Protein AF-0000000065928284 (afdb_homodimer)

Radius of gyration: 20.4 Å; Cα contacts (8 Å, |Δi|>4): 615; chains: 2; bounding box: 50×49×51 Å

pLDDT: mean 97.66, std 1.81, range [85.56, 98.94]

Sequence (408 aa):
MKLYTKPGACSLADHIVLRWSCLPFELTVVDAATMKSPDYLRLNPAGAVPLLVVDQWALTQNAAILNYIADTAPLTGLGGDGTARSRAEINRWIAFVNADLHPTFKPLFGSTAYLQEDALIQRSHEDARTKLRTLYTRVDAHLQGRNWLAGDTHTGADAYLFVTLRWAHKAGVDLSGLSALDAFFQRMLADADVQAALQAEGLNMKLYTKPGACSLADHIVLRWSCLPFELTVVDAATMKSPDYLRLNPAGAVPLLVVDQWALTQNAAILNYIADTAPLTGLGGDGTARSRAEINRWIAFVNADLHPTFKPLFGSTAYLQEDALIQRSHEDARTKLRTLYTRVDAHLQGRNWLAGDTHTGADAYLFVTLRWAHKAGVDLSGLSALDAFFQRMLADADVQAALQAEGLN

Structure (mmCIF, N/CA/C/O backbone):
data_AF-0000000065928284-model_v1
#
loop_
_entity.id
_entity.type
_entity.pdbx_description
1 polymer 'Glutathione S-transferase GST-4.5'
#
loop_
_atom_site.group_PDB
_atom_site.id
_atom_site.type_symbol
_atom_site.label_atom_id
_atom_site.label_alt_id
_atom_site.label_comp_id
_atom_site.label_asym_id
_atom_site.label_entity_id
_atom_site.label_seq_id
_atom_site.pdbx_PDB_ins_code
_atom_site.Cartn_x
_atom_site.Cartn_y
_atom_site.Cartn_z
_atom_site.occupancy
_atom_site.B_iso_or_equiv
_atom_site.auth_seq_id
_atom_site.auth_comp_id
_atom_site.auth_asym_id
_atom_site.auth_atom_id
_atom_site.pdbx_PDB_model_num
ATOM 1 N N . MET A 1 1 ? -2.533 -8.586 -22.906 1 96.69 1 MET A N 1
ATOM 2 C CA . MET A 1 1 ? -2.131 -7.637 -21.875 1 96.69 1 MET A CA 1
ATOM 3 C C . MET A 1 1 ? -0.856 -6.902 -22.266 1 96.69 1 MET A C 1
ATOM 5 O O . MET A 1 1 ? 0.011 -7.469 -22.938 1 96.69 1 MET A O 1
ATOM 9 N N . LYS A 1 2 ? -0.812 -5.621 -22.078 1 98.62 2 LYS A N 1
ATOM 10 C CA . LYS A 1 2 ? 0.38 -4.809 -22.312 1 98.62 2 LYS A CA 1
ATOM 11 C C . LYS A 1 2 ? 0.854 -4.148 -21.016 1 98.62 2 LYS A C 1
ATOM 13 O O . LYS A 1 2 ? 0.084 -3.453 -20.359 1 98.62 2 LYS A O 1
ATOM 18 N N . LEU A 1 3 ? 2.129 -4.398 -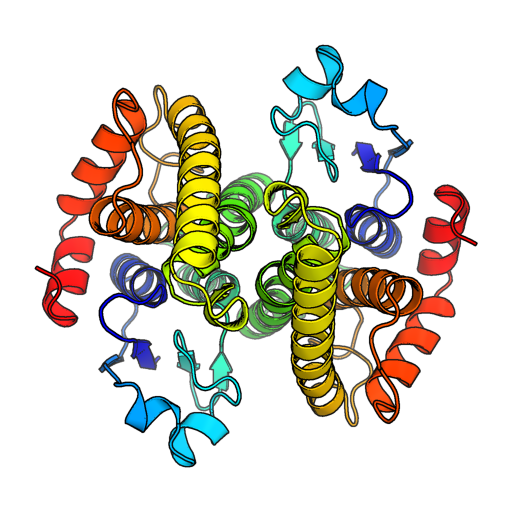20.656 1 98.88 3 LEU A N 1
ATOM 19 C CA . LEU A 1 3 ? 2.715 -3.781 -19.469 1 98.88 3 LEU A CA 1
ATOM 20 C C . LEU A 1 3 ? 3.641 -2.633 -19.859 1 98.88 3 LEU A C 1
ATOM 22 O O . LEU A 1 3 ? 4.582 -2.824 -20.641 1 98.88 3 LEU A O 1
ATOM 26 N N . TYR A 1 4 ? 3.348 -1.44 -19.406 1 98.88 4 TYR A N 1
ATOM 27 C CA . TYR A 1 4 ? 4.277 -0.32 -19.469 1 98.88 4 TYR A CA 1
ATOM 28 C C . TYR A 1 4 ? 5.203 -0.308 -18.266 1 98.88 4 TYR A C 1
ATOM 30 O O . TYR A 1 4 ? 4.738 -0.331 -17.109 1 98.88 4 TYR A O 1
ATOM 38 N N . THR A 1 5 ? 6.508 -0.324 -18.516 1 98.56 5 THR A N 1
ATOM 39 C CA . THR A 1 5 ? 7.52 -0.351 -17.469 1 98.56 5 THR A CA 1
ATOM 40 C C . THR A 1 5 ? 8.625 0.663 -17.75 1 98.56 5 THR A C 1
ATOM 42 O O . THR A 1 5 ? 8.617 1.315 -18.797 1 98.56 5 THR A O 1
ATOM 45 N N . LYS A 1 6 ? 9.461 0.918 -16.828 1 98.38 6 LYS A N 1
ATOM 46 C CA . LYS A 1 6 ? 10.656 1.747 -16.922 1 98.38 6 LYS A CA 1
ATOM 47 C C . LYS A 1 6 ? 11.812 1.128 -16.125 1 98.38 6 LYS A C 1
ATOM 49 O O . LYS A 1 6 ? 11.633 0.714 -14.984 1 98.38 6 LYS A O 1
ATOM 54 N N . PRO A 1 7 ? 13.016 1.087 -16.75 1 97.69 7 PRO A N 1
ATOM 55 C CA . PRO A 1 7 ? 14.141 0.49 -16.031 1 97.69 7 PRO A CA 1
ATOM 56 C C . PRO A 1 7 ? 14.391 1.139 -14.664 1 97.69 7 PRO A C 1
ATOM 58 O O . PRO A 1 7 ? 14.469 2.365 -14.57 1 97.69 7 PRO A O 1
ATOM 61 N N . GLY A 1 8 ? 14.461 0.278 -13.727 1 96.5 8 GLY A N 1
ATOM 62 C CA . GLY A 1 8 ? 14.742 0.765 -12.383 1 96.5 8 GLY A CA 1
ATOM 63 C C . GLY A 1 8 ? 13.492 1.062 -11.578 1 96.5 8 GLY A C 1
ATOM 64 O O . GLY A 1 8 ? 13.578 1.354 -10.383 1 96.5 8 GLY A O 1
ATOM 65 N N . ALA A 1 9 ? 12.359 1.001 -12.172 1 98 9 ALA A N 1
ATOM 66 C CA . ALA A 1 9 ? 11.109 1.305 -11.477 1 98 9 ALA A CA 1
ATOM 67 C C . ALA A 1 9 ? 10.523 0.055 -10.828 1 98 9 ALA A C 1
ATOM 69 O O . ALA A 1 9 ? 10.969 -1.062 -11.102 1 98 9 ALA A O 1
ATOM 70 N N . CYS A 1 10 ? 9.578 0.276 -9.984 1 98.5 10 CYS A N 1
ATOM 71 C CA . CYS A 1 10 ? 8.953 -0.821 -9.258 1 98.5 10 CYS A CA 1
ATOM 72 C C . CYS A 1 10 ? 8.156 -1.719 -10.195 1 98.5 10 CYS A C 1
ATOM 74 O O . CYS A 1 10 ? 7.797 -2.84 -9.836 1 98.5 10 CYS A O 1
ATOM 76 N N . SER A 1 11 ? 7.863 -1.281 -11.43 1 98.75 11 SER A N 1
ATOM 77 C CA . SER A 1 11 ? 7.102 -2.041 -12.422 1 98.75 11 SER A CA 1
ATOM 78 C C . SER A 1 11 ? 7.816 -3.336 -12.789 1 98.75 11 SER A C 1
ATOM 80 O O . SER A 1 11 ? 7.219 -4.234 -13.383 1 98.75 11 SER A O 1
ATOM 82 N N . LEU A 1 12 ? 9.117 -3.422 -12.461 1 98.88 12 LEU A N 1
ATOM 83 C CA . LEU A 1 12 ? 9.859 -4.66 -12.664 1 98.88 12 LEU A CA 1
ATOM 84 C C . LEU A 1 12 ? 9.203 -5.816 -11.922 1 98.88 12 LEU A C 1
ATOM 86 O O . LEU A 1 12 ? 9.211 -6.953 -12.406 1 98.88 12 LEU A O 1
ATOM 90 N N . ALA A 1 13 ? 8.617 -5.566 -10.781 1 98.94 13 ALA A N 1
ATOM 91 C CA . ALA A 1 13 ? 7.926 -6.605 -10.023 1 98.94 13 ALA A CA 1
ATOM 92 C C . ALA A 1 13 ? 6.785 -7.203 -10.844 1 98.94 13 ALA A C 1
ATOM 94 O O . ALA A 1 13 ? 6.633 -8.43 -10.906 1 98.94 13 ALA A O 1
ATOM 95 N N . ASP A 1 14 ? 5.973 -6.348 -11.477 1 98.88 14 ASP A N 1
ATOM 96 C CA . ASP A 1 14 ? 4.863 -6.801 -12.305 1 98.88 14 ASP A CA 1
ATOM 97 C C . ASP A 1 14 ? 5.363 -7.602 -13.508 1 98.88 14 ASP A C 1
ATOM 99 O O . ASP A 1 14 ? 4.75 -8.602 -13.891 1 98.88 14 ASP A O 1
ATOM 103 N N . HIS A 1 15 ? 6.461 -7.137 -14.062 1 98.94 15 HIS A N 1
ATOM 104 C CA . HIS A 1 15 ? 7.074 -7.828 -15.188 1 98.94 15 HIS A CA 1
ATOM 105 C C . HIS A 1 15 ? 7.492 -9.242 -14.805 1 98.94 15 HIS A C 1
ATOM 107 O O . HIS A 1 15 ? 7.168 -10.203 -15.508 1 98.94 15 HIS A O 1
ATOM 113 N N . ILE A 1 16 ? 8.141 -9.383 -13.711 1 98.88 16 ILE A N 1
ATOM 114 C CA . ILE A 1 16 ? 8.578 -10.688 -13.211 1 98.88 16 ILE A CA 1
ATOM 115 C C . ILE A 1 16 ? 7.367 -11.594 -13 1 98.88 16 ILE A C 1
ATOM 117 O O . ILE A 1 16 ? 7.359 -12.742 -13.445 1 98.88 16 ILE A O 1
ATOM 121 N N . VAL A 1 17 ? 6.312 -11.102 -12.383 1 98.88 17 VAL A N 1
ATOM 122 C CA . VAL A 1 17 ? 5.145 -11.906 -12.047 1 98.88 17 VAL A CA 1
ATOM 123 C C . VAL A 1 17 ? 4.398 -12.297 -13.32 1 98.88 17 VAL A C 1
ATOM 125 O O . VAL A 1 17 ? 3.857 -13.398 -13.414 1 98.88 17 VAL A O 1
ATOM 128 N N . LEU A 1 18 ? 4.391 -11.398 -14.297 1 98.88 18 LEU A N 1
ATOM 129 C CA . LEU A 1 18 ? 3.807 -11.766 -15.578 1 98.88 18 LEU A CA 1
ATOM 130 C C . LEU A 1 18 ? 4.547 -12.945 -16.203 1 98.88 18 LEU A C 1
ATOM 132 O O . LEU A 1 18 ? 3.924 -13.867 -16.734 1 98.88 18 LEU A O 1
ATOM 136 N N . ARG A 1 19 ? 5.844 -12.938 -16.141 1 98.75 19 ARG A N 1
ATOM 137 C CA . ARG A 1 19 ? 6.629 -14.055 -16.656 1 98.75 19 ARG A CA 1
ATOM 138 C C . ARG A 1 19 ? 6.363 -15.328 -15.875 1 98.75 19 ARG A C 1
ATOM 140 O O . ARG A 1 19 ? 6.16 -16.391 -16.469 1 98.75 19 ARG A O 1
ATOM 147 N N . TRP A 1 20 ? 6.328 -15.234 -14.539 1 98.62 20 TRP A N 1
ATOM 148 C CA . TRP A 1 20 ? 6.039 -16.391 -13.695 1 98.62 20 TRP A CA 1
ATOM 149 C C . TRP A 1 20 ? 4.66 -16.969 -14.008 1 98.62 20 TRP A C 1
ATOM 151 O O . TRP A 1 20 ? 4.43 -18.156 -13.844 1 98.62 20 TRP A O 1
ATOM 161 N N . SER A 1 21 ? 3.672 -16.125 -14.469 1 98.31 21 SER A N 1
ATOM 162 C CA . SER A 1 21 ? 2.293 -16.531 -14.727 1 98.31 21 SER A CA 1
ATOM 163 C C . SER A 1 21 ? 2.178 -17.312 -16.031 1 98.31 21 SER A C 1
ATOM 165 O O . SER A 1 21 ? 1.169 -17.969 -16.281 1 98.31 21 SER A O 1
ATOM 167 N N . CYS A 1 22 ? 3.098 -17.125 -16.938 1 97.44 22 CYS A N 1
ATOM 168 C CA . CYS A 1 22 ? 3.135 -17.75 -18.266 1 97.44 22 CYS A CA 1
ATOM 169 C C . CYS A 1 22 ? 2.018 -17.203 -19.141 1 97.44 22 CYS A C 1
ATOM 171 O O . CYS A 1 22 ? 1.676 -17.812 -20.156 1 97.44 22 CYS A O 1
ATOM 173 N N . LEU A 1 23 ? 1.401 -16.172 -18.734 1 97.19 23 LEU A N 1
ATOM 174 C CA . LEU A 1 23 ? 0.427 -15.484 -19.578 1 97.19 23 LEU A CA 1
ATOM 175 C C . LEU A 1 23 ? 1.12 -14.719 -20.703 1 97.19 23 LEU A C 1
ATOM 177 O O . LEU A 1 23 ? 2.197 -14.148 -20.5 1 97.19 23 LEU A O 1
ATOM 181 N N . PRO A 1 24 ? 0.471 -14.75 -21.859 1 97.62 24 PRO A N 1
ATOM 182 C CA . PRO A 1 24 ? 1.031 -13.891 -22.906 1 97.62 24 PRO A CA 1
ATOM 183 C C . PRO A 1 24 ? 0.885 -12.406 -22.578 1 97.62 24 PRO A C 1
ATOM 185 O O . PRO A 1 24 ? -0.134 -11.984 -22.031 1 97.62 24 PRO A O 1
ATOM 188 N N . PHE A 1 25 ? 1.92 -11.633 -22.906 1 98.62 25 PHE A N 1
ATOM 189 C CA . PHE A 1 25 ? 1.865 -10.195 -22.703 1 98.62 25 PHE A CA 1
ATOM 190 C C . PHE A 1 25 ? 2.857 -9.484 -23.625 1 98.62 25 PHE A C 1
ATOM 192 O O . PHE A 1 25 ? 3.797 -10.102 -24.125 1 98.62 25 PHE A O 1
ATOM 199 N N . GLU A 1 26 ? 2.59 -8.227 -23.797 1 98.56 26 GLU A N 1
ATOM 200 C CA . GLU A 1 26 ? 3.518 -7.312 -24.453 1 98.56 26 GLU A CA 1
ATOM 201 C C . GLU A 1 26 ? 4.176 -6.379 -23.438 1 98.56 26 GLU A C 1
ATOM 203 O O . GLU A 1 26 ? 3.527 -5.918 -22.5 1 98.56 26 GLU A O 1
ATOM 208 N N . LEU A 1 27 ? 5.461 -6.137 -23.688 1 98.62 27 LEU A N 1
ATOM 209 C CA . LEU A 1 27 ? 6.215 -5.23 -22.828 1 98.62 27 LEU A CA 1
ATOM 210 C C . LEU A 1 27 ? 6.531 -3.928 -23.547 1 98.62 27 LEU A C 1
ATOM 212 O O . LEU A 1 27 ? 6.98 -3.943 -24.688 1 98.62 27 LEU A O 1
ATOM 216 N N . THR A 1 28 ? 6.25 -2.83 -22.953 1 98.44 28 THR A N 1
ATOM 217 C CA . THR A 1 28 ? 6.641 -1.519 -23.453 1 98.44 28 THR A CA 1
ATOM 218 C C . THR A 1 28 ? 7.492 -0.776 -22.422 1 98.44 28 THR A C 1
ATOM 220 O O . THR A 1 28 ? 7 -0.415 -21.359 1 98.44 28 THR A O 1
ATOM 223 N N . VAL A 1 29 ? 8.711 -0.585 -22.719 1 98.12 29 VAL A N 1
ATOM 224 C CA . VAL A 1 29 ? 9.602 0.183 -21.859 1 98.12 29 VAL A CA 1
ATOM 225 C C . VAL A 1 29 ? 9.516 1.665 -22.219 1 98.12 29 VAL A C 1
ATOM 227 O O . VAL A 1 29 ? 9.75 2.049 -23.359 1 98.12 29 VAL A O 1
ATOM 230 N N . VAL A 1 30 ? 9.141 2.488 -21.25 1 98.31 30 VAL A N 1
ATOM 231 C CA . VAL A 1 30 ? 8.906 3.898 -21.547 1 98.31 30 VAL A CA 1
ATOM 232 C C . VAL A 1 30 ? 9.898 4.762 -20.766 1 98.31 30 VAL A C 1
ATOM 234 O O . VAL A 1 30 ? 10.477 4.309 -19.781 1 98.31 30 VAL A O 1
ATOM 237 N N . ASP A 1 31 ? 10.109 5.984 -21.266 1 97.31 31 ASP A N 1
ATOM 238 C CA . ASP A 1 31 ? 10.945 6.953 -20.562 1 97.31 31 ASP A CA 1
ATOM 239 C C . ASP A 1 31 ? 10.102 8.07 -19.953 1 97.31 31 ASP A C 1
ATOM 241 O O . ASP A 1 31 ? 8.875 8.07 -20.078 1 97.31 31 ASP A O 1
ATOM 245 N N . ALA A 1 32 ? 10.766 8.945 -19.297 1 95.62 32 ALA A N 1
ATOM 246 C CA . ALA A 1 32 ? 10.094 10.016 -18.562 1 95.62 32 ALA A CA 1
ATOM 247 C C . ALA A 1 32 ? 9.258 10.875 -19.5 1 95.62 32 ALA A C 1
ATOM 249 O O . ALA A 1 32 ? 8.133 11.266 -19.172 1 95.62 32 ALA A O 1
ATOM 250 N N . ALA A 1 33 ? 9.781 11.188 -20.656 1 97 33 ALA A N 1
ATOM 251 C CA . ALA A 1 33 ? 9.078 12.039 -21.625 1 97 33 ALA A CA 1
ATOM 252 C C . ALA A 1 33 ? 7.789 11.375 -22.094 1 97 33 ALA A C 1
ATOM 254 O O . ALA A 1 33 ? 6.75 12.031 -22.219 1 97 33 ALA A O 1
ATOM 255 N N . THR A 1 34 ? 7.859 10.102 -22.375 1 97.81 34 THR A N 1
ATOM 256 C CA . THR A 1 34 ? 6.688 9.359 -22.812 1 97.81 34 THR A CA 1
ATOM 257 C C . THR A 1 34 ? 5.602 9.375 -21.75 1 97.81 34 THR A C 1
ATOM 259 O O . THR A 1 34 ? 4.422 9.57 -22.047 1 97.81 34 THR A O 1
ATOM 262 N N . MET A 1 35 ? 5.988 9.273 -20.516 1 97.62 35 MET A N 1
ATOM 263 C CA . MET A 1 35 ? 5.035 9.18 -19.406 1 97.62 35 MET A CA 1
ATOM 264 C C . MET A 1 35 ? 4.363 10.523 -19.172 1 97.62 35 MET A C 1
ATOM 266 O O . MET A 1 35 ? 3.324 10.594 -18.5 1 97.62 35 MET A O 1
ATOM 270 N N . LYS A 1 36 ? 4.906 11.57 -19.703 1 97.12 36 LYS A N 1
ATOM 271 C CA . LYS A 1 36 ? 4.316 12.898 -19.562 1 97.12 36 LYS A CA 1
ATOM 272 C C . LYS A 1 36 ? 3.543 13.289 -20.812 1 97.12 36 LYS A C 1
ATOM 274 O O . LYS A 1 36 ? 2.906 14.344 -20.844 1 97.12 36 LYS A O 1
ATOM 279 N N . SER A 1 37 ? 3.57 12.469 -21.844 1 97.94 37 SER A N 1
ATOM 280 C CA . SER A 1 37 ? 2.861 12.758 -23.094 1 97.94 37 SER A CA 1
ATOM 281 C C . SER A 1 37 ? 1.351 12.695 -22.891 1 97.94 37 SER A C 1
ATOM 283 O O . SER A 1 37 ? 0.862 11.953 -22.031 1 97.94 37 SER A O 1
ATOM 285 N N . PRO A 1 38 ? 0.612 13.406 -23.703 1 97.38 38 PRO A N 1
ATOM 286 C CA . PRO A 1 38 ? -0.85 13.391 -23.594 1 97.38 38 PRO A CA 1
ATOM 287 C C . PRO A 1 38 ? -1.445 12 -23.781 1 97.38 38 PRO A C 1
ATOM 289 O O . PRO A 1 38 ? -2.387 11.633 -23.062 1 97.38 38 PRO A O 1
ATOM 292 N N . ASP A 1 39 ? -0.862 11.25 -24.688 1 96.75 39 ASP A N 1
ATOM 293 C CA . ASP A 1 39 ? -1.382 9.914 -24.938 1 96.75 39 ASP A CA 1
ATOM 294 C C . ASP A 1 39 ? -1.225 9.016 -23.719 1 96.75 39 ASP A C 1
ATOM 296 O O . ASP A 1 39 ? -2.143 8.273 -23.359 1 96.75 39 ASP A O 1
ATOM 300 N N . TYR A 1 40 ? -0.068 9.047 -23.078 1 97.88 40 TYR A N 1
ATOM 301 C CA . TYR A 1 40 ? 0.162 8.234 -21.891 1 97.88 40 TYR A CA 1
ATOM 302 C C . TYR A 1 40 ? -0.695 8.719 -20.734 1 97.88 40 TYR A C 1
ATOM 304 O O . TYR A 1 40 ? -1.277 7.914 -20 1 97.88 40 TYR A O 1
ATOM 312 N N . LEU A 1 41 ? -0.807 10.031 -20.594 1 97.06 41 LEU A N 1
ATOM 313 C CA . LEU A 1 41 ? -1.533 10.633 -19.484 1 97.06 41 LEU A CA 1
ATOM 314 C C . LEU A 1 41 ? -3.029 10.359 -19.594 1 97.06 41 LEU A C 1
ATOM 316 O O . LEU A 1 41 ? -3.742 10.336 -18.594 1 97.06 41 LEU A O 1
ATOM 320 N N . ARG A 1 42 ? -3.537 10.141 -20.781 1 95.5 42 ARG A N 1
ATOM 321 C CA . ARG A 1 42 ? -4.926 9.734 -20.969 1 95.5 42 ARG A CA 1
ATOM 322 C C . ARG A 1 42 ? -5.18 8.359 -20.344 1 95.5 42 ARG A C 1
ATOM 324 O O . ARG A 1 42 ? -6.258 8.109 -19.812 1 95.5 42 ARG A O 1
ATOM 331 N N . LEU A 1 43 ? -4.117 7.496 -20.422 1 95.94 43 LEU A N 1
ATOM 332 C CA . LEU A 1 43 ? -4.234 6.156 -19.875 1 95.94 43 LEU A CA 1
ATOM 333 C C . LEU A 1 43 ? -3.998 6.172 -18.359 1 95.94 43 LEU A C 1
ATOM 335 O O . LEU A 1 43 ? -4.691 5.477 -17.609 1 95.94 43 LEU A O 1
ATOM 339 N N . ASN A 1 44 ? -3.053 6.984 -17.969 1 96.81 44 ASN A N 1
ATOM 340 C CA . ASN A 1 44 ? -2.652 7.082 -16.562 1 96.81 44 ASN A CA 1
ATOM 341 C C . ASN A 1 44 ? -2.332 8.523 -16.172 1 96.81 44 ASN A C 1
ATOM 343 O O . ASN A 1 44 ? -1.181 8.953 -16.266 1 96.81 44 ASN A O 1
ATOM 347 N N . PRO A 1 45 ? -3.248 9.219 -15.578 1 95 45 PRO A N 1
ATOM 348 C CA . PRO A 1 45 ? -3.074 10.633 -15.227 1 95 45 PRO A CA 1
ATOM 349 C C . PRO A 1 45 ? -1.913 10.859 -14.266 1 95 45 PRO A C 1
ATOM 351 O O . PRO A 1 45 ? -1.4 11.984 -14.172 1 95 45 PRO A O 1
ATOM 354 N N . ALA A 1 46 ? -1.451 9.812 -13.594 1 94.5 46 ALA A N 1
ATOM 355 C CA . ALA A 1 46 ? -0.334 9.961 -12.664 1 94.5 46 ALA A CA 1
ATOM 356 C C . ALA A 1 46 ? 0.991 10.07 -13.406 1 94.5 46 ALA A C 1
ATOM 358 O O . ALA A 1 46 ? 2.006 10.469 -12.836 1 94.5 46 ALA A O 1
ATOM 359 N N . GLY A 1 47 ? 0.985 9.695 -14.688 1 97.12 47 GLY A N 1
ATOM 360 C CA . GLY A 1 47 ? 2.209 9.758 -15.469 1 97.12 47 GLY A CA 1
ATOM 361 C C . GLY A 1 47 ? 3.332 8.922 -14.891 1 97.12 47 GLY A C 1
ATOM 362 O O . GLY A 1 47 ? 4.48 9.367 -14.836 1 97.12 47 GLY A O 1
ATOM 363 N N . ALA A 1 48 ? 2.967 7.719 -14.438 1 97.25 48 ALA A N 1
ATOM 364 C CA . ALA A 1 48 ? 3.945 6.855 -13.789 1 97.25 48 ALA A CA 1
ATOM 365 C C . ALA A 1 48 ? 3.797 5.41 -14.258 1 97.25 48 ALA A C 1
ATOM 367 O O . ALA A 1 48 ? 2.887 5.09 -15.023 1 97.25 48 ALA A O 1
ATOM 368 N N . VAL A 1 49 ? 4.719 4.574 -13.961 1 98.19 49 VAL A N 1
ATOM 369 C CA . VAL A 1 49 ? 4.617 3.125 -14.086 1 98.19 49 VAL A CA 1
ATOM 370 C C . VAL A 1 49 ? 4.516 2.49 -12.703 1 98.19 49 VAL A C 1
ATOM 372 O O . VAL A 1 49 ? 4.926 3.092 -11.711 1 98.19 49 VAL A O 1
ATOM 375 N N . PRO A 1 50 ? 3.887 1.346 -12.578 1 98.5 50 PRO A N 1
ATOM 376 C CA . PRO A 1 50 ? 3.426 0.454 -13.648 1 98.5 50 PRO A CA 1
ATOM 377 C C . PRO A 1 50 ? 2.068 0.861 -14.211 1 98.5 50 PRO A C 1
ATOM 379 O O . PRO A 1 50 ? 1.289 1.535 -13.531 1 98.5 50 PRO A O 1
ATOM 382 N N . LEU A 1 51 ? 1.846 0.487 -15.43 1 98.81 51 LEU A N 1
ATOM 383 C CA . LEU A 1 51 ? 0.546 0.532 -16.094 1 98.81 51 LEU A CA 1
ATOM 384 C C . LEU A 1 51 ? 0.295 -0.746 -16.891 1 98.81 51 LEU A C 1
ATOM 386 O O . LEU A 1 51 ? 1.095 -1.112 -17.75 1 98.81 51 LEU A O 1
ATOM 390 N N . LEU A 1 52 ? -0.708 -1.499 -16.531 1 98.88 52 LEU A N 1
ATOM 391 C CA . LEU A 1 52 ? -1.136 -2.678 -17.266 1 98.88 52 LEU A CA 1
ATOM 392 C C . LEU A 1 52 ? -2.404 -2.391 -18.062 1 98.88 52 LEU A C 1
ATOM 394 O O . LEU A 1 52 ? -3.408 -1.951 -17.5 1 98.88 52 LEU A O 1
ATOM 398 N N . VAL A 1 53 ? -2.387 -2.596 -19.344 1 98.69 53 VAL A N 1
ATOM 399 C CA . VAL A 1 53 ? -3.557 -2.389 -20.188 1 98.69 53 VAL A CA 1
ATOM 400 C C . VAL A 1 53 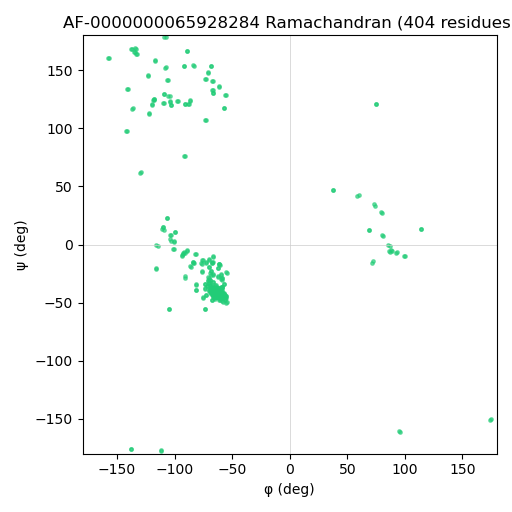? -4.082 -3.734 -20.688 1 98.69 53 VAL A C 1
ATOM 402 O O . VAL A 1 53 ? -3.328 -4.527 -21.266 1 98.69 53 VAL A O 1
ATOM 405 N N . VAL A 1 54 ? -5.379 -4.027 -20.375 1 98 54 VAL A N 1
ATOM 406 C CA . VAL A 1 54 ? -6.078 -5.223 -20.828 1 98 54 VAL A CA 1
ATOM 407 C C . VAL A 1 54 ? -7.301 -4.82 -21.656 1 98 54 VAL A C 1
ATOM 409 O O . VAL A 1 54 ? -8.266 -4.266 -21.109 1 98 54 VAL A O 1
ATOM 412 N N . ASP A 1 55 ? -7.555 -5.137 -22.922 1 93 55 ASP A N 1
ATOM 413 C CA . ASP A 1 55 ? -8.672 -4.777 -23.781 1 93 55 ASP A CA 1
ATOM 414 C C . ASP A 1 55 ? -9.125 -3.34 -23.531 1 93 55 ASP A C 1
ATOM 416 O O . ASP A 1 55 ? -10.305 -3.09 -23.281 1 93 55 ASP A O 1
ATOM 420 N N . GLN A 1 56 ? -8.32 -2.32 -23.453 1 93.31 56 GLN A N 1
ATOM 421 C CA . GLN A 1 56 ? -8.578 -0.89 -23.328 1 93.31 56 GLN A CA 1
ATOM 422 C C . GLN A 1 56 ? -8.766 -0.49 -21.875 1 93.31 56 GLN A C 1
ATOM 424 O O . GLN A 1 56 ? -9.125 0.653 -21.578 1 93.31 56 GLN A O 1
ATOM 429 N N . TRP A 1 57 ? -8.672 -1.475 -21.047 1 97.38 57 TRP A N 1
ATOM 430 C CA . TRP A 1 57 ? -8.75 -1.225 -19.609 1 97.38 57 TRP A CA 1
ATOM 431 C C . TRP A 1 57 ? -7.359 -0.985 -19.031 1 97.38 57 TRP A C 1
ATOM 433 O O . TRP A 1 57 ? -6.469 -1.831 -19.156 1 97.38 57 TRP A O 1
ATOM 443 N N . ALA A 1 58 ? -7.207 0.216 -18.438 1 98.38 58 ALA A N 1
ATOM 444 C CA . ALA A 1 58 ? -5.934 0.576 -17.812 1 98.38 58 ALA A CA 1
ATOM 445 C C . ALA A 1 58 ? -5.961 0.316 -16.312 1 98.38 58 ALA A C 1
ATOM 447 O O . ALA A 1 58 ? -6.848 0.805 -15.602 1 98.38 58 ALA A O 1
ATOM 448 N N . LEU A 1 59 ? -5.035 -0.472 -15.844 1 98.69 59 LEU A N 1
ATOM 449 C CA . LEU A 1 59 ? -4.902 -0.787 -14.422 1 98.69 59 LEU A CA 1
ATOM 450 C C . LEU A 1 59 ? -3.564 -0.295 -13.883 1 98.69 59 LEU A C 1
ATOM 452 O O . LEU A 1 59 ? -2.508 -0.64 -14.414 1 98.69 59 LEU A O 1
ATOM 456 N N . THR A 1 60 ? -3.688 0.509 -12.805 1 98.44 60 THR A N 1
ATOM 457 C CA . THR A 1 60 ? -2.488 1.007 -12.141 1 98.44 60 THR A CA 1
ATOM 458 C C . THR A 1 60 ? -2.346 0.396 -10.75 1 98.44 60 THR A C 1
ATOM 460 O O . THR A 1 60 ? -3.139 -0.463 -10.359 1 98.44 60 THR A O 1
ATOM 463 N N . GLN A 1 61 ? -1.311 0.839 -10.062 1 98.5 61 GLN A N 1
ATOM 464 C CA . GLN A 1 61 ? -0.966 0.403 -8.711 1 98.5 61 GLN A CA 1
ATOM 465 C C . GLN A 1 61 ? -0.352 -0.994 -8.727 1 98.5 61 GLN A C 1
ATOM 467 O O . GLN A 1 61 ? -1.01 -1.964 -9.109 1 98.5 61 GLN A O 1
ATOM 472 N N . ASN A 1 62 ? 0.838 -1.075 -8.242 1 98.44 62 ASN A N 1
ATOM 473 C CA . ASN A 1 62 ? 1.608 -2.314 -8.227 1 98.44 62 ASN A CA 1
ATOM 474 C C . ASN A 1 62 ? 0.844 -3.443 -7.543 1 98.44 62 ASN A C 1
ATOM 476 O O . ASN A 1 62 ? 0.652 -4.512 -8.125 1 98.44 62 ASN A O 1
ATOM 480 N N . ALA A 1 63 ? 0.311 -3.191 -6.34 1 98.69 63 ALA A N 1
ATOM 481 C CA . ALA A 1 63 ? -0.376 -4.215 -5.559 1 98.69 63 ALA A CA 1
ATOM 482 C C . ALA A 1 63 ? -1.608 -4.734 -6.293 1 98.69 63 ALA A C 1
ATOM 484 O O . ALA A 1 63 ? -1.9 -5.93 -6.262 1 98.69 63 ALA A O 1
ATOM 485 N N . ALA A 1 64 ? -2.332 -3.861 -6.992 1 98.81 64 ALA A N 1
ATOM 486 C CA . ALA A 1 64 ? -3.512 -4.266 -7.754 1 98.81 64 ALA A CA 1
ATOM 487 C C . ALA A 1 64 ? -3.125 -5.125 -8.953 1 98.81 64 ALA A C 1
ATOM 489 O O . ALA A 1 64 ? -3.77 -6.137 -9.234 1 98.81 64 ALA A O 1
ATOM 490 N N . ILE A 1 65 ? -2.07 -4.73 -9.641 1 98.88 65 ILE A N 1
ATOM 491 C CA . ILE A 1 65 ? -1.629 -5.445 -10.828 1 98.88 65 ILE A CA 1
ATOM 492 C C . ILE A 1 65 ? -1.127 -6.832 -10.445 1 98.88 65 ILE A C 1
ATOM 494 O O . ILE A 1 65 ? -1.474 -7.828 -11.086 1 98.88 65 ILE A O 1
ATOM 498 N N . LEU A 1 66 ? -0.354 -6.93 -9.359 1 98.88 66 LEU A N 1
ATOM 499 C CA . LEU A 1 66 ? 0.156 -8.211 -8.898 1 98.88 66 LEU A CA 1
ATOM 500 C C . LEU A 1 66 ? -0.989 -9.164 -8.57 1 98.88 66 LEU A C 1
ATOM 502 O O . LEU A 1 66 ? -0.96 -10.336 -8.953 1 98.88 66 LEU A O 1
ATOM 506 N N . ASN A 1 67 ? -1.979 -8.664 -7.906 1 98.56 67 ASN A N 1
ATOM 507 C CA . ASN A 1 67 ? -3.131 -9.492 -7.562 1 98.56 67 ASN A CA 1
ATOM 508 C C . ASN A 1 67 ? -3.943 -9.859 -8.805 1 98.56 67 ASN A C 1
ATOM 510 O O . ASN A 1 67 ? -4.445 -10.977 -8.906 1 98.56 67 ASN A O 1
ATOM 514 N N . TYR A 1 68 ? -4.078 -8.953 -9.734 1 98.75 68 TYR A N 1
ATOM 515 C CA . TYR A 1 68 ? -4.824 -9.234 -10.953 1 98.75 68 TYR A CA 1
ATOM 516 C C . TYR A 1 68 ? -4.172 -10.367 -11.742 1 98.75 68 TYR A C 1
ATOM 518 O O . TYR A 1 68 ? -4.855 -11.289 -12.203 1 98.75 68 TYR A O 1
ATOM 526 N N . ILE A 1 69 ? -2.859 -10.32 -11.891 1 98.81 69 ILE A N 1
ATOM 527 C CA . ILE A 1 69 ? -2.127 -11.359 -12.602 1 98.81 69 ILE A CA 1
ATOM 528 C C . ILE A 1 69 ? -2.352 -12.703 -11.922 1 98.81 69 ILE A C 1
ATOM 530 O O . ILE A 1 69 ? -2.635 -13.703 -12.586 1 98.81 69 ILE A O 1
ATOM 534 N N . ALA A 1 70 ? -2.279 -12.719 -10.617 1 97.94 70 ALA A N 1
ATOM 535 C CA . ALA A 1 70 ? -2.502 -13.953 -9.867 1 97.94 70 ALA A CA 1
ATOM 536 C C . ALA A 1 70 ? -3.908 -14.492 -10.109 1 97.94 70 ALA A C 1
ATOM 538 O O . ALA A 1 70 ? -4.09 -15.695 -10.312 1 97.94 70 ALA A O 1
ATOM 539 N N . ASP A 1 71 ? -4.883 -13.57 -10.102 1 97.25 71 ASP A N 1
ATOM 540 C CA . ASP A 1 71 ? -6.277 -13.969 -10.289 1 97.25 71 ASP A CA 1
ATOM 541 C C . ASP A 1 71 ? -6.516 -14.508 -11.695 1 97.25 71 ASP A C 1
ATOM 543 O O . ASP A 1 71 ? -7.395 -15.352 -11.898 1 97.25 71 ASP A O 1
ATOM 547 N N . THR A 1 72 ? -5.727 -14.102 -12.641 1 97.25 72 THR A N 1
ATOM 548 C CA . THR A 1 72 ? -5.91 -14.484 -14.031 1 97.25 72 THR A CA 1
ATOM 549 C C . THR A 1 72 ? -5.09 -15.734 -14.359 1 97.25 72 THR A C 1
ATOM 551 O O . THR A 1 72 ? -5.23 -16.312 -15.445 1 97.25 72 THR A O 1
ATOM 554 N N . ALA A 1 73 ? -4.25 -16.172 -13.453 1 96.44 73 ALA A N 1
ATOM 555 C CA . ALA A 1 73 ? -3.451 -17.391 -13.602 1 96.44 73 ALA A CA 1
ATOM 556 C C . ALA A 1 73 ? -3.592 -18.281 -12.383 1 96.44 73 ALA A C 1
ATOM 558 O O . ALA A 1 73 ? -2.6 -18.609 -11.727 1 96.44 73 ALA A O 1
ATOM 559 N N . PRO A 1 74 ? -4.766 -18.75 -12.109 1 91.31 74 PRO A N 1
ATOM 560 C CA . PRO A 1 74 ? -5.059 -19.422 -10.836 1 91.31 74 PRO A CA 1
ATOM 561 C C . PRO A 1 74 ? -4.324 -20.75 -10.688 1 91.31 74 PRO A C 1
ATOM 563 O O . PRO A 1 74 ? -4.215 -21.281 -9.578 1 91.31 74 PRO A O 1
ATOM 566 N N . LEU A 1 75 ? -3.707 -21.25 -11.727 1 91.81 75 LEU A N 1
ATOM 567 C CA . LEU A 1 75 ? -3.068 -22.562 -11.656 1 91.81 75 LEU A CA 1
ATOM 568 C C . LEU A 1 75 ? -1.596 -22.422 -11.281 1 91.81 75 LEU A C 1
ATOM 570 O O . LEU A 1 75 ? -0.926 -23.422 -11.016 1 91.81 75 LEU A O 1
ATOM 574 N N . THR A 1 76 ? -0.879 -21.297 -11.203 1 90.25 76 THR A N 1
ATOM 575 C CA . THR A 1 76 ? 0.542 -21.062 -10.977 1 90.25 76 THR A CA 1
ATOM 576 C C . THR A 1 76 ? 0.847 -21 -9.484 1 90.25 76 THR A C 1
ATOM 578 O O . THR A 1 76 ? 2.01 -21.047 -9.078 1 90.25 76 THR A O 1
ATOM 581 N N . GLY A 1 77 ? -0.027 -20.797 -8.531 1 92.75 77 GLY A N 1
ATOM 582 C CA . GLY A 1 77 ? 0.156 -20.609 -7.102 1 92.75 77 GLY A CA 1
ATOM 583 C C . GLY A 1 77 ? 0.383 -19.156 -6.719 1 92.75 77 GLY A C 1
ATOM 584 O O . GLY A 1 77 ? 0.508 -18.828 -5.535 1 92.75 77 GLY A O 1
ATOM 585 N N . LEU A 1 78 ? 0.492 -18.281 -7.637 1 97.44 78 LEU A N 1
ATOM 586 C CA . LEU A 1 78 ? 0.749 -16.875 -7.398 1 97.44 78 LEU A CA 1
ATOM 587 C C . LEU A 1 78 ? -0.298 -16.281 -6.461 1 97.44 78 LEU A C 1
ATOM 589 O O . LEU A 1 78 ? -0.032 -15.289 -5.77 1 97.44 78 LEU A O 1
ATOM 593 N N . GLY A 1 79 ? -1.453 -16.922 -6.434 1 95.88 79 GLY A N 1
ATOM 594 C CA . GLY A 1 79 ? -2.535 -16.422 -5.602 1 95.88 79 GLY A CA 1
ATOM 595 C C . GLY A 1 79 ? -2.725 -17.234 -4.328 1 95.88 79 GLY A C 1
ATOM 596 O O . GLY A 1 79 ? -3.707 -17.047 -3.607 1 95.88 79 GLY A O 1
ATOM 597 N N . GLY A 1 80 ? -1.804 -18.141 -4.066 1 95.81 80 GLY A N 1
ATOM 598 C CA . GLY A 1 80 ? -1.922 -18.969 -2.883 1 95.81 80 GLY A CA 1
ATOM 599 C C . GLY A 1 80 ? -2.578 -20.312 -3.16 1 95.81 80 GLY A C 1
ATOM 600 O O . GLY A 1 80 ? -2.574 -20.781 -4.297 1 95.81 80 GLY A O 1
ATOM 601 N N . ASP A 1 81 ? -3.086 -20.969 -2.088 1 95.06 81 ASP A N 1
ATOM 602 C CA . ASP A 1 81 ? -3.568 -22.344 -2.203 1 95.06 81 ASP A CA 1
ATOM 603 C C . ASP A 1 81 ? -5.09 -22.375 -2.328 1 95.06 81 ASP A C 1
ATOM 605 O O . ASP A 1 81 ? -5.707 -23.438 -2.152 1 95.06 81 ASP A O 1
ATOM 609 N N . GLY A 1 82 ? -5.66 -21.266 -2.521 1 93.06 82 GLY A N 1
ATOM 610 C CA . GLY A 1 82 ? -7.098 -21.203 -2.721 1 93.06 82 GLY A CA 1
ATOM 611 C C . GLY A 1 82 ? -7.859 -20.797 -1.472 1 93.06 82 GLY A C 1
ATOM 612 O O . GLY A 1 82 ? -9.047 -20.469 -1.538 1 93.06 82 GLY A O 1
ATOM 613 N N . THR A 1 83 ? -7.176 -20.75 -0.341 1 95.69 83 THR A N 1
ATOM 614 C CA . THR A 1 83 ? -7.84 -20.359 0.896 1 95.69 83 THR A CA 1
ATOM 615 C C . THR A 1 83 ? -7.711 -18.844 1.125 1 95.69 83 THR A C 1
ATOM 617 O O . THR A 1 83 ? -6.758 -18.234 0.653 1 95.69 83 THR A O 1
ATOM 620 N N . ALA A 1 84 ? -8.664 -18.297 1.849 1 96.69 84 ALA A N 1
ATOM 621 C CA . ALA A 1 84 ? -8.617 -16.891 2.225 1 96.69 84 ALA A CA 1
ATOM 622 C C . ALA A 1 84 ? -7.355 -16.578 3.031 1 96.69 84 ALA A C 1
ATOM 624 O O . ALA A 1 84 ? -6.75 -15.523 2.867 1 96.69 84 ALA A O 1
ATOM 625 N N . ARG A 1 85 ? -6.98 -17.531 3.85 1 97.44 85 ARG A N 1
ATOM 626 C CA . ARG A 1 85 ? -5.82 -17.312 4.707 1 97.44 85 ARG A CA 1
ATOM 627 C C . ARG A 1 85 ? -4.539 -17.219 3.885 1 97.44 85 ARG A C 1
ATOM 629 O O . ARG A 1 85 ? -3.721 -16.328 4.102 1 97.44 85 ARG A O 1
ATOM 636 N N . SER A 1 86 ? -4.371 -18.156 2.992 1 97.44 86 SER A N 1
ATOM 637 C CA . SER A 1 86 ? -3.182 -18.141 2.148 1 97.44 86 SER A CA 1
ATOM 638 C C . SER A 1 86 ? -3.094 -16.875 1.322 1 97.44 86 SER A C 1
ATOM 640 O O . SER A 1 86 ? -2.023 -16.266 1.208 1 97.44 86 SER A O 1
ATOM 642 N N . ARG A 1 87 ? -4.168 -16.422 0.798 1 97.38 87 ARG A N 1
ATOM 643 C CA . ARG A 1 87 ? -4.207 -15.18 0.032 1 97.38 87 ARG A CA 1
ATOM 644 C C . ARG A 1 87 ? -3.896 -13.977 0.918 1 97.38 87 ARG A C 1
ATOM 646 O O . ARG A 1 87 ? -3.191 -13.055 0.5 1 97.38 87 ARG A O 1
ATOM 653 N N . ALA A 1 88 ? -4.391 -14.023 2.105 1 98.56 88 ALA A N 1
ATOM 654 C CA . ALA A 1 88 ? -4.164 -12.93 3.047 1 98.56 88 ALA A CA 1
ATOM 655 C C . ALA A 1 88 ? -2.686 -12.812 3.402 1 98.56 88 ALA A C 1
ATOM 657 O O . ALA A 1 88 ? -2.166 -11.703 3.557 1 98.56 88 ALA A O 1
ATOM 658 N N . GLU A 1 89 ? -2.045 -13.906 3.521 1 98.38 89 GLU A N 1
ATOM 659 C CA . GLU A 1 89 ? -0.618 -13.875 3.828 1 98.38 89 GLU A CA 1
ATOM 660 C C . GLU A 1 89 ? 0.179 -13.242 2.691 1 98.38 89 GLU A C 1
ATOM 662 O O . GLU A 1 89 ? 1.102 -12.461 2.934 1 98.38 89 GLU A O 1
ATOM 667 N N . ILE A 1 90 ? -0.161 -13.555 1.484 1 98.62 90 ILE A N 1
ATOM 668 C CA . ILE A 1 90 ? 0.485 -12.953 0.323 1 98.62 90 ILE A CA 1
ATOM 669 C C . ILE A 1 90 ? 0.246 -11.445 0.325 1 98.62 90 ILE A C 1
ATOM 671 O O . ILE A 1 90 ? 1.187 -10.664 0.173 1 98.62 90 ILE A O 1
ATOM 675 N N . ASN A 1 91 ? -0.95 -11.047 0.591 1 98.69 91 ASN A N 1
ATOM 676 C CA . ASN A 1 91 ? -1.307 -9.633 0.562 1 98.69 91 ASN A CA 1
ATOM 677 C C . ASN A 1 91 ? -0.694 -8.875 1.736 1 98.69 91 ASN A C 1
ATOM 679 O O . ASN A 1 91 ? -0.373 -7.691 1.618 1 98.69 91 ASN A O 1
ATOM 683 N N . ARG A 1 92 ? -0.523 -9.578 2.863 1 98.69 92 ARG A N 1
ATOM 684 C CA . ARG A 1 92 ? 0.189 -8.969 3.979 1 98.69 92 ARG A CA 1
ATOM 685 C C . ARG A 1 92 ? 1.575 -8.492 3.549 1 98.69 92 ARG A C 1
ATOM 687 O O . ARG A 1 92 ? 1.951 -7.348 3.799 1 98.69 92 ARG A O 1
ATOM 694 N N . TRP A 1 93 ? 2.254 -9.305 2.861 1 98.81 93 TRP A N 1
ATOM 695 C CA . TRP A 1 93 ? 3.633 -8.984 2.502 1 98.81 93 TRP A CA 1
ATOM 696 C C . TRP A 1 93 ? 3.682 -8.055 1.295 1 98.81 93 TRP A C 1
ATOM 698 O O . TRP A 1 93 ? 4.559 -7.195 1.201 1 98.81 93 TRP A O 1
ATOM 708 N N . ILE A 1 94 ? 2.703 -8.219 0.329 1 98.88 94 ILE A N 1
ATOM 709 C CA . ILE A 1 94 ? 2.604 -7.219 -0.731 1 98.88 94 ILE A CA 1
ATOM 710 C C . ILE A 1 94 ? 2.363 -5.84 -0.121 1 98.88 94 ILE A C 1
ATOM 712 O O . ILE A 1 94 ? 3.037 -4.871 -0.48 1 98.88 94 ILE A O 1
ATOM 716 N N . ALA A 1 95 ? 1.457 -5.773 0.819 1 98.81 95 ALA A N 1
ATOM 717 C CA . ALA A 1 95 ? 1.118 -4.5 1.452 1 98.81 95 ALA A CA 1
ATOM 718 C C . ALA A 1 95 ? 2.303 -3.947 2.24 1 98.81 95 ALA A C 1
ATOM 720 O O . ALA A 1 95 ? 2.566 -2.742 2.211 1 98.81 95 ALA A O 1
ATOM 721 N N . PHE A 1 96 ? 3.004 -4.801 2.98 1 98.69 96 PHE A N 1
ATOM 722 C CA . PHE A 1 96 ? 4.184 -4.379 3.725 1 98.69 96 PHE A CA 1
ATOM 723 C C . PHE A 1 96 ? 5.211 -3.736 2.797 1 98.69 96 PHE A C 1
ATOM 725 O O . PHE A 1 96 ? 5.715 -2.648 3.08 1 98.69 96 PHE A O 1
ATOM 732 N N . VAL A 1 97 ? 5.48 -4.363 1.687 1 98.81 97 VAL A N 1
ATOM 733 C CA . VAL A 1 97 ? 6.453 -3.828 0.741 1 98.81 97 VAL A CA 1
ATOM 734 C C . VAL A 1 97 ? 5.906 -2.559 0.098 1 98.81 97 VAL A C 1
ATOM 736 O O . VAL A 1 97 ? 6.621 -1.562 -0.033 1 98.81 97 VAL A O 1
ATOM 739 N N . ASN A 1 98 ? 4.641 -2.57 -0.229 1 98.69 98 ASN A N 1
ATOM 740 C CA . ASN A 1 98 ? 4.004 -1.509 -1.001 1 98.69 98 ASN A CA 1
ATOM 741 C C . ASN A 1 98 ? 3.803 -0.249 -0.164 1 98.69 98 ASN A C 1
ATOM 743 O O . ASN A 1 98 ? 3.934 0.866 -0.672 1 98.69 98 ASN A O 1
ATOM 747 N N . ALA A 1 99 ? 3.541 -0.453 1.138 1 98 99 ALA A N 1
ATOM 748 C CA . ALA A 1 99 ? 3.082 0.701 1.908 1 98 99 ALA A CA 1
ATOM 749 C C . ALA A 1 99 ? 4.082 1.063 3.002 1 98 99 ALA A C 1
ATOM 751 O O . ALA A 1 99 ? 4.07 2.186 3.516 1 98 99 ALA A O 1
ATOM 752 N N . ASP A 1 100 ? 4.965 0.165 3.428 1 97.88 100 ASP A N 1
ATOM 753 C CA . ASP A 1 100 ? 5.961 0.444 4.461 1 97.88 100 ASP A CA 1
ATOM 754 C C . ASP A 1 100 ? 7.348 0.621 3.848 1 97.88 100 ASP A C 1
ATOM 756 O O . ASP A 1 100 ? 7.961 1.684 3.979 1 97.88 100 ASP A O 1
ATOM 760 N N . LEU A 1 101 ? 7.785 -0.352 3.111 1 98.56 101 LEU A N 1
ATOM 761 C CA . LEU A 1 101 ? 9.148 -0.371 2.594 1 98.56 101 LEU A CA 1
ATOM 762 C C . LEU A 1 101 ? 9.312 0.637 1.461 1 98.56 101 LEU A C 1
ATOM 764 O O . LEU A 1 101 ? 10.133 1.555 1.556 1 98.56 101 LEU A O 1
ATOM 768 N N . HIS A 1 102 ? 8.5 0.558 0.426 1 98.75 102 HIS A N 1
ATOM 769 C CA . HIS A 1 102 ? 8.617 1.338 -0.8 1 98.75 102 HIS A CA 1
ATOM 770 C C . HIS A 1 102 ? 8.539 2.834 -0.512 1 98.75 102 HIS A C 1
ATOM 772 O O . HIS A 1 102 ? 9.406 3.6 -0.93 1 98.75 102 HIS A O 1
ATOM 778 N N . PRO A 1 103 ? 7.617 3.324 0.312 1 98.25 103 PRO A N 1
ATOM 779 C CA . PRO A 1 1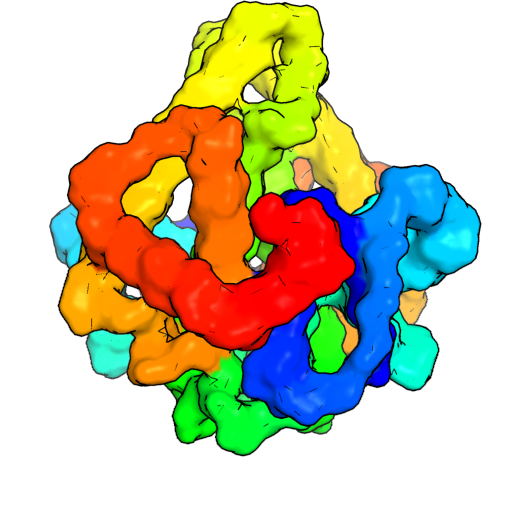03 ? 7.562 4.77 0.547 1 98.25 103 PRO A CA 1
ATOM 780 C C . PRO A 1 103 ? 8.773 5.285 1.321 1 98.25 103 PRO A C 1
ATOM 782 O O . PRO A 1 103 ? 9.117 6.465 1.216 1 98.25 103 PRO A O 1
ATOM 785 N N . THR A 1 104 ? 9.422 4.418 2.049 1 98.5 104 THR A N 1
ATOM 786 C CA . THR A 1 104 ? 10.562 4.82 2.855 1 98.5 104 THR A CA 1
ATOM 787 C C . THR A 1 104 ? 11.758 5.164 1.965 1 98.5 104 THR A C 1
ATOM 789 O O . THR A 1 104 ? 12.703 5.82 2.41 1 98.5 104 THR A O 1
ATOM 792 N N . PHE A 1 105 ? 11.719 4.824 0.682 1 98.69 105 PHE A N 1
ATOM 793 C CA . PHE A 1 105 ? 12.773 5.145 -0.276 1 98.69 105 PHE A CA 1
ATOM 794 C C . PHE A 1 105 ? 12.586 6.551 -0.833 1 98.69 105 PHE A C 1
ATOM 796 O O . PHE A 1 105 ? 13.492 7.102 -1.46 1 98.69 105 PHE A O 1
ATOM 803 N N . LYS A 1 106 ? 11.422 7.172 -0.659 1 98 106 LYS A N 1
ATOM 804 C CA . LYS A 1 106 ? 11.047 8.383 -1.379 1 98 106 LYS A CA 1
ATOM 805 C C . LYS A 1 106 ? 12.062 9.5 -1.158 1 98 106 LYS A C 1
ATOM 807 O O . LYS A 1 106 ? 12.453 10.188 -2.104 1 98 106 LYS A O 1
ATOM 812 N N . PRO A 1 107 ? 12.586 9.727 0.098 1 98.06 107 PRO A N 1
ATOM 813 C CA . PRO A 1 107 ? 13.633 10.742 0.256 1 98.06 107 PRO A CA 1
ATOM 814 C C . PRO A 1 107 ? 14.867 10.453 -0.589 1 98.06 107 PRO A C 1
ATOM 816 O O . PRO A 1 107 ? 15.461 11.375 -1.152 1 98.06 107 PRO A O 1
ATOM 819 N N . LEU A 1 108 ? 15.219 9.211 -0.716 1 98.5 108 LEU A N 1
ATOM 820 C CA . LEU A 1 108 ? 16.391 8.812 -1.482 1 98.5 108 LEU A CA 1
ATOM 821 C C . LEU A 1 108 ? 16.172 9.023 -2.977 1 98.5 108 LEU A C 1
ATOM 823 O O . LEU A 1 108 ? 17.125 9.078 -3.754 1 98.5 108 LEU A O 1
ATOM 827 N N . PHE A 1 109 ? 14.906 9.125 -3.346 1 97.75 109 PHE A N 1
ATOM 828 C CA . PHE A 1 109 ? 14.555 9.336 -4.746 1 97.75 109 PHE A CA 1
ATOM 829 C C . PHE A 1 109 ? 14.227 10.797 -5.012 1 97.75 109 PHE A C 1
ATOM 831 O O . PHE A 1 109 ? 13.758 11.148 -6.094 1 97.75 109 PHE A O 1
ATOM 838 N N . GLY A 1 110 ? 14.344 11.688 -4.035 1 96.81 110 GLY A N 1
ATOM 839 C CA . GLY A 1 110 ? 14.312 13.109 -4.316 1 96.81 110 GLY A CA 1
ATOM 840 C C . GLY A 1 110 ? 13.094 13.812 -3.732 1 96.81 110 GLY A C 1
ATOM 841 O O . GLY A 1 110 ? 12.852 14.984 -4.02 1 96.81 110 GLY A O 1
ATOM 842 N N . SER A 1 111 ? 12.359 13.133 -2.818 1 96.19 111 SER A N 1
ATOM 843 C CA . SER A 1 111 ? 11.102 13.711 -2.342 1 96.19 111 SER A CA 1
ATOM 844 C C . SER A 1 111 ? 11.359 14.836 -1.345 1 96.19 111 SER A C 1
ATOM 846 O O . SER A 1 111 ? 10.445 15.602 -1.016 1 96.19 111 SER A O 1
ATOM 848 N N . THR A 1 112 ? 12.594 14.992 -0.819 1 97.19 112 THR A N 1
ATOM 849 C CA . THR A 1 112 ? 12.875 16.016 0.177 1 97.19 112 THR A CA 1
ATOM 850 C C . THR A 1 112 ? 13.68 17.156 -0.437 1 97.19 112 THR A C 1
ATOM 852 O O . THR A 1 112 ? 14.359 17.906 0.277 1 97.19 112 THR A O 1
ATOM 855 N N . ALA A 1 113 ? 13.586 17.297 -1.734 1 95.5 113 ALA A N 1
ATOM 856 C CA . ALA A 1 113 ? 14.266 18.375 -2.439 1 95.5 113 ALA A CA 1
ATOM 857 C C . ALA A 1 113 ? 13.758 19.734 -1.978 1 95.5 113 ALA A C 1
ATOM 859 O O . ALA A 1 113 ? 14.461 20.75 -2.102 1 95.5 113 ALA A O 1
ATOM 860 N N . TYR A 1 114 ? 12.609 19.75 -1.408 1 93.75 114 TYR A N 1
ATOM 861 C CA . TYR A 1 114 ? 12.016 21 -0.95 1 93.75 114 TYR A CA 1
ATOM 862 C C . TYR A 1 114 ? 12.812 21.594 0.209 1 93.75 114 TYR A C 1
ATOM 864 O O . TYR A 1 114 ? 12.664 22.781 0.534 1 93.75 114 TYR A O 1
ATOM 872 N N . LEU A 1 115 ? 13.641 20.891 0.843 1 95.25 115 LEU A N 1
ATOM 873 C CA . LEU A 1 115 ? 14.477 21.375 1.934 1 95.25 115 LEU A CA 1
ATOM 874 C C . LEU A 1 115 ? 15.555 22.312 1.412 1 95.25 115 LEU A C 1
ATOM 876 O O . LEU A 1 115 ? 16.062 23.156 2.158 1 95.25 115 LEU A O 1
ATOM 880 N N . GLN A 1 116 ? 16.016 22.188 0.182 1 93.44 116 GLN A N 1
ATOM 881 C CA . GLN A 1 116 ? 16.844 23.094 -0.601 1 93.44 116 GLN A CA 1
ATOM 882 C C . GLN A 1 116 ? 18.281 23.125 -0.079 1 93.44 116 GLN A C 1
ATOM 884 O O . GLN A 1 116 ? 19.172 23.672 -0.73 1 93.44 116 GLN A O 1
ATOM 889 N N . GLU A 1 117 ? 18.562 22.656 1.104 1 95.12 117 GLU A N 1
ATOM 890 C CA . GLU A 1 117 ? 19.906 22.609 1.673 1 95.12 117 GLU A CA 1
ATOM 891 C C . GLU A 1 117 ? 20.484 21.188 1.63 1 95.12 117 GLU A C 1
ATOM 893 O O . GLU A 1 117 ? 19.891 20.266 2.201 1 95.12 117 GLU A O 1
ATOM 898 N N . ASP A 1 118 ? 21.656 21.188 1.074 1 96.5 118 ASP A N 1
ATOM 899 C CA . ASP A 1 118 ? 22.266 19.875 0.86 1 96.5 118 ASP A CA 1
ATOM 900 C C . ASP A 1 118 ? 22.422 19.125 2.176 1 96.5 118 ASP A C 1
ATOM 902 O O . ASP A 1 118 ? 22.156 17.922 2.238 1 96.5 118 ASP A O 1
ATOM 906 N N . ALA A 1 119 ? 22.781 19.812 3.131 1 96.12 119 ALA A N 1
ATOM 907 C CA . ALA A 1 119 ? 22.984 19.172 4.422 1 96.12 119 ALA A CA 1
ATOM 908 C C . ALA A 1 119 ? 21.688 18.594 4.973 1 96.12 119 ALA A C 1
ATOM 910 O O . ALA A 1 119 ? 21.672 17.531 5.582 1 96.12 119 ALA A O 1
ATOM 911 N N . LEU A 1 120 ? 20.625 19.312 4.816 1 96.25 120 LEU A N 1
ATOM 912 C CA . LEU A 1 120 ? 19.328 18.859 5.297 1 96.25 120 LEU A CA 1
ATOM 913 C C . LEU A 1 120 ? 18.812 17.688 4.469 1 96.25 120 LEU A C 1
ATOM 915 O O . LEU A 1 120 ? 18.25 16.734 5.016 1 96.25 120 LEU A O 1
ATOM 919 N N . ILE A 1 121 ? 19.016 17.719 3.229 1 97.69 121 ILE A N 1
ATOM 920 C CA . ILE A 1 121 ? 18.625 16.641 2.332 1 97.69 121 ILE A CA 1
ATOM 921 C C . ILE A 1 121 ? 19.406 15.375 2.691 1 97.69 121 ILE A C 1
ATOM 923 O O . ILE A 1 121 ? 18.828 14.281 2.779 1 97.69 121 ILE A O 1
ATOM 927 N N . GLN A 1 122 ? 20.672 15.539 2.939 1 97.5 122 GLN A N 1
ATOM 928 C CA . GLN A 1 122 ? 21.484 14.391 3.332 1 97.5 122 GLN A CA 1
ATOM 929 C C . GLN A 1 122 ? 21 13.797 4.648 1 97.5 122 GLN A C 1
ATOM 931 O O . GLN A 1 122 ? 21 12.578 4.824 1 97.5 122 GLN A O 1
ATOM 936 N N . ARG A 1 123 ? 20.625 14.656 5.512 1 97.06 123 ARG A N 1
ATOM 937 C CA . ARG A 1 123 ? 20.062 14.18 6.773 1 97.06 123 ARG A CA 1
ATOM 938 C C . ARG A 1 123 ? 18.797 13.352 6.531 1 97.06 123 ARG A C 1
ATOM 940 O O . ARG A 1 123 ? 18.609 12.32 7.176 1 97.06 123 ARG A O 1
ATOM 947 N N . SER A 1 124 ? 17.969 13.812 5.676 1 97.94 124 SER A N 1
ATOM 948 C CA . SER A 1 124 ? 16.75 13.062 5.344 1 97.94 124 SER A CA 1
ATOM 949 C C . SER A 1 124 ? 17.094 11.727 4.703 1 97.94 124 SER A C 1
ATOM 951 O O . SER A 1 124 ? 16.391 10.727 4.93 1 97.94 124 SER A O 1
ATOM 953 N N . HIS A 1 125 ? 18.125 11.664 3.889 1 98.5 125 HIS A N 1
ATOM 954 C CA . HIS A 1 125 ? 18.562 10.414 3.285 1 98.5 125 HIS A CA 1
ATOM 955 C C . HIS A 1 125 ? 19.031 9.422 4.348 1 98.5 125 HIS A C 1
ATOM 957 O O . HIS A 1 125 ? 18.688 8.234 4.293 1 98.5 125 HIS A O 1
ATOM 963 N N . GLU A 1 126 ? 19.734 9.914 5.289 1 98.19 126 GLU A N 1
ATOM 964 C CA . GLU A 1 126 ? 20.25 9.047 6.352 1 98.19 126 GLU A CA 1
ATOM 965 C C . GLU A 1 126 ? 19.109 8.516 7.219 1 98.19 126 GLU A C 1
ATOM 967 O O . GLU A 1 126 ? 19.141 7.352 7.625 1 98.19 126 GLU A O 1
ATOM 972 N N . ASP A 1 127 ? 18.203 9.391 7.504 1 98 127 ASP A N 1
ATOM 973 C CA . ASP A 1 127 ? 17.031 8.945 8.234 1 98 127 ASP A CA 1
ATOM 974 C C . ASP A 1 127 ? 16.312 7.824 7.484 1 98 127 ASP A C 1
ATOM 976 O O . ASP A 1 127 ? 15.914 6.82 8.086 1 98 127 ASP A O 1
ATOM 980 N N . ALA A 1 128 ? 16.156 7.984 6.199 1 98.5 128 ALA A N 1
ATOM 981 C CA . ALA A 1 128 ? 15.5 6.977 5.367 1 98.5 128 ALA A CA 1
ATOM 982 C C . ALA A 1 128 ? 16.266 5.656 5.402 1 98.5 128 ALA A C 1
ATOM 984 O O . ALA A 1 128 ? 15.68 4.59 5.562 1 98.5 128 ALA A O 1
ATOM 985 N N . ARG A 1 129 ? 17.578 5.723 5.262 1 98.75 129 ARG A N 1
ATOM 986 C CA . ARG A 1 129 ? 18.391 4.512 5.27 1 98.75 129 ARG A CA 1
ATOM 987 C C . ARG A 1 129 ? 18.266 3.773 6.598 1 98.75 129 ARG A C 1
ATOM 989 O O . ARG A 1 129 ? 18.188 2.543 6.629 1 98.75 129 ARG A O 1
ATOM 996 N N . THR A 1 130 ? 18.234 4.531 7.637 1 98.5 130 THR A N 1
ATOM 997 C CA . THR A 1 130 ? 18.094 3.938 8.961 1 98.5 130 THR A CA 1
ATOM 998 C C . THR A 1 130 ? 16.75 3.229 9.094 1 98.5 130 THR A C 1
ATOM 1000 O O . THR A 1 130 ? 16.688 2.096 9.586 1 98.5 130 THR A O 1
ATOM 1003 N N . LYS A 1 131 ? 15.758 3.842 8.664 1 98.19 131 LYS A N 1
ATOM 1004 C CA . LYS A 1 131 ? 14.43 3.25 8.719 1 98.19 131 LYS A CA 1
ATOM 1005 C C . LYS A 1 131 ? 14.328 2.025 7.816 1 98.19 131 LYS A C 1
ATOM 1007 O O . LYS A 1 131 ? 13.695 1.029 8.18 1 98.19 131 LYS A O 1
ATOM 1012 N N . LEU A 1 132 ? 14.898 2.102 6.672 1 98.81 132 LEU A N 1
ATOM 1013 C CA . LEU A 1 132 ? 14.914 0.965 5.758 1 98.81 132 LEU A CA 1
ATOM 1014 C C . LEU A 1 132 ? 15.617 -0.231 6.391 1 98.81 132 LEU A C 1
ATOM 1016 O O . LEU A 1 132 ? 15.141 -1.363 6.289 1 98.81 132 LEU A O 1
ATOM 1020 N N . ARG A 1 133 ? 16.75 0.01 7.012 1 98.81 133 ARG A N 1
ATOM 1021 C CA . ARG A 1 133 ? 17.453 -1.083 7.684 1 98.81 133 ARG A CA 1
ATOM 1022 C C . ARG A 1 133 ? 16.547 -1.759 8.711 1 98.81 133 ARG A C 1
ATOM 1024 O O . ARG A 1 133 ? 16.531 -2.988 8.812 1 98.81 133 ARG A O 1
ATOM 1031 N N . THR A 1 134 ? 15.836 -0.951 9.461 1 98.25 134 THR A N 1
ATOM 1032 C CA . THR A 1 134 ? 14.922 -1.483 10.461 1 98.25 134 THR A CA 1
ATOM 1033 C C . THR A 1 134 ? 13.867 -2.375 9.805 1 98.25 134 THR A C 1
ATOM 1035 O O . THR A 1 134 ? 13.602 -3.482 10.281 1 98.25 134 THR A O 1
ATOM 1038 N N . LEU A 1 135 ? 13.297 -1.955 8.75 1 98.5 135 LEU A N 1
ATOM 1039 C CA . LEU A 1 135 ? 12.266 -2.717 8.047 1 98.5 135 LEU A CA 1
ATOM 1040 C C . LEU A 1 135 ? 12.852 -3.998 7.457 1 98.5 135 LEU A C 1
ATOM 1042 O O . LEU A 1 135 ? 12.242 -5.062 7.559 1 98.5 135 LEU A O 1
ATOM 1046 N N . TYR A 1 136 ? 14.008 -3.912 6.863 1 98.88 136 TYR A N 1
ATOM 1047 C CA . TYR A 1 136 ? 14.633 -5.094 6.277 1 98.88 136 TYR A CA 1
ATOM 1048 C C . TYR A 1 136 ? 15.039 -6.09 7.355 1 98.88 136 TYR A C 1
ATOM 1050 O O . TYR A 1 136 ? 15.039 -7.301 7.125 1 98.88 136 TYR A O 1
ATOM 1058 N N . THR A 1 137 ? 15.398 -5.594 8.523 1 98.69 137 THR A N 1
ATOM 1059 C CA . THR A 1 137 ? 15.703 -6.484 9.641 1 98.69 137 THR A CA 1
ATOM 1060 C C . THR A 1 137 ? 14.484 -7.324 10.008 1 98.69 137 THR A C 1
ATOM 1062 O O . THR A 1 137 ? 14.609 -8.516 10.305 1 98.69 137 THR A O 1
ATOM 1065 N N . ARG A 1 138 ? 13.352 -6.719 9.977 1 97.5 138 ARG A N 1
ATOM 1066 C CA . ARG A 1 138 ? 12.117 -7.449 10.227 1 97.5 138 ARG A CA 1
ATOM 1067 C C . ARG A 1 138 ? 11.898 -8.523 9.172 1 97.5 138 ARG A C 1
ATOM 1069 O O . ARG A 1 138 ? 11.477 -9.641 9.492 1 97.5 138 ARG A O 1
ATOM 1076 N N . VAL A 1 139 ? 12.148 -8.227 7.934 1 98.69 139 VAL A N 1
ATOM 1077 C CA . VAL A 1 139 ? 11.984 -9.18 6.844 1 98.69 139 VAL A CA 1
ATOM 1078 C C . VAL A 1 139 ? 12.969 -10.336 7.016 1 98.69 139 VAL A C 1
ATOM 1080 O O . VAL A 1 139 ? 12.609 -11.5 6.832 1 98.69 139 VAL A O 1
ATOM 1083 N N . ASP A 1 140 ? 14.195 -9.984 7.324 1 98.81 140 ASP A N 1
ATOM 1084 C CA . ASP A 1 140 ? 15.219 -11 7.543 1 98.81 140 ASP A CA 1
ATOM 1085 C C . ASP A 1 140 ? 14.797 -11.984 8.633 1 98.81 140 ASP A C 1
ATOM 1087 O O . ASP A 1 140 ? 14.945 -13.195 8.469 1 98.81 140 ASP A O 1
ATOM 1091 N N . ALA A 1 141 ? 14.289 -11.438 9.719 1 98 141 ALA A N 1
ATOM 1092 C CA . ALA A 1 141 ? 13.812 -12.281 10.812 1 98 141 ALA A CA 1
ATOM 1093 C C . ALA A 1 141 ? 12.719 -13.227 10.336 1 98 141 ALA A C 1
ATOM 1095 O O . ALA A 1 141 ? 12.719 -14.414 10.664 1 98 141 ALA A O 1
ATOM 1096 N N . HIS A 1 142 ? 11.82 -12.742 9.531 1 97.81 142 HIS A N 1
ATOM 1097 C CA . HIS A 1 142 ? 10.711 -13.539 9.016 1 97.81 142 HIS A CA 1
ATOM 1098 C C . HIS A 1 142 ? 11.211 -14.625 8.062 1 97.81 142 HIS A C 1
ATOM 1100 O O . HIS A 1 142 ? 10.672 -15.734 8.047 1 97.81 142 HIS A O 1
ATOM 1106 N N . LEU A 1 143 ? 12.211 -14.352 7.312 1 98.62 143 LEU A N 1
ATOM 1107 C CA . LEU A 1 143 ? 12.703 -15.234 6.262 1 98.62 143 LEU A CA 1
ATOM 1108 C C . LEU A 1 143 ? 13.609 -16.312 6.844 1 98.62 143 LEU A C 1
ATOM 1110 O O . LEU A 1 143 ? 14.039 -17.219 6.125 1 98.62 143 LEU A O 1
ATOM 1114 N N . GLN A 1 144 ? 13.938 -16.156 8.172 1 98.19 144 GLN A N 1
ATOM 1115 C CA . GLN A 1 144 ? 14.734 -17.234 8.766 1 98.19 144 GLN A CA 1
ATOM 1116 C C . GLN A 1 144 ? 14.039 -18.578 8.625 1 98.19 144 GLN A C 1
ATOM 1118 O O . GLN A 1 144 ? 12.922 -18.766 9.117 1 98.19 144 GLN A O 1
ATOM 1123 N N . GLY A 1 145 ? 14.68 -19.5 7.898 1 97.25 145 GLY A N 1
ATOM 1124 C CA . GLY A 1 145 ? 14.125 -20.828 7.695 1 97.25 145 GLY A CA 1
ATOM 1125 C C . GLY A 1 145 ? 13.07 -20.875 6.605 1 97.25 145 GLY A C 1
ATOM 1126 O O . GLY A 1 145 ? 12.367 -21.875 6.461 1 97.25 145 GLY A O 1
ATOM 1127 N N . ARG A 1 146 ? 12.898 -19.781 5.895 1 97.75 146 ARG A N 1
ATOM 1128 C CA . ARG A 1 146 ? 11.93 -19.688 4.816 1 97.75 146 ARG A CA 1
ATOM 1129 C C . ARG A 1 146 ? 12.594 -19.297 3.504 1 97.75 146 ARG A C 1
ATOM 1131 O O . ARG A 1 146 ? 13.531 -18.5 3.496 1 97.75 146 ARG A O 1
ATOM 1138 N N . ASN A 1 147 ? 12.078 -19.828 2.455 1 98.06 147 ASN A N 1
ATOM 1139 C CA . ASN A 1 147 ? 12.602 -19.453 1.146 1 98.06 147 ASN A CA 1
ATOM 1140 C C . ASN A 1 147 ? 11.844 -18.266 0.561 1 98.06 147 ASN A C 1
ATOM 1142 O O . ASN A 1 147 ? 12.391 -17.5 -0.231 1 98.06 147 ASN A O 1
ATOM 1146 N N . TRP A 1 148 ? 10.586 -18.172 0.992 1 98.5 148 TRP A N 1
ATOM 1147 C CA . TRP A 1 148 ? 9.711 -17.156 0.412 1 98.5 148 TRP A CA 1
ATOM 1148 C C . TRP A 1 148 ? 8.914 -16.438 1.496 1 98.5 148 TRP A C 1
ATOM 1150 O O . TRP A 1 148 ? 8.828 -16.922 2.633 1 98.5 148 TRP A O 1
ATOM 1160 N N . LEU A 1 149 ? 8.312 -15.359 1.206 1 98.44 149 LEU A N 1
ATOM 1161 C CA . LEU A 1 149 ? 7.672 -14.492 2.186 1 98.44 149 LEU A CA 1
ATOM 1162 C C . LEU A 1 149 ? 6.352 -15.094 2.656 1 98.44 149 LEU A C 1
ATOM 1164 O O . LEU A 1 149 ? 6.023 -15.023 3.844 1 98.44 149 LEU A O 1
ATOM 1168 N N . ALA A 1 150 ? 5.488 -15.602 1.737 1 96.81 150 ALA A N 1
ATOM 116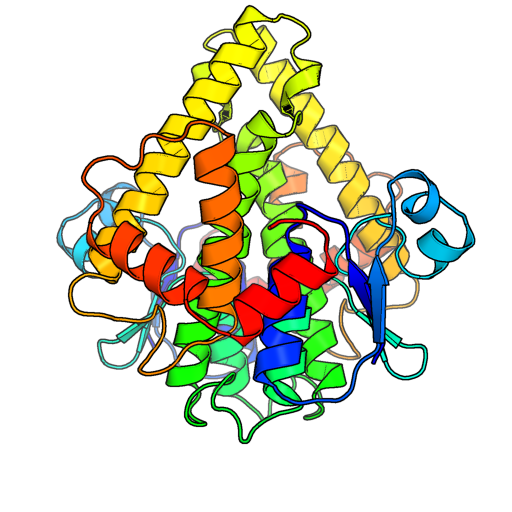9 C CA . ALA A 1 150 ? 4.105 -15.898 2.105 1 96.81 150 ALA A CA 1
ATOM 1170 C C . ALA A 1 150 ? 3.82 -17.391 2.027 1 96.81 150 ALA A C 1
ATOM 1172 O O . ALA A 1 150 ? 2.693 -17.828 2.27 1 96.81 150 ALA A O 1
ATOM 1173 N N . GLY A 1 151 ? 4.652 -18.281 1.668 1 91.25 151 GLY A N 1
ATOM 1174 C CA . GLY A 1 151 ? 4.398 -19.719 1.554 1 91.25 151 GLY A CA 1
ATOM 1175 C C . GLY A 1 151 ? 5.57 -20.484 0.974 1 91.25 151 GLY A C 1
ATOM 1176 O O . GLY A 1 151 ? 6.727 -20.094 1.151 1 91.25 151 GLY A O 1
ATOM 1177 N N . ASP A 1 152 ? 5.141 -21.531 0.328 1 92.88 152 ASP A N 1
ATOM 1178 C CA . ASP A 1 152 ? 6.152 -22.484 -0.119 1 92.88 152 ASP A CA 1
ATOM 1179 C C . ASP A 1 152 ? 6.629 -22.156 -1.532 1 92.88 152 ASP A C 1
ATOM 1181 O O . ASP A 1 152 ? 7.594 -22.75 -2.021 1 92.88 152 ASP A O 1
ATOM 1185 N N . THR A 1 153 ? 5.98 -21.234 -2.084 1 95.19 153 THR A N 1
ATOM 1186 C CA . THR A 1 153 ? 6.359 -20.828 -3.434 1 95.19 153 THR A CA 1
ATOM 1187 C C . THR A 1 153 ? 6.441 -19.312 -3.541 1 95.19 153 THR A C 1
ATOM 1189 O O . THR A 1 153 ? 5.949 -18.594 -2.666 1 95.19 153 THR A O 1
ATOM 1192 N N . HIS A 1 154 ? 7.094 -18.875 -4.617 1 97.38 154 HIS A N 1
ATOM 1193 C CA . HIS A 1 154 ? 7.207 -17.438 -4.848 1 97.38 154 HIS A CA 1
ATOM 1194 C C . HIS A 1 154 ? 5.871 -16.828 -5.262 1 97.38 154 HIS A C 1
ATOM 1196 O O . HIS A 1 154 ? 5.039 -17.516 -5.867 1 97.38 154 HIS A O 1
ATOM 1202 N N . THR A 1 155 ? 5.641 -15.648 -4.91 1 98.44 155 THR A N 1
ATOM 1203 C CA . THR A 1 155 ? 4.461 -14.867 -5.25 1 98.44 155 THR A CA 1
ATOM 1204 C C . THR A 1 155 ? 4.848 -13.438 -5.621 1 98.44 155 THR A C 1
ATOM 1206 O O . THR A 1 155 ? 6.035 -13.109 -5.715 1 98.44 155 THR A O 1
ATOM 1209 N N . GLY A 1 156 ? 3.855 -12.594 -5.871 1 98.69 156 GLY A N 1
ATOM 1210 C CA . GLY A 1 156 ? 4.102 -11.195 -6.172 1 98.69 156 GLY A CA 1
ATOM 1211 C C . GLY A 1 156 ? 4.84 -10.469 -5.062 1 98.69 156 GLY A C 1
ATOM 1212 O O . GLY A 1 156 ? 5.578 -9.516 -5.32 1 98.69 156 GLY A O 1
ATOM 1213 N N . ALA A 1 157 ? 4.652 -10.93 -3.801 1 98.81 157 ALA A N 1
ATOM 1214 C CA . ALA A 1 157 ? 5.344 -10.328 -2.662 1 98.81 157 ALA A CA 1
ATOM 1215 C C . ALA A 1 157 ? 6.855 -10.469 -2.805 1 98.81 157 ALA A C 1
ATOM 1217 O O . ALA A 1 157 ? 7.602 -9.531 -2.504 1 98.81 157 ALA A O 1
ATOM 1218 N N . ASP A 1 158 ? 7.297 -11.57 -3.307 1 98.94 158 ASP A N 1
ATOM 1219 C CA . ASP A 1 158 ? 8.727 -11.844 -3.445 1 98.94 158 ASP A CA 1
ATOM 1220 C C . ASP A 1 158 ? 9.336 -11 -4.562 1 98.94 158 ASP A C 1
ATOM 1222 O O . ASP A 1 158 ? 10.43 -10.453 -4.41 1 98.94 158 ASP A O 1
ATOM 1226 N N . ALA A 1 159 ? 8.609 -10.938 -5.672 1 98.94 159 ALA A N 1
ATOM 1227 C CA . ALA A 1 159 ? 9.086 -10.102 -6.773 1 98.94 159 ALA A CA 1
ATOM 1228 C C . ALA A 1 159 ? 9.242 -8.648 -6.332 1 98.94 159 ALA A C 1
ATOM 1230 O O . ALA A 1 159 ? 10.242 -8 -6.648 1 98.94 159 ALA A O 1
ATOM 1231 N N . TYR A 1 160 ? 8.289 -8.18 -5.617 1 98.94 160 TYR A N 1
ATOM 1232 C CA . TYR A 1 160 ? 8.289 -6.797 -5.164 1 98.94 160 TYR A CA 1
ATOM 1233 C C . TYR A 1 160 ? 9.414 -6.543 -4.172 1 98.94 160 TYR A C 1
ATOM 1235 O O . TYR A 1 160 ? 10.125 -5.539 -4.27 1 98.94 160 TYR A O 1
ATOM 1243 N N . LEU A 1 161 ? 9.594 -7.457 -3.219 1 98.94 161 LEU A N 1
ATOM 1244 C CA . LEU A 1 161 ? 10.703 -7.34 -2.279 1 98.94 161 LEU A CA 1
ATOM 1245 C C . LEU A 1 161 ? 12.039 -7.309 -3.018 1 98.94 161 LEU A C 1
ATOM 1247 O O . LEU A 1 161 ? 12.914 -6.504 -2.693 1 98.94 161 LEU A O 1
ATOM 1251 N N . PHE A 1 162 ? 12.203 -8.164 -4.004 1 98.94 162 PHE A N 1
ATOM 1252 C CA . PHE A 1 162 ? 13.422 -8.227 -4.797 1 98.94 162 PHE A CA 1
ATOM 1253 C C . PHE A 1 162 ? 13.742 -6.867 -5.406 1 98.94 162 PHE A C 1
ATOM 1255 O O . PHE A 1 162 ? 14.883 -6.398 -5.332 1 98.94 162 PHE A O 1
ATOM 1262 N N . VAL A 1 163 ? 12.766 -6.199 -5.949 1 98.88 163 VAL A N 1
ATOM 1263 C CA . VAL A 1 163 ? 12.938 -4.898 -6.59 1 98.88 163 VAL A CA 1
ATOM 1264 C C . VAL A 1 163 ? 13.422 -3.877 -5.562 1 98.88 163 VAL A C 1
ATOM 1266 O O . VAL A 1 163 ? 14.359 -3.119 -5.82 1 98.88 163 VAL A O 1
ATOM 1269 N N . THR A 1 164 ? 12.82 -3.895 -4.379 1 98.88 164 THR A N 1
ATOM 1270 C CA . THR A 1 164 ? 13.227 -2.924 -3.369 1 98.88 164 THR A CA 1
ATOM 1271 C C . THR A 1 164 ? 14.633 -3.223 -2.867 1 98.88 164 THR A C 1
ATOM 1273 O O . THR A 1 164 ? 15.375 -2.311 -2.494 1 98.88 164 THR A O 1
ATOM 1276 N N . LEU A 1 165 ? 15.023 -4.492 -2.863 1 98.88 165 LEU A N 1
ATOM 1277 C CA . LEU A 1 165 ? 16.391 -4.844 -2.463 1 98.88 165 LEU A CA 1
ATOM 1278 C C . LEU A 1 165 ? 17.391 -4.344 -3.488 1 98.88 165 LEU A C 1
ATOM 1280 O O . LEU A 1 165 ? 18.5 -3.928 -3.125 1 98.88 165 LEU A O 1
ATOM 1284 N N . ARG A 1 166 ? 17.047 -4.406 -4.738 1 98.75 166 ARG A N 1
ATOM 1285 C CA . ARG A 1 166 ? 17.922 -3.805 -5.746 1 98.75 166 ARG A CA 1
ATOM 1286 C C . ARG A 1 166 ? 18.109 -2.318 -5.477 1 98.75 166 ARG A C 1
ATOM 1288 O O . ARG A 1 166 ? 19.234 -1.808 -5.582 1 98.75 166 ARG A O 1
ATOM 1295 N N . TRP A 1 167 ? 17.047 -1.611 -5.121 1 98.81 167 TRP A N 1
ATOM 1296 C CA . TRP A 1 167 ? 17.141 -0.2 -4.766 1 98.81 167 TRP A CA 1
ATOM 1297 C C . TRP A 1 167 ? 18.047 -0.006 -3.551 1 98.81 167 TRP A C 1
ATOM 1299 O O . TRP A 1 167 ? 18.828 0.935 -3.502 1 98.81 167 TRP A O 1
ATOM 1309 N N . ALA A 1 168 ? 17.859 -0.863 -2.572 1 98.81 168 ALA A N 1
ATOM 1310 C CA . ALA A 1 168 ? 18.609 -0.748 -1.327 1 98.81 168 ALA A CA 1
ATOM 1311 C C . ALA A 1 168 ? 20.109 -0.842 -1.587 1 98.81 168 ALA A C 1
ATOM 1313 O O . ALA A 1 168 ? 20.891 -0.067 -1.033 1 98.81 168 ALA A O 1
ATOM 1314 N N . HIS A 1 169 ? 20.516 -1.755 -2.414 1 98.31 169 HIS A N 1
ATOM 1315 C CA . HIS A 1 169 ? 21.906 -1.908 -2.777 1 98.31 169 HIS A CA 1
ATOM 1316 C C . HIS A 1 169 ? 22.438 -0.656 -3.469 1 98.31 169 HIS A C 1
ATOM 1318 O O . HIS A 1 169 ? 23.531 -0.171 -3.135 1 98.31 169 HIS A O 1
ATOM 1324 N N . LYS A 1 170 ? 21.688 -0.12 -4.34 1 97.81 170 LYS A N 1
ATOM 1325 C CA . LYS A 1 170 ? 22.109 1.064 -5.086 1 97.81 170 LYS A CA 1
ATOM 1326 C C . LYS A 1 170 ? 22.156 2.295 -4.184 1 97.81 170 LYS A C 1
ATOM 1328 O O . LYS A 1 170 ? 23.016 3.156 -4.348 1 97.81 170 LYS A O 1
ATOM 1333 N N . ALA A 1 171 ? 21.25 2.34 -3.201 1 98.06 171 ALA A N 1
ATOM 1334 C CA . ALA A 1 171 ? 21.078 3.529 -2.367 1 98.06 171 ALA A CA 1
ATOM 1335 C C . ALA A 1 171 ? 22 3.482 -1.153 1 98.06 171 ALA A C 1
ATOM 1337 O O . ALA A 1 171 ? 22 4.398 -0.327 1 98.06 171 ALA A O 1
ATOM 1338 N N . GLY A 1 172 ? 22.703 2.4 -0.971 1 97.88 172 GLY A N 1
ATOM 1339 C CA . GLY A 1 172 ? 23.656 2.303 0.121 1 97.88 172 GLY A CA 1
ATOM 1340 C C . GLY A 1 172 ? 23.016 1.994 1.457 1 97.88 172 GLY A C 1
ATOM 1341 O O . GLY A 1 172 ? 23.469 2.473 2.498 1 97.88 172 GLY A O 1
ATOM 1342 N N . VAL A 1 173 ? 21.906 1.339 1.466 1 98.69 173 VAL A N 1
ATOM 1343 C CA . VAL A 1 173 ? 21.312 0.867 2.711 1 98.69 173 VAL A CA 1
ATOM 1344 C C . VAL A 1 173 ? 22.188 -0.218 3.328 1 98.69 173 VAL A C 1
ATOM 1346 O O . VAL A 1 173 ? 22.656 -1.116 2.627 1 98.69 173 VAL A O 1
ATOM 1349 N N . ASP A 1 174 ? 22.469 -0.146 4.617 1 98.56 174 ASP A N 1
ATOM 1350 C CA . ASP A 1 174 ? 23.266 -1.158 5.301 1 98.56 174 ASP A CA 1
ATOM 1351 C C . ASP A 1 174 ? 22.484 -2.451 5.484 1 98.56 174 ASP A C 1
ATOM 1353 O O . ASP A 1 174 ? 21.594 -2.523 6.336 1 98.56 174 ASP A O 1
ATOM 1357 N N . LEU A 1 175 ? 22.812 -3.428 4.758 1 98.69 175 LEU A N 1
ATOM 1358 C CA . LEU A 1 175 ? 22.125 -4.715 4.844 1 98.69 175 LEU A CA 1
ATOM 1359 C C . LEU A 1 175 ? 23.047 -5.773 5.457 1 98.69 175 LEU A C 1
ATOM 1361 O O . LEU A 1 175 ? 22.766 -6.973 5.355 1 98.69 175 LEU A O 1
ATOM 1365 N N . SER A 1 176 ? 24.125 -5.316 6.07 1 98.5 176 SER A N 1
ATOM 1366 C CA . SER A 1 176 ? 25.094 -6.242 6.66 1 98.5 176 SER A CA 1
ATOM 1367 C C . SER A 1 176 ? 24.453 -7.086 7.754 1 98.5 176 SER A C 1
ATOM 1369 O O . SER A 1 176 ? 23.641 -6.586 8.539 1 98.5 176 SER A O 1
ATOM 1371 N N . GLY A 1 177 ? 24.734 -8.367 7.758 1 98.44 177 GLY A N 1
ATOM 1372 C CA . GLY A 1 177 ? 24.281 -9.258 8.812 1 98.44 177 GLY A CA 1
ATOM 1373 C C . GLY A 1 177 ? 22.891 -9.828 8.562 1 98.44 177 GLY A C 1
ATOM 1374 O O . GLY A 1 177 ? 22.422 -10.68 9.312 1 98.44 177 GLY A O 1
ATOM 1375 N N . LEU A 1 178 ? 22.234 -9.391 7.559 1 98.75 178 LEU A N 1
ATOM 1376 C CA . LEU A 1 178 ? 20.906 -9.898 7.23 1 98.75 178 LEU A CA 1
ATOM 1377 C C . LEU A 1 178 ? 21 -11.078 6.266 1 98.75 178 LEU A C 1
ATOM 1379 O O . LEU A 1 178 ? 20.641 -10.953 5.094 1 98.75 178 LEU A O 1
ATOM 1383 N N . SER A 1 179 ? 21.359 -12.219 6.77 1 98.69 179 SER A N 1
ATOM 1384 C CA . SER A 1 179 ? 21.797 -13.352 5.957 1 98.69 179 SER A CA 1
ATOM 1385 C C . SER A 1 179 ? 20.625 -14.008 5.242 1 98.69 179 SER A C 1
ATOM 1387 O O . SER A 1 179 ? 20.766 -14.477 4.109 1 98.69 179 SER A O 1
ATOM 1389 N N . ALA A 1 180 ? 19.469 -14.102 5.926 1 98.81 180 ALA A N 1
ATOM 1390 C CA . ALA A 1 180 ? 18.312 -14.695 5.266 1 98.81 180 ALA A CA 1
ATOM 1391 C C . ALA A 1 180 ? 17.844 -13.844 4.09 1 98.81 180 ALA A C 1
ATOM 1393 O O . ALA A 1 180 ? 17.438 -14.367 3.051 1 98.81 180 ALA A O 1
ATOM 1394 N N . LEU A 1 181 ? 17.922 -12.57 4.297 1 98.81 181 LEU A N 1
ATOM 1395 C CA . LEU A 1 181 ? 17.578 -11.641 3.23 1 98.81 181 LEU A CA 1
ATOM 1396 C C . LEU A 1 181 ? 18.531 -11.781 2.047 1 98.81 181 LEU A C 1
ATOM 1398 O O . LEU A 1 181 ? 18.094 -11.758 0.893 1 98.81 181 LEU A O 1
ATOM 1402 N N . ASP A 1 182 ? 19.797 -11.891 2.354 1 98.75 182 ASP A N 1
ATOM 1403 C CA . ASP A 1 182 ? 20.781 -12.07 1.297 1 98.75 182 ASP A CA 1
ATOM 1404 C C . ASP A 1 182 ? 20.547 -13.375 0.538 1 98.75 182 ASP A C 1
ATOM 1406 O O . ASP A 1 182 ? 20.625 -13.406 -0.692 1 98.75 182 ASP A O 1
ATOM 1410 N N . ALA A 1 183 ? 20.25 -14.438 1.221 1 98.81 183 ALA A N 1
ATOM 1411 C CA . ALA A 1 183 ? 19.953 -15.719 0.583 1 98.81 183 ALA A CA 1
ATOM 1412 C C . ALA A 1 183 ? 18.734 -15.602 -0.332 1 98.81 183 ALA A C 1
ATOM 1414 O O . ALA A 1 183 ? 18.734 -16.141 -1.442 1 98.81 183 ALA A O 1
ATOM 1415 N N . PHE A 1 184 ? 17.75 -14.922 0.119 1 98.88 184 PHE A N 1
ATOM 1416 C CA . PHE A 1 184 ? 16.562 -14.648 -0.685 1 98.88 184 PHE A CA 1
ATOM 1417 C C . PHE A 1 184 ? 16.922 -13.906 -1.964 1 98.88 184 PHE A C 1
ATOM 1419 O O . PHE A 1 184 ? 16.484 -14.281 -3.053 1 98.88 184 PHE A O 1
ATOM 1426 N N . PHE A 1 185 ? 17.719 -12.852 -1.808 1 98.88 185 PHE A N 1
ATOM 1427 C CA . PHE A 1 185 ? 18.109 -12.031 -2.943 1 98.88 185 PHE A CA 1
ATOM 1428 C C . PHE A 1 185 ? 18.844 -12.859 -3.986 1 98.88 185 PHE A C 1
ATOM 1430 O O . PHE A 1 185 ? 18.578 -12.758 -5.184 1 98.88 185 PHE A O 1
ATOM 1437 N N . GLN A 1 186 ? 19.734 -13.688 -3.533 1 98.75 186 GLN A N 1
ATOM 1438 C CA . GLN A 1 186 ? 20.5 -14.539 -4.438 1 98.75 186 GLN A CA 1
ATOM 1439 C C . GLN A 1 186 ? 19.578 -15.547 -5.133 1 98.75 186 GLN A C 1
ATOM 1441 O O . GLN A 1 186 ? 19.766 -15.859 -6.309 1 98.75 186 GLN A O 1
ATOM 1446 N N . ARG A 1 187 ? 18.625 -16.078 -4.434 1 98.62 187 ARG A N 1
ATOM 1447 C CA . ARG A 1 187 ? 17.656 -17 -5.016 1 98.62 187 ARG A CA 1
ATOM 1448 C C . ARG A 1 187 ? 16.875 -16.328 -6.133 1 98.62 187 ARG A C 1
ATOM 1450 O O . ARG A 1 187 ? 16.641 -16.938 -7.184 1 98.62 187 ARG A O 1
ATOM 1457 N N . MET A 1 188 ? 16.469 -15.133 -5.914 1 98.75 188 MET A N 1
ATOM 1458 C CA . MET A 1 188 ? 15.75 -14.375 -6.93 1 98.75 188 MET A CA 1
ATOM 1459 C C . MET A 1 188 ? 16.625 -14.109 -8.148 1 98.75 188 MET A C 1
ATOM 1461 O O . MET A 1 188 ? 16.203 -14.281 -9.281 1 98.75 188 MET A O 1
ATOM 1465 N N . LEU A 1 189 ? 17.875 -13.734 -7.922 1 98.5 189 LEU A N 1
ATOM 1466 C CA . LEU A 1 189 ? 18.797 -13.438 -9.016 1 98.5 189 LEU A CA 1
ATOM 1467 C C . LEU A 1 189 ? 19.031 -14.672 -9.875 1 98.5 189 LEU A C 1
ATOM 1469 O O . LEU A 1 189 ? 19.297 -14.562 -11.07 1 98.5 189 LEU A O 1
ATOM 1473 N N . ALA A 1 190 ? 18.906 -15.812 -9.266 1 98.31 190 ALA A N 1
ATOM 1474 C CA . ALA A 1 190 ? 19.188 -17.062 -9.969 1 98.31 190 ALA A CA 1
ATOM 1475 C C . ALA A 1 190 ? 17.984 -17.531 -10.781 1 98.31 190 ALA A C 1
ATOM 1477 O O . ALA A 1 190 ? 18.094 -18.422 -11.625 1 98.31 190 ALA A O 1
ATOM 1478 N N . ASP A 1 191 ? 16.828 -17 -10.523 1 98.31 191 ASP A N 1
ATOM 1479 C CA . ASP A 1 191 ? 15.602 -17.375 -11.211 1 98.31 191 ASP A CA 1
ATOM 1480 C C . ASP A 1 191 ? 15.648 -16.969 -12.68 1 98.31 191 ASP A C 1
ATOM 1482 O O . ASP A 1 191 ? 15.922 -15.812 -13 1 98.31 191 ASP A O 1
ATOM 1486 N N . ALA A 1 192 ? 15.328 -17.875 -13.594 1 98.5 192 ALA A N 1
ATOM 1487 C CA . ALA A 1 192 ? 15.469 -17.656 -15.023 1 98.5 192 ALA A CA 1
ATOM 1488 C C . ALA A 1 192 ? 14.516 -16.562 -15.5 1 98.5 192 ALA A C 1
ATOM 1490 O O . ALA A 1 192 ? 14.867 -15.766 -16.375 1 98.5 192 ALA A O 1
ATOM 1491 N N . ASP A 1 193 ? 13.344 -16.516 -14.977 1 98.62 193 ASP A N 1
ATOM 1492 C CA . ASP A 1 193 ? 12.375 -15.5 -15.375 1 98.62 193 ASP A CA 1
ATOM 1493 C C . ASP A 1 193 ? 12.766 -14.117 -14.867 1 98.62 193 ASP A C 1
ATOM 1495 O O . ASP A 1 193 ? 12.539 -13.109 -15.539 1 98.62 193 ASP A O 1
ATOM 1499 N N . VAL A 1 194 ? 13.352 -14.055 -13.664 1 98.81 194 VAL A N 1
ATOM 1500 C CA . VAL A 1 194 ? 13.867 -12.797 -13.125 1 98.81 194 VAL A CA 1
ATOM 1501 C C . VAL A 1 194 ? 15.008 -12.289 -14.016 1 98.81 194 VAL A C 1
ATOM 1503 O O . VAL A 1 194 ? 15.023 -11.117 -14.398 1 98.81 194 VAL A O 1
ATOM 1506 N N . GLN A 1 195 ? 15.859 -13.141 -14.406 1 98.81 195 GLN A N 1
ATOM 1507 C CA . GLN A 1 195 ? 16.953 -12.773 -15.289 1 98.81 195 GLN A CA 1
ATOM 1508 C C . GLN A 1 195 ? 16.438 -12.266 -16.625 1 98.81 195 GLN A C 1
ATOM 1510 O O . GLN A 1 195 ? 16.953 -11.273 -17.172 1 98.81 195 GLN A O 1
ATOM 1515 N N . ALA A 1 196 ? 15.461 -12.961 -17.141 1 98.69 196 ALA A N 1
ATOM 1516 C CA . ALA A 1 196 ? 14.883 -12.555 -18.422 1 98.69 196 ALA A CA 1
ATOM 1517 C C . ALA A 1 196 ? 14.258 -11.164 -18.312 1 98.69 196 ALA A C 1
ATOM 1519 O O . ALA A 1 196 ? 14.391 -10.352 -19.234 1 98.69 196 ALA A O 1
ATOM 1520 N N . ALA A 1 197 ? 13.562 -10.867 -17.203 1 98.81 197 ALA A N 1
ATOM 1521 C CA . ALA A 1 197 ? 12.961 -9.547 -17 1 98.81 197 ALA A CA 1
ATOM 1522 C C . ALA A 1 197 ? 14.031 -8.469 -16.906 1 98.81 197 ALA A C 1
ATOM 1524 O O . ALA A 1 197 ? 13.898 -7.402 -17.516 1 98.81 197 ALA A O 1
ATOM 1525 N N . LEU A 1 198 ? 15.102 -8.75 -16.125 1 98.69 198 LEU A N 1
ATOM 1526 C CA . LEU A 1 198 ? 16.203 -7.812 -15.977 1 98.69 198 LEU A CA 1
ATOM 1527 C C . LEU A 1 198 ? 16.844 -7.512 -17.328 1 98.69 198 LEU A C 1
ATOM 1529 O O . LEU A 1 198 ? 17.094 -6.352 -17.656 1 98.69 198 LEU A O 1
ATOM 1533 N N . GLN A 1 199 ? 17.016 -8.531 -18.094 1 98.31 199 GLN A N 1
ATOM 1534 C CA . GLN A 1 199 ? 17.625 -8.367 -19.406 1 98.31 199 GLN A CA 1
ATOM 1535 C C . GLN A 1 199 ? 16.734 -7.531 -20.328 1 98.31 199 GLN A C 1
ATOM 1537 O O . GLN A 1 199 ? 17.219 -6.625 -21 1 98.31 199 GLN A O 1
ATOM 1542 N N . ALA A 1 200 ? 15.484 -7.848 -20.328 1 98.25 200 ALA A N 1
ATOM 1543 C CA . ALA A 1 200 ? 14.539 -7.148 -21.188 1 98.25 200 ALA A CA 1
ATOM 1544 C C . ALA A 1 200 ? 14.5 -5.656 -20.875 1 98.25 200 ALA A C 1
ATOM 1546 O O . ALA A 1 200 ? 14.219 -4.836 -21.75 1 98.25 200 ALA A O 1
ATOM 1547 N N . GLU A 1 201 ? 14.852 -5.273 -19.609 1 97.81 201 GLU A N 1
ATOM 1548 C CA . GLU A 1 201 ? 14.789 -3.873 -19.203 1 97.81 201 GLU A CA 1
ATOM 1549 C C . GLU A 1 201 ? 16.172 -3.242 -19.172 1 97.81 201 GLU A C 1
ATOM 1551 O O . GLU A 1 201 ? 16.328 -2.105 -18.719 1 97.81 201 GLU A O 1
ATOM 1556 N N . GLY A 1 202 ? 17.156 -3.955 -19.547 1 97.12 202 GLY A N 1
ATOM 1557 C CA . GLY A 1 202 ? 18.516 -3.445 -19.609 1 97.12 202 GLY A CA 1
ATOM 1558 C C . GLY A 1 202 ? 19.156 -3.279 -18.234 1 97.12 202 GLY A C 1
ATOM 1559 O O . GLY A 1 202 ? 19.906 -2.332 -18 1 97.12 202 GLY A O 1
ATOM 1560 N N . LEU A 1 203 ? 18.828 -4.141 -17.281 1 95.38 203 LEU A N 1
ATOM 1561 C CA . LEU A 1 203 ? 19.281 -3.994 -15.906 1 95.38 203 LEU A CA 1
ATOM 1562 C C . LEU A 1 203 ? 20.312 -5.062 -15.547 1 95.38 203 LEU A C 1
ATOM 1564 O O . LEU A 1 203 ? 20.719 -5.168 -14.391 1 95.38 203 LEU A O 1
ATOM 1568 N N . ASN A 1 204 ? 20.859 -5.785 -16.438 1 85.69 204 ASN A N 1
ATOM 1569 C CA . ASN A 1 204 ? 21.844 -6.832 -16.156 1 85.69 204 ASN A CA 1
ATOM 1570 C C . ASN A 1 204 ? 23.172 -6.246 -15.68 1 85.69 204 ASN A C 1
ATOM 1572 O O . ASN A 1 204 ? 23.516 -5.117 -16.031 1 85.69 204 ASN A O 1
ATOM 1576 N N . MET B 1 1 ? -13.227 -13.742 15.18 1 96.69 1 MET B N 1
ATOM 1577 C CA . MET B 1 1 ? -12.219 -12.758 14.797 1 96.69 1 MET B CA 1
ATOM 1578 C C . MET B 1 1 ? -12.133 -11.633 15.828 1 96.69 1 MET B C 1
ATOM 1580 O O . MET B 1 1 ? -13.141 -11.266 16.438 1 96.69 1 MET B O 1
ATOM 1584 N N . LYS B 1 2 ? -10.953 -11.242 16.203 1 98.62 2 LYS B N 1
ATOM 1585 C CA . LYS B 1 2 ? -10.727 -10.109 17.094 1 98.62 2 LYS B CA 1
ATOM 1586 C C . LYS B 1 2 ? -9.914 -9.016 16.406 1 98.62 2 LYS B C 1
ATOM 1588 O O . LYS B 1 2 ? -8.82 -9.281 15.898 1 98.62 2 LYS B O 1
ATOM 1593 N N . LEU B 1 3 ? -10.469 -7.785 16.375 1 98.88 3 LEU B N 1
ATOM 1594 C CA . LEU B 1 3 ? -9.773 -6.648 15.789 1 98.88 3 LEU B CA 1
ATOM 1595 C C . LEU B 1 3 ? -9.203 -5.742 16.875 1 98.88 3 LEU B C 1
ATOM 1597 O O . LEU B 1 3 ? -9.938 -5.266 17.75 1 98.88 3 LEU B O 1
ATOM 1601 N N . TYR B 1 4 ? -7.91 -5.555 16.891 1 98.88 4 TYR B N 1
ATOM 1602 C CA . TYR B 1 4 ? -7.266 -4.52 17.688 1 98.88 4 TYR B CA 1
ATOM 1603 C C . TYR B 1 4 ? -7.215 -3.197 16.922 1 98.88 4 TYR B C 1
ATOM 1605 O O . TYR B 1 4 ? -6.734 -3.143 15.789 1 98.88 4 TYR B O 1
ATOM 1613 N N . THR B 1 5 ? -7.762 -2.16 17.547 1 98.62 5 THR B N 1
ATOM 1614 C CA . THR B 1 5 ? -7.828 -0.835 16.938 1 98.62 5 THR B CA 1
ATOM 1615 C C . THR B 1 5 ? -7.406 0.239 17.922 1 98.62 5 THR B C 1
ATOM 1617 O O . THR B 1 5 ? -7.137 -0.06 19.094 1 98.62 5 THR B O 1
ATOM 1620 N N . LYS B 1 6 ? -7.211 1.419 17.5 1 98.38 6 LYS B N 1
ATOM 1621 C CA . LYS B 1 6 ? -6.922 2.623 18.266 1 98.38 6 LYS B CA 1
ATOM 1622 C C . LYS B 1 6 ? -7.641 3.836 17.688 1 98.38 6 LYS B C 1
ATOM 1624 O O . LYS B 1 6 ? -7.598 4.066 16.469 1 98.38 6 LYS B O 1
ATOM 1629 N N . PRO B 1 7 ? -8.281 4.641 18.562 1 97.75 7 PRO B N 1
ATOM 1630 C CA . PRO B 1 7 ? -8.992 5.809 18.031 1 97.75 7 PRO B CA 1
ATOM 1631 C C . PRO B 1 7 ? -8.094 6.723 17.203 1 97.75 7 PRO B C 1
ATOM 1633 O O . PRO B 1 7 ? -7.008 7.098 17.641 1 97.75 7 PRO B O 1
ATOM 1636 N N . GLY B 1 8 ? -8.594 6.984 16.047 1 96.44 8 GLY B N 1
ATOM 1637 C CA . GLY B 1 8 ? -7.863 7.895 15.188 1 96.44 8 GLY B CA 1
ATOM 1638 C C . GLY B 1 8 ? -6.914 7.18 14.242 1 96.44 8 GLY B C 1
ATOM 1639 O O . GLY B 1 8 ? -6.312 7.809 13.367 1 96.44 8 GLY B O 1
ATOM 1640 N N . ALA B 1 9 ? -6.758 5.918 14.383 1 98 9 ALA B N 1
ATOM 1641 C CA . ALA B 1 9 ? -5.84 5.156 13.539 1 98 9 ALA B CA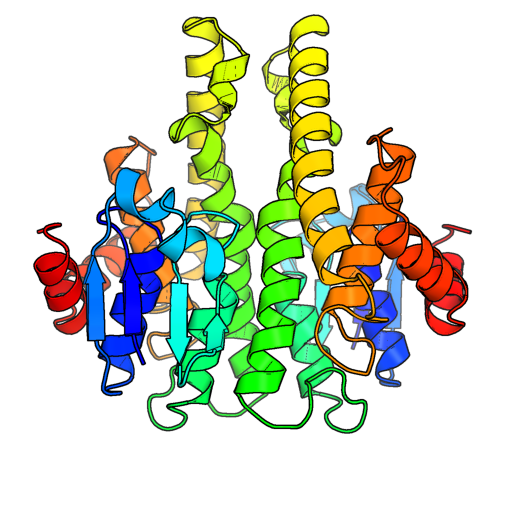 1
ATOM 1642 C C . ALA B 1 9 ? -6.543 4.641 12.281 1 98 9 ALA B C 1
ATOM 1644 O O . ALA B 1 9 ? -7.773 4.68 12.195 1 98 9 ALA B O 1
ATOM 1645 N N . CYS B 1 10 ? -5.754 4.203 11.359 1 98.5 10 CYS B N 1
ATOM 1646 C CA . CYS B 1 10 ? -6.285 3.715 10.086 1 98.5 10 CYS B CA 1
ATOM 1647 C C . CYS B 1 10 ? -7.086 2.434 10.289 1 98.5 10 CYS B C 1
ATOM 1649 O O . CYS B 1 10 ? -7.844 2.027 9.406 1 98.5 10 CYS B O 1
ATOM 1651 N N . SER B 1 11 ? -6.965 1.748 11.445 1 98.75 11 SER B N 1
ATOM 1652 C CA . SER B 1 11 ? -7.672 0.508 11.75 1 98.75 11 SER B CA 1
ATOM 1653 C C . SER B 1 11 ? -9.18 0.716 11.75 1 98.75 11 SER B C 1
ATOM 1655 O O . SER B 1 11 ? -9.945 -0.25 11.711 1 98.75 11 SER B O 1
ATOM 1657 N N . LEU B 1 12 ? -9.609 1.981 11.828 1 98.88 12 LEU B N 1
ATOM 1658 C CA . LEU B 1 12 ? -11.031 2.297 11.719 1 98.88 12 LEU B CA 1
ATOM 1659 C C . LEU B 1 12 ? -11.609 1.776 10.398 1 98.88 12 LEU B C 1
ATOM 1661 O O . LEU B 1 12 ? -12.758 1.344 10.352 1 98.88 12 LEU B O 1
ATOM 1665 N N . ALA B 1 13 ? -10.828 1.785 9.352 1 98.94 13 ALA B N 1
ATOM 1666 C CA . ALA B 1 13 ? -11.281 1.26 8.062 1 98.94 13 ALA B CA 1
ATOM 1667 C C . ALA B 1 13 ? -11.656 -0.214 8.18 1 98.94 13 ALA B C 1
ATOM 1669 O O . ALA B 1 13 ? -12.711 -0.631 7.684 1 98.94 13 ALA B O 1
ATOM 1670 N N . ASP B 1 14 ? -10.797 -1.012 8.836 1 98.88 14 ASP B N 1
ATOM 1671 C CA . ASP B 1 14 ? -11.055 -2.436 9.023 1 98.88 14 ASP B CA 1
ATOM 1672 C C . ASP B 1 14 ? -12.305 -2.658 9.883 1 98.88 14 ASP B C 1
ATOM 1674 O O . ASP B 1 14 ? -13.094 -3.568 9.617 1 98.88 14 ASP B O 1
ATOM 1678 N N . HIS B 1 15 ? -12.445 -1.812 10.867 1 98.94 15 HIS B N 1
ATOM 1679 C CA . HIS B 1 15 ? -13.609 -1.881 11.742 1 98.94 15 HIS B CA 1
ATOM 1680 C C . HIS B 1 15 ? -14.898 -1.654 10.953 1 98.94 15 HIS B C 1
ATOM 1682 O O . HIS B 1 15 ? -15.844 -2.436 11.07 1 98.94 15 HIS B O 1
ATOM 1688 N N . ILE B 1 16 ? -14.93 -0.657 10.148 1 98.88 16 ILE B N 1
ATOM 1689 C CA . ILE B 1 16 ? -16.094 -0.341 9.32 1 98.88 16 ILE B CA 1
ATOM 1690 C C . ILE B 1 16 ? -16.406 -1.52 8.398 1 98.88 16 ILE B C 1
ATOM 1692 O O . ILE B 1 16 ? -17.547 -1.955 8.305 1 98.88 16 ILE B O 1
ATOM 1696 N N . VAL B 1 17 ? -15.398 -2.096 7.75 1 98.88 17 VAL B N 1
ATOM 1697 C CA . VAL B 1 17 ? -15.609 -3.16 6.773 1 98.88 17 VAL B CA 1
ATOM 1698 C C . VAL B 1 17 ? -16.078 -4.43 7.484 1 98.88 17 VAL B C 1
ATOM 1700 O O . VAL B 1 17 ? -16.891 -5.184 6.949 1 98.88 17 VAL B O 1
ATOM 1703 N N . LEU B 1 18 ? -15.562 -4.652 8.688 1 98.88 18 LEU B N 1
ATOM 1704 C CA . LEU B 1 18 ? -16.062 -5.777 9.469 1 98.88 18 LEU B CA 1
ATOM 1705 C C . LEU B 1 18 ? -17.562 -5.629 9.742 1 98.88 18 LEU B C 1
ATOM 1707 O O . LEU B 1 18 ? -18.312 -6.594 9.625 1 98.88 18 LEU B O 1
ATOM 1711 N N . ARG B 1 19 ? -18 -4.461 10.078 1 98.75 19 ARG B N 1
ATOM 1712 C CA . ARG B 1 19 ? -19.422 -4.219 10.305 1 98.75 19 ARG B CA 1
ATOM 1713 C C . ARG B 1 19 ? -20.234 -4.402 9.023 1 98.75 19 ARG B C 1
ATOM 1715 O O . ARG B 1 19 ? -21.281 -5.055 9.031 1 98.75 19 ARG B O 1
ATOM 1722 N N . TRP B 1 20 ? -19.734 -3.854 7.906 1 98.69 20 TRP B N 1
ATOM 1723 C CA . TRP B 1 20 ? -20.391 -4.004 6.617 1 98.69 20 TRP B CA 1
ATOM 1724 C C . TRP B 1 20 ? -20.516 -5.477 6.234 1 98.69 20 TRP B C 1
ATOM 1726 O O . TRP B 1 20 ? -21.438 -5.867 5.52 1 98.69 20 TRP B O 1
ATOM 1736 N N . SER B 1 21 ? -19.547 -6.367 6.68 1 98.31 21 SER B N 1
ATOM 1737 C CA . SER B 1 21 ? -19.5 -7.777 6.312 1 98.31 21 SER B CA 1
ATOM 1738 C C . SER B 1 21 ? -20.547 -8.586 7.086 1 98.31 21 SER B C 1
ATOM 1740 O O . SER B 1 21 ? -20.844 -9.719 6.719 1 98.31 21 SER B O 1
ATOM 1742 N N . CYS B 1 22 ? -20.984 -8.102 8.219 1 97.44 22 CYS B N 1
ATOM 1743 C CA . CYS B 1 22 ? -21.938 -8.742 9.109 1 97.44 22 CYS B CA 1
ATOM 1744 C C . CYS B 1 22 ? -21.344 -9.984 9.758 1 97.44 22 CYS B C 1
ATOM 1746 O O . CYS B 1 22 ? -22.062 -10.828 10.281 1 97.44 22 CYS B O 1
ATOM 1748 N N . LEU B 1 23 ? -20.078 -10.148 9.648 1 97.19 23 LEU B N 1
ATOM 1749 C CA . LEU B 1 23 ? -19.391 -11.219 10.367 1 97.19 23 LEU B CA 1
ATOM 1750 C C . LEU B 1 23 ? -19.281 -10.898 11.852 1 97.19 23 LEU B C 1
ATOM 1752 O O . LEU B 1 23 ? -19.094 -9.742 12.234 1 97.19 23 LEU B O 1
ATOM 1756 N N . PRO B 1 24 ? -19.438 -11.953 12.641 1 97.62 24 PRO B N 1
ATOM 1757 C CA . PRO B 1 24 ? -19.188 -11.703 14.062 1 97.62 24 PRO B CA 1
ATOM 1758 C C . PRO B 1 24 ? -17.719 -11.383 14.352 1 97.62 24 PRO B C 1
ATOM 1760 O O . PRO B 1 24 ? -16.828 -11.969 13.734 1 97.62 24 PRO B O 1
ATOM 1763 N N . PHE B 1 25 ? -17.5 -10.438 15.258 1 98.62 25 PHE B N 1
ATOM 1764 C CA . PHE B 1 25 ? -16.141 -10.102 15.664 1 98.62 25 PHE B CA 1
ATOM 1765 C C . PHE B 1 25 ? -16.141 -9.445 17.031 1 98.62 25 PHE B C 1
ATOM 1767 O O . PHE B 1 25 ? -17.172 -8.961 17.5 1 98.62 25 PHE B O 1
ATOM 1774 N N . GLU B 1 26 ? -15 -9.484 17.625 1 98.56 26 GLU B N 1
ATOM 1775 C CA . GLU B 1 26 ? -14.711 -8.734 18.844 1 98.56 26 GLU B CA 1
ATOM 1776 C C . GLU B 1 26 ? -13.812 -7.539 18.562 1 98.56 26 GLU B C 1
ATOM 1778 O O . GLU B 1 26 ? -12.891 -7.629 17.75 1 98.56 26 GLU B O 1
ATOM 1783 N N . LEU B 1 27 ? -14.117 -6.453 19.25 1 98.62 27 LEU B N 1
ATOM 1784 C CA . LEU B 1 27 ? -13.32 -5.238 19.109 1 98.62 27 LEU B CA 1
ATOM 1785 C C . LEU B 1 27 ? -12.492 -4.98 20.375 1 98.62 27 LEU B C 1
ATOM 1787 O O . LEU B 1 27 ? -13.008 -5.059 21.484 1 98.62 27 LEU B O 1
ATOM 1791 N N . THR B 1 28 ? -11.242 -4.746 20.234 1 98.5 28 THR B N 1
ATOM 1792 C CA . THR B 1 28 ? -10.367 -4.332 21.328 1 98.5 28 THR B CA 1
ATOM 1793 C C . THR B 1 28 ? -9.695 -3 21 1 98.5 28 THR B C 1
ATOM 1795 O O . THR B 1 28 ? -8.875 -2.914 20.094 1 98.5 28 THR B O 1
ATOM 1798 N N . VAL B 1 29 ? -10.039 -2.004 21.719 1 98.19 29 VAL B N 1
ATOM 1799 C CA . VAL B 1 29 ? -9.414 -0.694 21.562 1 98.19 29 VAL B CA 1
ATOM 1800 C C . VAL B 1 29 ? -8.18 -0.601 22.453 1 98.19 29 VAL B C 1
ATOM 1802 O O . VAL B 1 29 ? -8.273 -0.782 23.672 1 98.19 29 VAL B O 1
ATOM 1805 N N . VAL B 1 30 ? -7.027 -0.361 21.844 1 98.31 30 VAL B N 1
ATOM 1806 C CA . VAL B 1 30 ? -5.789 -0.386 22.609 1 98.31 30 VAL B CA 1
ATOM 1807 C C . VAL B 1 30 ? -5.141 0.997 22.594 1 98.31 30 VAL B C 1
ATOM 1809 O O . VAL B 1 30 ? -5.449 1.822 21.734 1 98.31 30 VAL B O 1
ATOM 1812 N N . ASP B 1 31 ? -4.277 1.238 23.578 1 97.31 31 ASP B N 1
ATOM 1813 C CA . ASP B 1 31 ? -3.508 2.479 23.625 1 97.31 31 ASP B CA 1
ATOM 1814 C C . ASP B 1 31 ? -2.035 2.223 23.312 1 97.31 31 ASP B C 1
ATOM 1816 O O . ASP B 1 31 ? -1.64 1.087 23.047 1 97.31 31 ASP B O 1
ATOM 1820 N N . ALA B 1 32 ? -1.294 3.264 23.312 1 95.69 32 ALA B N 1
ATOM 1821 C CA . ALA B 1 32 ? 0.112 3.199 22.922 1 95.69 32 ALA B CA 1
ATOM 1822 C C . ALA B 1 32 ? 0.892 2.254 23.828 1 95.69 32 ALA B C 1
ATOM 1824 O O . ALA B 1 32 ? 1.734 1.485 23.359 1 95.69 32 ALA B O 1
ATOM 1825 N N . ALA B 1 33 ? 0.647 2.311 25.109 1 97.06 33 ALA B N 1
ATOM 1826 C CA . ALA B 1 33 ? 1.355 1.475 26.078 1 97.06 33 ALA B CA 1
ATOM 1827 C C . ALA B 1 33 ? 1.082 -0.006 25.828 1 97.06 33 ALA B C 1
ATOM 1829 O O . ALA B 1 33 ? 1.997 -0.831 25.891 1 97.06 33 ALA B O 1
ATOM 1830 N N . THR B 1 34 ? -0.157 -0.323 25.562 1 97.81 34 THR B N 1
ATOM 1831 C CA . THR B 1 34 ? -0.535 -1.704 25.281 1 97.81 34 THR B CA 1
ATOM 1832 C C . THR B 1 34 ? 0.189 -2.219 24.047 1 97.81 34 THR B C 1
ATOM 1834 O O . THR B 1 34 ? 0.687 -3.346 24.031 1 97.81 34 THR B O 1
ATOM 1837 N N . MET B 1 35 ? 0.327 -1.39 23.062 1 97.62 35 MET B N 1
ATOM 1838 C CA . MET B 1 35 ? 0.918 -1.802 21.781 1 97.62 35 MET B CA 1
ATOM 1839 C C . MET B 1 35 ? 2.422 -2.01 21.922 1 97.62 35 MET B C 1
ATOM 1841 O O . MET B 1 35 ? 3.049 -2.641 21.078 1 97.62 35 MET B O 1
ATOM 1845 N N . LYS B 1 36 ? 2.988 -1.533 22.984 1 97.19 36 LYS B N 1
ATOM 1846 C CA . LYS B 1 36 ? 4.414 -1.717 23.234 1 97.19 36 LYS B CA 1
ATOM 1847 C C . LYS B 1 36 ? 4.656 -2.838 24.25 1 97.19 36 LYS B C 1
ATOM 1849 O O . LYS B 1 36 ? 5.801 -3.191 24.531 1 97.19 36 LYS B O 1
ATOM 1854 N N . SER B 1 37 ? 3.609 -3.41 24.797 1 97.94 37 SER B N 1
ATOM 1855 C CA . SER B 1 37 ? 3.73 -4.488 25.766 1 97.94 37 SER B CA 1
ATOM 1856 C C . SER B 1 37 ? 4.266 -5.762 25.125 1 97.94 37 SER B C 1
ATOM 1858 O O . SER B 1 37 ? 4.043 -6 23.938 1 97.94 37 SER B O 1
ATOM 1860 N N . PRO B 1 38 ? 4.906 -6.598 25.906 1 97.44 38 PRO B N 1
ATOM 1861 C CA . PRO B 1 38 ? 5.445 -7.855 25.375 1 97.44 38 PRO B CA 1
ATOM 1862 C C . PRO B 1 38 ? 4.363 -8.75 24.766 1 97.44 38 PRO B C 1
ATOM 1864 O O . PRO B 1 38 ? 4.586 -9.375 23.719 1 97.44 38 PRO B O 1
ATOM 1867 N N . ASP B 1 39 ? 3.227 -8.758 25.406 1 96.88 39 ASP B N 1
ATOM 1868 C CA . ASP B 1 39 ? 2.145 -9.609 24.922 1 96.88 39 ASP B CA 1
ATOM 1869 C C . ASP B 1 39 ? 1.663 -9.156 23.547 1 96.88 39 ASP B C 1
ATOM 1871 O O . ASP B 1 39 ? 1.432 -9.984 22.656 1 96.88 39 ASP B O 1
ATOM 1875 N N . TYR B 1 40 ? 1.476 -7.863 23.359 1 97.94 40 TYR B N 1
ATOM 1876 C CA . TYR B 1 40 ? 1.035 -7.344 22.078 1 97.94 40 TYR B CA 1
ATOM 1877 C C . TYR B 1 40 ? 2.115 -7.523 21.016 1 97.94 40 TYR B C 1
ATOM 1879 O O . TYR B 1 40 ? 1.825 -7.91 19.875 1 97.94 40 TYR B O 1
ATOM 1887 N N . LEU B 1 41 ? 3.359 -7.293 21.406 1 97.12 41 LEU B N 1
ATOM 1888 C CA . LEU B 1 41 ? 4.477 -7.355 20.469 1 97.12 41 LEU B CA 1
ATOM 1889 C C . LEU B 1 41 ? 4.727 -8.789 20.016 1 97.12 41 LEU B C 1
ATOM 1891 O O . LEU B 1 41 ? 5.262 -9.016 18.938 1 97.12 41 LEU B O 1
ATOM 1895 N N . ARG B 1 42 ? 4.348 -9.766 20.781 1 95.56 42 ARG B N 1
ATOM 1896 C CA . ARG B 1 42 ? 4.414 -11.164 20.359 1 95.56 42 ARG B CA 1
ATOM 1897 C C . ARG B 1 42 ? 3.475 -11.422 19.188 1 95.56 42 ARG B C 1
ATOM 1899 O O . ARG B 1 42 ? 3.789 -12.219 18.297 1 95.56 42 ARG B O 1
ATOM 1906 N N . LEU B 1 43 ? 2.322 -10.695 19.234 1 95.94 43 LEU B N 1
ATOM 1907 C CA . LEU B 1 43 ? 1.341 -10.859 18.156 1 95.94 43 LEU B CA 1
ATOM 1908 C C . LEU B 1 43 ? 1.727 -10.031 16.938 1 95.94 43 LEU B C 1
ATOM 1910 O O . LEU B 1 43 ? 1.582 -10.484 15.805 1 95.94 43 LEU B O 1
ATOM 1914 N N . ASN B 1 44 ? 2.232 -8.852 17.219 1 96.81 44 ASN B N 1
ATOM 1915 C CA . ASN B 1 44 ? 2.604 -7.902 16.172 1 96.81 44 ASN B CA 1
ATOM 1916 C C . ASN B 1 44 ? 3.883 -7.152 16.516 1 96.81 44 ASN B C 1
ATOM 1918 O O . ASN B 1 44 ? 3.832 -6.078 17.125 1 96.81 44 ASN B O 1
ATOM 1922 N N . PRO B 1 45 ? 5 -7.566 16.016 1 95.06 45 PRO B N 1
ATOM 1923 C CA . PRO B 1 45 ? 6.293 -6.973 16.359 1 95.06 45 PRO B CA 1
ATOM 1924 C C . PRO B 1 45 ? 6.387 -5.5 15.969 1 95.06 45 PRO B C 1
ATOM 1926 O O . PRO B 1 45 ? 7.223 -4.77 16.5 1 95.06 45 PRO B O 1
ATOM 1929 N N . ALA B 1 46 ? 5.5 -5.031 15.094 1 94.5 46 ALA B N 1
ATOM 1930 C CA . ALA B 1 46 ? 5.516 -3.631 14.688 1 94.5 46 ALA B CA 1
ATOM 1931 C C . ALA B 1 46 ? 4.922 -2.736 15.773 1 94.5 46 ALA B C 1
ATOM 1933 O O . ALA B 1 46 ? 5.098 -1.517 15.75 1 94.5 46 ALA B O 1
ATOM 1934 N N . GLY B 1 47 ? 4.199 -3.336 16.703 1 97.12 47 GLY B N 1
ATOM 1935 C CA . GLY B 1 47 ? 3.592 -2.561 17.781 1 97.12 47 GLY B CA 1
ATOM 1936 C C . GLY B 1 47 ? 2.627 -1.506 17.266 1 97.12 47 GLY B C 1
ATOM 1937 O O . GLY B 1 47 ? 2.629 -0.372 17.766 1 97.12 47 GLY B O 1
ATOM 1938 N N . ALA B 1 48 ? 1.833 -1.904 16.297 1 97.25 48 ALA B N 1
ATOM 1939 C CA . ALA B 1 48 ? 0.914 -0.953 15.672 1 97.25 48 ALA B CA 1
ATOM 1940 C C . ALA B 1 48 ? -0.453 -1.587 15.43 1 97.25 48 ALA B C 1
ATOM 1942 O O . ALA B 1 48 ? -0.643 -2.781 15.68 1 97.25 48 ALA B O 1
ATOM 1943 N N . VAL B 1 49 ? -1.433 -0.829 15.109 1 98.19 49 VAL B N 1
ATOM 1944 C CA . VAL B 1 49 ? -2.717 -1.281 14.594 1 98.19 49 VAL B CA 1
ATOM 1945 C C . VAL B 1 49 ? -2.822 -0.938 13.109 1 98.19 49 VAL B C 1
ATOM 1947 O O . VAL B 1 49 ? -2.127 -0.042 12.617 1 98.19 49 VAL B O 1
ATOM 1950 N N . PRO B 1 50 ? -3.582 -1.683 12.352 1 98.5 50 PRO B N 1
ATOM 1951 C CA . PRO B 1 50 ? -4.531 -2.721 12.758 1 98.5 50 PRO B CA 1
ATOM 1952 C C . PRO B 1 50 ? -3.859 -4.07 13 1 98.5 50 PRO B C 1
ATOM 1954 O O . PRO B 1 50 ? -2.781 -4.336 12.461 1 98.5 50 PRO B O 1
ATOM 1957 N N . LEU B 1 51 ? -4.477 -4.852 13.828 1 98.81 51 LEU B N 1
ATOM 1958 C CA . LEU B 1 51 ? -4.18 -6.266 14.016 1 98.81 51 LEU B CA 1
ATOM 1959 C C . LEU B 1 51 ? -5.461 -7.086 14.094 1 98.81 51 LEU B C 1
ATOM 1961 O O . LEU B 1 51 ? -6.328 -6.816 14.93 1 98.81 51 LEU B O 1
ATOM 1965 N N . LEU B 1 52 ? -5.668 -7.984 13.18 1 98.88 52 LEU B N 1
ATOM 1966 C CA . LEU B 1 52 ? -6.789 -8.922 13.195 1 98.88 52 LEU B CA 1
ATOM 1967 C C . LEU B 1 52 ? -6.328 -10.312 13.617 1 98.88 52 LEU B C 1
ATOM 1969 O O . LEU B 1 52 ? -5.418 -10.883 13.008 1 98.88 52 LEU B O 1
ATOM 1973 N N . VAL B 1 53 ? -6.891 -10.867 14.641 1 98.69 53 VAL B N 1
ATOM 1974 C CA . VAL B 1 53 ? -6.555 -12.211 15.102 1 98.69 53 VAL B CA 1
ATOM 1975 C C . VAL B 1 53 ? -7.711 -13.164 14.812 1 98.69 53 VAL B C 1
ATOM 1977 O O . VAL B 1 53 ? -8.852 -12.898 15.203 1 98.69 53 VAL B O 1
ATOM 1980 N N . VAL B 1 54 ? -7.418 -14.25 14.023 1 98 54 VAL B N 1
ATOM 1981 C CA . VAL B 1 54 ? -8.367 -15.312 13.711 1 98 54 VAL B CA 1
ATOM 1982 C C . VAL B 1 54 ? -7.832 -16.641 14.219 1 98 54 VAL B C 1
ATOM 1984 O O . VAL B 1 54 ? -6.836 -17.156 13.695 1 98 54 VAL B O 1
ATOM 1987 N N . ASP B 1 55 ? -8.398 -17.484 15.109 1 92.88 55 ASP B N 1
ATOM 1988 C CA . ASP B 1 55 ? -7.941 -18.75 15.664 1 92.88 55 ASP B CA 1
ATOM 1989 C C . ASP B 1 55 ? -6.434 -18.734 15.906 1 92.88 55 ASP B C 1
ATOM 1991 O O . ASP B 1 55 ? -5.715 -19.625 15.438 1 92.88 55 ASP B O 1
ATOM 1995 N N . GLN B 1 56 ? -5.789 -17.766 16.484 1 93.25 56 GLN B N 1
ATOM 1996 C CA . GLN B 1 56 ? -4.395 -17.641 16.891 1 93.25 56 GLN B CA 1
ATOM 1997 C C . GLN B 1 56 ? -3.533 -17.109 15.742 1 93.25 56 GLN B C 1
ATOM 1999 O O . GLN B 1 56 ? -2.309 -17.047 15.859 1 93.25 56 GLN B O 1
ATOM 2004 N N . TRP B 1 57 ? -4.191 -16.906 14.664 1 97.38 57 TRP B N 1
ATOM 2005 C CA . TRP B 1 57 ? -3.512 -16.328 13.508 1 97.38 57 TRP B CA 1
ATOM 2006 C C . TRP B 1 57 ? -3.617 -14.805 13.531 1 97.38 57 TRP B C 1
ATOM 2008 O O . TRP B 1 57 ? -4.719 -14.25 13.555 1 97.38 57 TRP B O 1
ATOM 2018 N N . ALA B 1 58 ? -2.432 -14.164 13.555 1 98.38 58 ALA B N 1
ATOM 2019 C CA . ALA B 1 58 ? -2.379 -12.711 13.562 1 98.38 58 ALA B CA 1
ATOM 2020 C C . ALA B 1 58 ? -2.145 -12.164 12.156 1 98.38 58 ALA B C 1
ATOM 2022 O O . ALA B 1 58 ? -1.182 -12.547 11.484 1 98.38 58 ALA B O 1
ATOM 2023 N N . LEU B 1 59 ? -3.027 -11.32 11.711 1 98.69 59 LEU B N 1
ATOM 2024 C CA . LEU B 1 59 ? -2.926 -10.688 10.398 1 98.69 59 LEU B CA 1
ATOM 2025 C C . LEU B 1 59 ? -2.799 -9.172 10.539 1 98.69 59 LEU B C 1
ATOM 2027 O O . LEU B 1 59 ? -3.635 -8.531 11.18 1 98.69 59 LEU B O 1
ATOM 2031 N N . THR B 1 60 ? -1.719 -8.664 9.906 1 98.44 60 THR B N 1
ATOM 2032 C CA . THR B 1 60 ? -1.5 -7.223 9.898 1 98.44 60 THR B CA 1
ATOM 2033 C C . THR B 1 60 ? -1.677 -6.648 8.5 1 98.44 60 THR B C 1
ATOM 2035 O O . THR B 1 60 ? -2.059 -7.371 7.57 1 98.44 60 THR B O 1
ATOM 2038 N N . GLN B 1 61 ? -1.435 -5.363 8.398 1 98.5 61 GLN B N 1
ATOM 2039 C CA . GLN B 1 61 ? -1.535 -4.594 7.164 1 98.5 61 GLN B CA 1
ATOM 2040 C C . GLN B 1 61 ? -2.992 -4.348 6.789 1 98.5 61 GLN B C 1
ATOM 2042 O O . GLN B 1 61 ? -3.736 -5.293 6.512 1 98.5 61 GLN B O 1
ATOM 2047 N N . ASN B 1 62 ? -3.334 -3.113 6.691 1 98.44 62 ASN B N 1
ATOM 2048 C CA . ASN B 1 62 ? -4.699 -2.688 6.402 1 98.44 62 ASN B CA 1
ATOM 2049 C C . ASN B 1 62 ? -5.223 -3.32 5.113 1 98.44 62 ASN B C 1
ATOM 2051 O O . ASN B 1 62 ? -6.277 -3.953 5.113 1 98.44 62 ASN B O 1
ATOM 2055 N N . ALA B 1 63 ? -4.457 -3.238 4.027 1 98.69 63 ALA B N 1
ATOM 2056 C CA . ALA B 1 63 ? -4.883 -3.74 2.725 1 98.69 63 ALA B CA 1
ATOM 2057 C C . ALA B 1 63 ? -5.129 -5.246 2.77 1 98.69 63 ALA B C 1
ATOM 2059 O O . ALA B 1 63 ? -6.078 -5.746 2.158 1 98.69 63 ALA B O 1
ATOM 2060 N N . ALA B 1 64 ? -4.309 -5.992 3.512 1 98.81 64 ALA B N 1
ATOM 2061 C CA . ALA B 1 64 ? -4.48 -7.438 3.643 1 98.81 64 ALA B CA 1
ATOM 2062 C C . ALA B 1 64 ? -5.738 -7.773 4.438 1 98.81 64 ALA B C 1
ATOM 2064 O O . ALA B 1 64 ? -6.492 -8.672 4.066 1 98.81 64 ALA B O 1
ATOM 2065 N N . ILE B 1 65 ? -5.969 -7.035 5.5 1 98.88 65 ILE B N 1
ATOM 2066 C CA . ILE B 1 65 ? -7.117 -7.285 6.363 1 98.88 65 ILE B CA 1
ATOM 2067 C C . ILE B 1 65 ? -8.406 -6.977 5.609 1 98.88 65 ILE B C 1
ATOM 2069 O O . ILE B 1 65 ? -9.359 -7.758 5.648 1 98.88 65 ILE B O 1
ATOM 2073 N N . LEU B 1 66 ? -8.438 -5.863 4.871 1 98.88 66 LEU B N 1
ATOM 2074 C CA . LEU B 1 66 ? -9.617 -5.492 4.094 1 98.88 66 LEU B CA 1
ATOM 2075 C C . LEU B 1 66 ? -9.961 -6.578 3.076 1 98.88 66 LEU B C 1
ATOM 2077 O O . LEU B 1 66 ? -11.125 -6.961 2.941 1 98.88 66 LEU B O 1
ATOM 2081 N N . ASN B 1 67 ? -8.961 -7.074 2.42 1 98.56 67 ASN B N 1
ATOM 2082 C CA . ASN B 1 67 ? -9.188 -8.133 1.437 1 98.56 67 ASN B CA 1
ATOM 2083 C C . ASN B 1 67 ? -9.602 -9.438 2.104 1 98.56 67 ASN B C 1
ATOM 2085 O O . ASN B 1 67 ? -10.445 -10.164 1.581 1 98.56 67 ASN B O 1
ATOM 2089 N N . TYR B 1 68 ? -9.031 -9.75 3.242 1 98.75 68 TYR B N 1
ATOM 2090 C CA . TYR B 1 68 ? -9.391 -10.977 3.953 1 98.75 68 TYR B CA 1
ATOM 2091 C C . TYR B 1 68 ? -10.859 -10.961 4.355 1 98.75 68 TYR B C 1
ATOM 2093 O O . TYR B 1 68 ? -11.57 -11.953 4.164 1 98.75 68 TYR B O 1
ATOM 2101 N N . ILE B 1 69 ? -11.32 -9.852 4.887 1 98.81 69 ILE B N 1
ATOM 2102 C CA . ILE B 1 69 ? -12.719 -9.711 5.285 1 98.81 69 ILE B CA 1
ATOM 2103 C C . ILE B 1 69 ? -13.625 -9.922 4.074 1 98.81 69 ILE B C 1
ATOM 2105 O O . ILE B 1 69 ? -14.609 -10.656 4.148 1 98.81 69 ILE B O 1
ATOM 2109 N N . ALA B 1 70 ? -13.273 -9.32 2.98 1 97.94 70 ALA B N 1
ATOM 2110 C CA . ALA B 1 70 ? -14.055 -9.469 1.76 1 97.94 70 ALA B CA 1
ATOM 2111 C C . ALA B 1 70 ? -14.109 -10.93 1.317 1 97.94 70 ALA B C 1
ATOM 2113 O O . ALA B 1 70 ? -15.172 -11.43 0.943 1 97.94 70 ALA B O 1
ATOM 2114 N N . ASP B 1 71 ? -12.953 -11.602 1.399 1 97.25 71 ASP B N 1
ATOM 2115 C CA . ASP B 1 71 ? -12.867 -12.992 0.973 1 97.25 71 ASP B CA 1
ATOM 2116 C C . ASP B 1 71 ? -13.688 -13.898 1.888 1 97.25 71 ASP B C 1
ATOM 2118 O O . ASP B 1 71 ? -14.188 -14.938 1.454 1 97.25 71 ASP B O 1
ATOM 2122 N N . THR B 1 72 ? -13.891 -13.5 3.113 1 97.25 72 THR B N 1
ATOM 2123 C CA . THR B 1 72 ? -14.586 -14.32 4.098 1 97.25 72 THR B CA 1
ATOM 2124 C C . THR B 1 72 ? -16.078 -13.992 4.109 1 97.25 72 THR B C 1
ATOM 2126 O O . THR B 1 72 ? -16.859 -14.68 4.766 1 97.25 72 THR B O 1
ATOM 2129 N N . ALA B 1 73 ? -16.5 -12.969 3.391 1 96.5 73 ALA B N 1
ATOM 2130 C CA . ALA B 1 73 ? -17.891 -12.578 3.26 1 96.5 73 ALA B CA 1
ATOM 2131 C C . ALA B 1 73 ? -18.281 -12.391 1.795 1 96.5 73 ALA B C 1
ATOM 2133 O O . ALA B 1 73 ? -18.719 -11.312 1.396 1 96.5 73 ALA B O 1
ATOM 2134 N N . PRO B 1 74 ? -18.188 -13.422 1.019 1 91.44 74 PRO B N 1
ATOM 2135 C CA . PRO B 1 74 ? -18.297 -13.305 -0.437 1 91.44 74 PRO B CA 1
ATOM 2136 C C . PRO B 1 74 ? -19.688 -12.875 -0.894 1 91.44 74 PRO B C 1
ATOM 2138 O O . PRO B 1 74 ? -19.859 -12.43 -2.031 1 91.44 74 PRO B O 1
ATOM 2141 N N . LEU B 1 75 ? -20.672 -12.852 -0.024 1 92 75 LEU B N 1
ATOM 2142 C CA . LEU B 1 75 ? -22.031 -12.531 -0.433 1 92 75 LEU B CA 1
ATOM 2143 C C . LEU B 1 75 ? -22.312 -11.047 -0.261 1 92 75 LEU B C 1
ATOM 2145 O O . LEU B 1 75 ? -23.359 -10.555 -0.703 1 92 75 LEU B O 1
ATOM 2149 N N . THR B 1 76 ? -21.547 -10.141 0.367 1 90.31 76 THR B N 1
ATOM 2150 C CA . THR B 1 76 ? -21.766 -8.742 0.696 1 90.31 76 THR B CA 1
ATOM 2151 C C . THR B 1 76 ? -21.375 -7.84 -0.471 1 90.31 76 THR B C 1
ATOM 2153 O O . THR B 1 76 ? -21.703 -6.652 -0.49 1 90.31 76 THR B O 1
ATOM 2156 N N . GLY B 1 77 ? -20.594 -8.188 -1.459 1 92.75 77 GLY B N 1
ATOM 2157 C CA . GLY B 1 77 ? -20.062 -7.398 -2.555 1 92.75 77 GLY B CA 1
ATOM 2158 C C . GLY B 1 77 ? -18.734 -6.727 -2.221 1 92.75 77 GLY B C 1
ATOM 2159 O O . GLY B 1 77 ? -18.141 -6.059 -3.066 1 92.75 77 GLY B O 1
ATOM 2160 N N . LEU B 1 78 ? -18.281 -6.816 -1.035 1 97.44 78 LEU B N 1
ATOM 2161 C CA . LEU B 1 78 ? -17.047 -6.184 -0.578 1 97.44 78 LEU B CA 1
ATOM 2162 C C . LEU B 1 78 ? -15.875 -6.594 -1.457 1 97.44 78 LEU B C 1
ATOM 2164 O O . LEU B 1 78 ? -14.883 -5.859 -1.563 1 97.44 78 LEU B O 1
ATOM 2168 N N . GLY B 1 79 ? -16.016 -7.742 -2.09 1 95.94 79 GLY B N 1
ATOM 2169 C CA . GLY B 1 79 ? -14.945 -8.25 -2.932 1 95.94 79 GLY B CA 1
ATOM 2170 C C . GLY B 1 79 ? -15.211 -8.062 -4.414 1 95.94 79 GLY B C 1
ATOM 2171 O O . GLY B 1 79 ? -14.484 -8.602 -5.25 1 95.94 79 GLY B O 1
ATOM 2172 N N . GLY B 1 80 ? -16.266 -7.336 -4.746 1 95.81 80 GLY B N 1
ATOM 2173 C CA . GLY B 1 80 ? -16.609 -7.129 -6.145 1 95.81 80 GLY B CA 1
ATOM 2174 C C . GLY B 1 80 ? -17.641 -8.117 -6.652 1 95.81 80 GLY B C 1
ATOM 2175 O O . GLY B 1 80 ? -18.406 -8.688 -5.867 1 95.81 80 GLY B O 1
ATOM 2176 N N . ASP B 1 81 ? -17.719 -8.266 -7.988 1 95.12 81 ASP B N 1
ATOM 2177 C CA . ASP B 1 81 ? -18.797 -9.039 -8.602 1 95.12 81 ASP B CA 1
ATOM 2178 C C . ASP B 1 81 ? -18.328 -10.445 -8.961 1 95.12 81 ASP B C 1
ATOM 2180 O O . ASP B 1 81 ? -18.984 -11.148 -9.727 1 95.12 81 ASP B O 1
ATOM 2184 N N . GLY B 1 82 ? -17.203 -10.789 -8.508 1 93.06 82 GLY B N 1
ATOM 2185 C CA . GLY B 1 82 ? -16.688 -12.133 -8.742 1 93.06 82 GLY B CA 1
ATOM 2186 C C . GLY B 1 82 ? -15.688 -12.203 -9.875 1 93.06 82 GLY B C 1
ATOM 2187 O O . GLY B 1 82 ? -15.016 -13.219 -10.047 1 93.06 82 GLY B O 1
ATOM 2188 N N . THR B 1 83 ? -15.547 -11.133 -10.625 1 95.62 83 THR B N 1
ATOM 2189 C CA . THR B 1 83 ? -14.586 -11.125 -11.727 1 95.62 83 THR B CA 1
ATOM 2190 C C . THR B 1 83 ? -13.234 -10.594 -11.266 1 95.62 83 THR B C 1
ATOM 2192 O O . THR B 1 83 ? -13.156 -9.812 -10.32 1 95.62 83 THR B O 1
ATOM 2195 N N . ALA B 1 84 ? -12.195 -11.023 -11.953 1 96.69 84 ALA B N 1
ATOM 2196 C CA . ALA B 1 84 ? -10.852 -10.523 -11.68 1 96.69 84 ALA B CA 1
ATOM 2197 C C . ALA B 1 84 ? -10.781 -9.008 -11.867 1 96.69 84 ALA B C 1
ATOM 2199 O O . ALA B 1 84 ? -10.102 -8.312 -11.109 1 96.69 84 ALA B O 1
ATOM 2200 N N . ARG B 1 85 ? -11.508 -8.547 -12.844 1 97.44 85 ARG B N 1
ATOM 2201 C CA . ARG B 1 85 ? -11.461 -7.121 -13.141 1 97.44 85 ARG B CA 1
ATOM 2202 C C . ARG B 1 85 ? -12.078 -6.305 -12.016 1 97.44 85 ARG B C 1
ATOM 2204 O O . ARG B 1 85 ? -11.516 -5.297 -11.586 1 97.44 85 ARG B O 1
ATOM 2211 N N . SER B 1 86 ? -13.234 -6.723 -11.586 1 97.5 86 SER B N 1
ATOM 2212 C CA . SER B 1 86 ? -13.906 -6.02 -10.5 1 97.5 86 SER B CA 1
ATOM 2213 C C . SER B 1 86 ? -13.055 -6.008 -9.234 1 97.5 86 SER B C 1
ATOM 2215 O O . SER B 1 86 ? -12.938 -4.977 -8.562 1 97.5 86 SER B O 1
ATOM 2217 N N . ARG B 1 87 ? -12.438 -7.07 -8.914 1 97.38 87 ARG B N 1
ATOM 2218 C CA . ARG B 1 87 ? -11.555 -7.152 -7.754 1 97.38 87 ARG B CA 1
ATOM 2219 C C . ARG B 1 87 ? -10.328 -6.258 -7.93 1 97.38 87 ARG B C 1
ATOM 2221 O O . ARG B 1 87 ? -9.891 -5.609 -6.977 1 97.38 87 ARG B O 1
ATOM 2228 N N . ALA B 1 88 ? -9.844 -6.219 -9.125 1 98.56 88 ALA B N 1
ATOM 2229 C CA . ALA B 1 88 ? -8.672 -5.398 -9.414 1 98.56 88 ALA B CA 1
ATOM 2230 C C . ALA B 1 88 ? -8.977 -3.916 -9.227 1 98.56 88 ALA B C 1
ATOM 2232 O O . ALA B 1 88 ? -8.133 -3.154 -8.742 1 98.56 88 ALA B O 1
ATOM 2233 N N . GLU B 1 89 ? -10.141 -3.529 -9.578 1 98.38 89 GLU B N 1
ATOM 2234 C CA . GLU B 1 89 ? -10.523 -2.133 -9.398 1 98.38 89 GLU B CA 1
ATOM 2235 C C . GLU B 1 89 ? -10.586 -1.762 -7.922 1 98.38 89 GLU B C 1
ATOM 2237 O O . GLU B 1 89 ? -10.148 -0.679 -7.527 1 98.38 89 GLU B O 1
ATOM 2242 N N . ILE B 1 90 ? -11.102 -2.629 -7.125 1 98.62 90 ILE B N 1
ATOM 2243 C CA . ILE B 1 90 ? -11.148 -2.408 -5.684 1 98.62 90 ILE B CA 1
ATOM 2244 C C . ILE B 1 90 ? -9.727 -2.301 -5.133 1 98.62 90 ILE B C 1
ATOM 2246 O O . ILE B 1 90 ? -9.406 -1.363 -4.398 1 98.62 90 ILE B O 1
ATOM 2250 N N . ASN B 1 91 ? -8.883 -3.158 -5.555 1 98.69 91 ASN B N 1
ATOM 2251 C CA . ASN B 1 91 ? -7.512 -3.188 -5.055 1 98.69 91 ASN B CA 1
ATOM 2252 C C . ASN B 1 91 ? -6.703 -2 -5.566 1 98.69 91 ASN B C 1
ATOM 2254 O O . ASN B 1 91 ? -5.801 -1.516 -4.879 1 98.69 91 ASN B O 1
ATOM 2258 N N . ARG B 1 92 ? -7.043 -1.534 -6.777 1 98.69 92 ARG B N 1
ATOM 2259 C CA . ARG B 1 92 ? -6.41 -0.312 -7.266 1 98.69 92 ARG B CA 1
ATOM 2260 C C . ARG B 1 92 ? -6.613 0.838 -6.285 1 98.69 92 ARG B C 1
ATOM 2262 O O . ARG B 1 92 ? -5.652 1.517 -5.91 1 98.69 92 ARG B O 1
ATOM 2269 N N . TRP B 1 93 ? -7.773 0.981 -5.816 1 98.81 93 TRP B N 1
ATOM 2270 C CA . TRP B 1 93 ? -8.094 2.123 -4.965 1 98.81 93 TRP B CA 1
ATOM 2271 C C . TRP B 1 93 ? -7.652 1.866 -3.527 1 98.81 93 TRP B C 1
ATOM 2273 O O . TRP B 1 93 ? -7.23 2.789 -2.826 1 98.81 93 TRP B O 1
ATOM 2283 N N . ILE B 1 94 ? -7.746 0.571 -3.062 1 98.88 94 ILE B N 1
ATOM 2284 C CA . ILE B 1 94 ? -7.145 0.258 -1.77 1 98.88 94 ILE B CA 1
ATOM 2285 C C . ILE B 1 94 ? -5.656 0.592 -1.797 1 98.88 94 ILE B C 1
ATOM 2287 O O . ILE B 1 94 ? -5.145 1.249 -0.888 1 98.88 94 ILE B O 1
ATOM 2291 N N . ALA B 1 95 ? -4.988 0.19 -2.855 1 98.81 95 ALA B N 1
ATOM 2292 C CA . ALA B 1 95 ? -3.549 0.421 -2.979 1 98.81 95 ALA B CA 1
ATOM 2293 C C . ALA B 1 95 ? -3.238 1.912 -3.072 1 98.81 95 ALA B C 1
ATOM 2295 O O . ALA B 1 95 ? -2.273 2.391 -2.471 1 98.81 95 ALA B O 1
ATOM 2296 N N . PHE B 1 96 ? -4.012 2.656 -3.844 1 98.69 96 PHE B N 1
ATOM 2297 C CA . PHE B 1 96 ? -3.832 4.098 -3.957 1 98.69 96 PHE B CA 1
ATOM 2298 C C . PHE B 1 96 ? -3.906 4.762 -2.586 1 98.69 96 PHE B C 1
ATOM 2300 O O . PHE B 1 96 ? -3.035 5.559 -2.229 1 98.69 96 PHE B O 1
ATOM 2307 N N . VAL B 1 97 ? -4.898 4.414 -1.812 1 98.81 97 VAL B N 1
ATOM 2308 C CA . VAL B 1 97 ? -5.051 5.004 -0.484 1 98.81 97 VAL B CA 1
ATOM 2309 C C . VAL B 1 97 ? -3.924 4.52 0.427 1 98.81 97 VAL B C 1
ATOM 2311 O O . VAL B 1 97 ? -3.336 5.312 1.168 1 98.81 97 VAL B O 1
ATOM 2314 N N . ASN B 1 98 ? -3.584 3.271 0.318 1 98.69 98 ASN B N 1
ATOM 2315 C CA . ASN B 1 98 ? -2.652 2.613 1.225 1 98.69 98 ASN B CA 1
ATOM 2316 C C . ASN B 1 98 ? -1.213 3.047 0.962 1 98.69 98 ASN B C 1
ATOM 2318 O O . ASN B 1 98 ? -0.423 3.193 1.896 1 98.69 98 ASN B O 1
ATOM 2322 N N . ALA B 1 99 ? -0.903 3.307 -0.318 1 98 99 ALA B N 1
ATOM 2323 C CA . ALA B 1 99 ? 0.511 3.465 -0.647 1 98 99 ALA B CA 1
ATOM 2324 C C . ALA B 1 99 ? 0.808 4.879 -1.133 1 98 99 ALA B C 1
ATOM 2326 O O . ALA B 1 99 ? 1.96 5.32 -1.118 1 98 99 ALA B O 1
ATOM 2327 N N . ASP B 1 100 ? -0.173 5.645 -1.6 1 97.94 100 ASP B N 1
ATOM 2328 C CA . ASP B 1 100 ? 0.032 7.012 -2.07 1 97.94 100 ASP B CA 1
ATOM 2329 C C . ASP B 1 100 ? -0.485 8.023 -1.052 1 97.94 100 ASP B C 1
ATOM 2331 O O . ASP B 1 100 ? 0.28 8.852 -0.542 1 97.94 100 ASP B O 1
ATOM 2335 N N . LEU B 1 101 ? -1.721 7.898 -0.688 1 98.56 101 LEU B N 1
ATOM 2336 C CA . LEU B 1 101 ? -2.379 8.883 0.159 1 98.56 101 LEU B CA 1
ATOM 2337 C C . LEU B 1 101 ? -1.891 8.781 1.6 1 98.56 101 LEU B C 1
ATOM 2339 O O . LEU B 1 101 ? -1.336 9.734 2.145 1 98.56 101 LEU B O 1
ATOM 2343 N N . HIS B 1 102 ? -1.993 7.613 2.215 1 98.75 102 HIS B N 1
ATOM 2344 C CA . HIS B 1 102 ? -1.712 7.379 3.627 1 98.75 102 HIS B CA 1
ATOM 2345 C C . HIS B 1 102 ? -0.271 7.742 3.971 1 98.75 102 HIS B C 1
ATOM 2347 O O . HIS B 1 102 ? -0.024 8.508 4.906 1 98.75 102 HIS B O 1
ATOM 2353 N N . PRO B 1 103 ? 0.74 7.367 3.191 1 98.25 103 PRO B N 1
ATOM 2354 C CA . PRO B 1 103 ? 2.109 7.723 3.568 1 98.25 103 PRO B CA 1
ATOM 2355 C C . PRO B 1 103 ? 2.375 9.227 3.479 1 98.25 103 PRO B C 1
ATOM 2357 O O . PRO B 1 103 ? 3.266 9.742 4.156 1 98.25 103 PRO B O 1
ATOM 2360 N N . THR B 1 104 ? 1.596 9.906 2.688 1 98.5 104 THR B N 1
ATOM 2361 C CA . THR B 1 104 ? 1.788 11.344 2.504 1 98.5 104 THR B CA 1
ATOM 2362 C C . THR B 1 104 ? 1.404 12.102 3.77 1 98.5 104 THR B C 1
ATOM 2364 O O . THR B 1 104 ? 1.788 13.266 3.943 1 98.5 104 THR B O 1
ATOM 2367 N N . PHE B 1 105 ? 0.734 11.469 4.723 1 98.69 105 PHE B N 1
ATOM 2368 C CA . PHE B 1 105 ? 0.36 12.078 5.996 1 98.69 105 PHE B CA 1
ATOM 2369 C C . PHE B 1 105 ? 1.504 11.984 7 1 98.69 105 PHE B C 1
ATOM 2371 O O . PHE B 1 105 ? 1.484 12.648 8.039 1 98.69 105 PHE B O 1
ATOM 2378 N N . LYS B 1 106 ? 2.516 11.156 6.758 1 98 106 LYS B N 1
ATOM 2379 C CA . LYS B 1 106 ? 3.506 10.781 7.762 1 98 106 LYS B CA 1
ATOM 2380 C C . LYS B 1 106 ? 4.207 12.008 8.336 1 98 106 LYS B C 1
ATOM 2382 O O . LYS B 1 106 ? 4.395 12.109 9.547 1 98 106 LYS B O 1
ATOM 2387 N N . PRO B 1 107 ? 4.594 13.047 7.504 1 98.06 107 PRO B N 1
ATOM 2388 C CA . PRO B 1 107 ? 5.18 14.25 8.102 1 98.06 107 PRO B CA 1
ATOM 2389 C C . PRO B 1 107 ? 4.234 14.938 9.086 1 98.06 107 PRO B C 1
ATOM 2391 O O . PRO B 1 107 ? 4.676 15.43 10.125 1 98.06 107 PRO B O 1
ATOM 2394 N N . LEU B 1 108 ? 2.977 14.938 8.797 1 98.5 108 LEU B N 1
ATOM 2395 C CA . LEU B 1 108 ? 1.979 15.578 9.641 1 98.5 108 LEU B CA 1
ATOM 2396 C C . LEU B 1 108 ? 1.795 14.805 10.945 1 98.5 108 LEU B C 1
ATOM 2398 O O . LEU B 1 108 ? 1.274 15.352 11.922 1 98.5 108 LEU B O 1
ATOM 2402 N N . PHE B 1 109 ? 2.215 13.562 10.922 1 97.75 109 PHE B N 1
ATOM 2403 C CA . PHE B 1 109 ? 2.1 12.719 12.102 1 97.75 109 PHE B CA 1
ATOM 2404 C C . PHE B 1 109 ? 3.432 12.633 12.836 1 97.75 109 PHE B C 1
ATOM 2406 O O . PHE B 1 109 ? 3.58 11.844 13.781 1 97.75 109 PHE B O 1
ATOM 2413 N N . GLY B 1 110 ? 4.469 13.312 12.406 1 96.81 110 GLY B N 1
ATOM 2414 C CA . GLY B 1 110 ? 5.664 13.469 13.227 1 96.81 110 GLY B CA 1
ATOM 2415 C C . GLY B 1 110 ? 6.883 12.781 12.641 1 96.81 110 GLY B C 1
ATOM 2416 O O . GLY B 1 110 ? 7.926 12.695 13.297 1 96.81 110 GLY B O 1
ATOM 2417 N N . SER B 1 111 ? 6.812 12.359 11.359 1 96.19 111 SER B N 1
ATOM 2418 C CA . SER B 1 111 ? 7.906 11.57 10.805 1 96.19 111 SER B CA 1
ATOM 2419 C C . SER B 1 111 ? 9.117 12.445 10.484 1 96.19 111 SER B C 1
ATOM 2421 O O . SER B 1 111 ? 10.211 11.93 10.242 1 96.19 111 SER B O 1
ATOM 2423 N N . THR B 1 112 ? 8.969 13.789 10.469 1 97.19 112 THR B N 1
ATOM 2424 C CA . THR B 1 112 ? 10.086 14.664 10.117 1 97.19 112 THR B CA 1
ATOM 2425 C C . THR B 1 112 ? 10.633 15.367 11.359 1 97.19 112 THR B C 1
ATOM 2427 O O . THR B 1 112 ? 11.258 16.422 11.258 1 97.19 112 THR B O 1
ATOM 2430 N N . ALA B 1 113 ? 10.391 14.773 12.5 1 95.56 113 ALA B N 1
ATOM 2431 C CA . ALA B 1 113 ? 10.898 15.32 13.758 1 95.56 113 ALA B CA 1
ATOM 2432 C C . ALA B 1 113 ? 12.43 15.344 13.766 1 95.56 113 ALA B C 1
ATOM 2434 O O . ALA B 1 113 ? 13.031 16.125 14.5 1 95.56 113 ALA B O 1
ATOM 2435 N N . TYR B 1 114 ? 13.008 14.562 12.938 1 93.75 114 TYR B N 1
ATOM 2436 C CA . TYR B 1 114 ? 14.469 14.492 12.883 1 93.75 114 TYR B CA 1
ATOM 2437 C C . TYR B 1 114 ? 15.062 15.797 12.367 1 93.75 114 TYR B C 1
ATOM 2439 O O . TYR B 1 114 ? 16.25 16.047 12.531 1 93.75 114 TYR B O 1
ATOM 2447 N N . LEU B 1 115 ? 14.328 16.641 11.781 1 95.25 115 LEU B N 1
ATOM 2448 C CA . LEU B 1 115 ? 14.797 17.938 11.297 1 95.25 115 LEU B CA 1
ATOM 2449 C C . LEU B 1 115 ? 15.102 18.875 12.461 1 95.25 115 LEU B C 1
ATOM 2451 O O . LEU B 1 115 ? 15.883 19.828 12.312 1 95.25 115 LEU B O 1
ATOM 2455 N N . GLN B 1 116 ? 14.453 18.766 13.602 1 93.44 116 GLN B N 1
ATOM 2456 C CA . GLN B 1 116 ? 14.734 19.359 14.898 1 93.44 116 GLN B CA 1
ATOM 2457 C C . GLN B 1 116 ? 14.43 20.859 14.898 1 93.44 116 GLN B C 1
ATOM 2459 O O . GLN B 1 116 ? 14.43 21.5 15.945 1 93.44 116 GLN B O 1
ATOM 2464 N N . GLU B 1 117 ? 14.242 21.484 13.773 1 95.19 117 GLU B N 1
ATOM 2465 C CA . GLU B 1 117 ? 13.906 22.906 13.672 1 95.19 117 GLU B CA 1
ATOM 2466 C C . GLU B 1 117 ? 12.438 23.094 13.297 1 95.19 117 GLU B C 1
ATOM 2468 O O . GLU B 1 117 ? 12 22.625 12.242 1 95.19 117 GLU B O 1
ATOM 2473 N N . ASP B 1 118 ? 11.859 23.891 14.117 1 96.5 118 ASP B N 1
ATOM 2474 C CA . ASP B 1 118 ? 10.422 24.078 13.953 1 96.5 118 ASP B CA 1
ATOM 2475 C C . ASP B 1 118 ? 10.094 24.594 12.555 1 96.5 118 ASP B C 1
ATOM 2477 O O . ASP B 1 118 ? 9.133 24.141 11.93 1 96.5 118 ASP B O 1
ATOM 2481 N N . ALA B 1 119 ? 10.867 25.469 12.133 1 96.06 119 ALA B N 1
ATOM 2482 C CA . ALA B 1 119 ? 10.609 26.047 10.82 1 96.06 119 ALA B CA 1
ATOM 2483 C C . ALA B 1 119 ? 10.734 25 9.719 1 96.06 119 ALA B C 1
ATOM 2485 O O . ALA B 1 119 ? 9.969 25.016 8.75 1 96.06 119 ALA B O 1
ATOM 2486 N N . LEU B 1 120 ? 11.688 24.141 9.828 1 96.25 120 LEU B N 1
ATOM 2487 C CA . LEU B 1 120 ? 11.891 23.094 8.836 1 96.25 120 LEU B CA 1
ATOM 2488 C C . LEU B 1 120 ? 10.773 22.047 8.906 1 96.25 120 LEU B C 1
ATOM 2490 O O . LEU B 1 120 ? 10.297 21.578 7.875 1 96.25 120 LEU B O 1
ATOM 2494 N N . ILE B 1 121 ? 10.367 21.719 10.055 1 97.69 121 ILE B N 1
ATOM 2495 C CA . ILE B 1 121 ? 9.266 20.781 10.266 1 97.69 121 ILE B CA 1
ATOM 2496 C C . ILE B 1 121 ? 7.984 21.359 9.664 1 97.69 121 ILE B C 1
ATOM 2498 O O . ILE B 1 121 ? 7.25 20.656 8.969 1 97.69 121 ILE B O 1
ATOM 2502 N N . GLN B 1 122 ? 7.77 22.625 9.898 1 97.5 122 GLN B N 1
ATOM 2503 C CA . GLN B 1 122 ? 6.586 23.266 9.336 1 97.5 122 GLN B CA 1
ATOM 2504 C C . GLN B 1 122 ? 6.629 23.25 7.809 1 97.5 122 GLN B C 1
ATOM 2506 O O . GLN B 1 122 ? 5.602 23.047 7.152 1 97.5 122 GLN B O 1
ATOM 2511 N N . ARG B 1 123 ? 7.789 23.438 7.297 1 97.06 123 ARG B N 1
ATOM 2512 C CA . ARG B 1 123 ? 7.945 23.359 5.848 1 97.06 123 ARG B CA 1
ATOM 2513 C C . ARG B 1 123 ? 7.574 21.969 5.336 1 97.06 123 ARG B C 1
ATOM 2515 O O . ARG B 1 123 ? 6.922 21.844 4.297 1 97.06 123 ARG B O 1
ATOM 2522 N N . SER B 1 124 ? 8.008 20.969 6.012 1 97.94 124 SER B N 1
ATOM 2523 C CA . SER B 1 124 ? 7.672 19.609 5.629 1 97.94 124 SER B CA 1
ATOM 2524 C C . SER B 1 124 ? 6.172 19.359 5.73 1 97.94 124 SER B C 1
ATOM 2526 O O . SER B 1 124 ? 5.602 18.625 4.918 1 97.94 124 SER B O 1
ATOM 2528 N N . HIS B 1 125 ? 5.516 19.922 6.723 1 98.5 125 HIS B N 1
ATOM 2529 C CA . HIS B 1 125 ? 4.07 19.797 6.859 1 98.5 125 HIS B CA 1
ATOM 2530 C C . HIS B 1 125 ? 3.348 20.438 5.676 1 98.5 125 HIS B C 1
ATOM 2532 O O . HIS B 1 125 ? 2.404 19.859 5.133 1 98.5 125 HIS B O 1
ATOM 2538 N N . GLU B 1 126 ? 3.818 21.562 5.273 1 98.19 126 GLU B N 1
ATOM 2539 C CA . GLU B 1 126 ? 3.193 22.266 4.16 1 98.19 126 GLU B CA 1
ATOM 2540 C C . GLU B 1 126 ? 3.377 21.516 2.852 1 98.19 126 GLU B C 1
ATOM 2542 O O . GLU B 1 126 ? 2.461 21.453 2.027 1 98.19 126 GLU B O 1
ATOM 2547 N N . ASP B 1 127 ? 4.559 21 2.693 1 98.06 127 ASP B N 1
ATOM 2548 C CA . ASP B 1 127 ? 4.793 20.172 1.522 1 98.06 127 ASP B CA 1
ATOM 2549 C C . ASP B 1 127 ? 3.826 18.984 1.493 1 98.06 127 ASP B C 1
ATOM 2551 O O . ASP B 1 127 ? 3.258 18.672 0.446 1 98.06 127 ASP B O 1
ATOM 2555 N N . ALA B 1 128 ? 3.637 18.344 2.621 1 98.5 128 ALA B N 1
ATOM 2556 C CA . ALA B 1 128 ? 2.721 17.219 2.729 1 98.5 128 ALA B CA 1
ATOM 2557 C C . ALA B 1 128 ? 1.292 17.625 2.389 1 98.5 128 ALA B C 1
ATOM 2559 O O . ALA B 1 128 ? 0.603 16.938 1.629 1 98.5 128 ALA B O 1
ATOM 2560 N N . ARG B 1 129 ? 0.855 18.734 2.926 1 98.75 129 ARG B N 1
ATOM 2561 C CA . ARG B 1 129 ? -0.502 19.203 2.666 1 98.75 129 ARG B CA 1
ATOM 2562 C C . ARG B 1 129 ? -0.711 19.484 1.182 1 98.75 129 ARG B C 1
ATOM 2564 O O . ARG B 1 129 ? -1.769 19.188 0.628 1 98.75 129 ARG B O 1
ATOM 2571 N N . THR B 1 130 ? 0.282 20.062 0.592 1 98.5 130 THR B N 1
ATOM 2572 C CA . THR B 1 130 ? 0.204 20.359 -0.834 1 98.5 130 THR B CA 1
ATOM 2573 C C . THR B 1 130 ? 0.088 19.062 -1.647 1 98.5 130 THR B C 1
ATOM 2575 O O . THR B 1 130 ? -0.746 18.969 -2.551 1 98.5 130 THR B O 1
ATOM 2578 N N . LYS B 1 131 ? 0.851 18.141 -1.317 1 98.25 131 LYS B N 1
ATOM 2579 C CA . LYS B 1 131 ? 0.814 16.859 -2.016 1 98.25 131 LYS B CA 1
ATOM 2580 C C . LYS B 1 131 ? -0.508 16.141 -1.771 1 98.25 131 LYS B C 1
ATOM 2582 O O . LYS B 1 131 ? -1.061 15.516 -2.682 1 98.25 131 LYS B O 1
ATOM 2587 N N . LEU B 1 132 ? -0.99 16.188 -0.588 1 98.81 132 LEU B N 1
ATOM 2588 C CA . LEU B 1 132 ? -2.277 15.586 -0.263 1 98.81 132 LEU B CA 1
ATOM 2589 C C . LEU B 1 132 ? -3.396 16.219 -1.085 1 98.81 132 LEU B C 1
ATOM 2591 O O . LEU B 1 132 ? -4.262 15.508 -1.607 1 98.81 132 LEU B O 1
ATOM 2595 N N . ARG B 1 133 ? -3.391 17.531 -1.191 1 98.81 133 ARG B N 1
ATOM 2596 C CA . ARG B 1 133 ? -4.402 18.188 -2.008 1 98.81 133 ARG B CA 1
ATOM 2597 C C . ARG B 1 133 ? -4.371 17.672 -3.443 1 98.81 133 ARG B C 1
ATOM 2599 O O . ARG B 1 133 ? -5.422 17.422 -4.047 1 98.81 133 ARG B O 1
ATOM 2606 N N . THR B 1 134 ? -3.182 17.516 -3.965 1 98.25 134 THR B N 1
ATOM 2607 C CA . THR B 1 134 ? -3.025 17 -5.32 1 98.25 134 THR B CA 1
ATOM 2608 C C . THR B 1 134 ? -3.641 15.617 -5.449 1 98.25 134 THR B C 1
ATOM 2610 O O . THR B 1 134 ? -4.383 15.344 -6.391 1 98.25 134 THR B O 1
ATOM 2613 N N . LEU B 1 135 ? -3.389 14.766 -4.531 1 98.5 135 LEU B N 1
ATOM 2614 C CA . LEU B 1 135 ? -3.91 13.398 -4.555 1 98.5 135 LEU B CA 1
ATOM 2615 C C . LEU B 1 135 ? -5.426 13.398 -4.402 1 98.5 135 LEU B C 1
ATOM 2617 O O . LEU B 1 135 ? -6.125 12.672 -5.113 1 98.5 135 LEU B O 1
ATOM 2621 N N . TYR B 1 136 ? -5.941 14.195 -3.504 1 98.88 136 TYR B N 1
ATOM 2622 C CA . TYR B 1 136 ? -7.387 14.258 -3.301 1 98.88 136 TYR B CA 1
ATOM 2623 C C . TYR B 1 136 ? -8.086 14.852 -4.516 1 98.88 136 TYR B C 1
ATOM 2625 O O . TYR B 1 136 ? -9.227 14.492 -4.82 1 98.88 136 TYR B O 1
ATOM 2633 N N . THR B 1 137 ? -7.43 15.758 -5.207 1 98.69 137 THR B N 1
ATOM 2634 C CA . THR B 1 137 ? -7.984 16.297 -6.441 1 98.69 137 THR B CA 1
ATOM 2635 C C . THR B 1 137 ? -8.188 15.195 -7.473 1 98.69 137 THR B C 1
ATOM 2637 O O . THR B 1 137 ? -9.195 15.18 -8.18 1 98.69 137 THR B O 1
ATOM 2640 N N . ARG B 1 138 ? -7.258 14.312 -7.539 1 97.5 138 ARG B N 1
ATOM 2641 C CA . ARG B 1 138 ? -7.395 13.156 -8.43 1 97.5 138 ARG B CA 1
ATOM 2642 C C . ARG B 1 138 ? -8.594 12.297 -8.031 1 97.5 138 ARG B C 1
ATOM 2644 O O . ARG B 1 138 ? -9.336 11.828 -8.891 1 97.5 138 ARG B O 1
ATOM 2651 N N . VAL B 1 139 ? -8.789 12.07 -6.758 1 98.69 139 VAL B N 1
ATOM 2652 C CA . VAL B 1 139 ? -9.906 11.281 -6.262 1 98.69 139 VAL B CA 1
ATOM 2653 C C . VAL B 1 139 ? -11.227 11.977 -6.59 1 98.69 139 VAL B C 1
ATOM 2655 O O . VAL B 1 139 ? -12.188 11.336 -7.02 1 98.69 139 VAL B O 1
ATOM 2658 N N . ASP B 1 140 ? -11.25 13.266 -6.348 1 98.81 140 ASP B N 1
ATOM 2659 C CA . ASP B 1 140 ? -12.445 14.047 -6.645 1 98.81 140 ASP B CA 1
ATOM 2660 C C . ASP B 1 140 ? -12.836 13.914 -8.117 1 98.81 140 ASP B C 1
ATOM 2662 O O . ASP B 1 140 ? -14.016 13.719 -8.43 1 98.81 140 ASP B O 1
ATOM 2666 N N . ALA B 1 141 ? -11.852 14.023 -8.977 1 98 141 ALA B N 1
ATOM 2667 C CA . ALA B 1 141 ? -12.102 13.875 -10.406 1 98 141 ALA B CA 1
ATOM 2668 C C . ALA B 1 141 ? -12.695 12.508 -10.719 1 98 141 ALA B C 1
ATOM 2670 O O . ALA B 1 141 ? -13.648 12.398 -11.492 1 98 141 ALA B O 1
ATOM 2671 N N . HIS B 1 142 ? -12.195 11.477 -10.109 1 97.81 142 HIS B N 1
ATOM 2672 C CA . HIS B 1 142 ? -12.664 10.117 -10.32 1 97.81 142 HIS B CA 1
ATOM 2673 C C . HIS B 1 142 ? -14.094 9.938 -9.805 1 97.81 142 HIS B C 1
ATOM 2675 O O . HIS B 1 142 ? -14.891 9.219 -10.414 1 97.81 142 HIS B O 1
ATOM 2681 N N . LEU B 1 143 ? -14.422 10.57 -8.742 1 98.62 143 LEU B N 1
ATOM 2682 C CA . LEU B 1 143 ? -15.695 10.383 -8.055 1 98.62 143 LEU B CA 1
ATOM 2683 C C . LEU B 1 143 ? -16.797 11.195 -8.727 1 98.62 143 LEU B C 1
ATOM 2685 O O . LEU B 1 143 ? -17.969 11.094 -8.352 1 98.62 143 LEU B O 1
ATOM 2689 N N . GLN B 1 144 ? -16.375 12.062 -9.703 1 98.19 144 GLN B N 1
ATOM 2690 C CA . GLN B 1 144 ? -17.422 12.789 -10.422 1 98.19 144 GLN B CA 1
ATOM 2691 C C . GLN B 1 144 ? -18.422 11.82 -11.07 1 98.19 144 GLN B C 1
ATOM 2693 O O . GLN B 1 144 ? -18.031 11 -11.898 1 98.19 144 GLN B O 1
ATOM 2698 N N . GLY B 1 145 ? -19.688 11.898 -10.625 1 97.25 145 GLY B N 1
ATOM 2699 C CA . GLY B 1 145 ? -20.734 11.039 -11.164 1 97.25 145 GLY B CA 1
ATOM 2700 C C . GLY B 1 145 ? -20.719 9.648 -10.562 1 97.25 145 GLY B C 1
ATOM 2701 O O . GLY B 1 145 ? -21.391 8.75 -11.07 1 97.25 145 GLY B O 1
ATOM 2702 N N . ARG B 1 146 ? -19.906 9.438 -9.547 1 97.81 146 ARG B N 1
ATOM 2703 C CA . ARG B 1 146 ? -19.812 8.148 -8.875 1 97.81 146 ARG B CA 1
ATOM 2704 C C . ARG B 1 146 ? -20.094 8.289 -7.383 1 97.81 146 ARG B C 1
ATOM 2706 O O . ARG B 1 146 ? -19.719 9.289 -6.766 1 97.81 146 ARG B O 1
ATOM 2713 N N . ASN B 1 147 ? -20.688 7.281 -6.852 1 98.06 147 ASN B N 1
ATOM 2714 C CA . ASN B 1 147 ? -20.938 7.281 -5.414 1 98.06 147 ASN B CA 1
ATOM 2715 C C . ASN B 1 147 ? -19.781 6.625 -4.648 1 98.06 147 ASN B C 1
ATOM 2717 O O . ASN B 1 147 ? -19.531 6.953 -3.49 1 98.06 147 ASN B O 1
ATOM 2721 N N . TRP B 1 148 ? -19.141 5.703 -5.371 1 98.5 148 TRP B N 1
ATOM 2722 C CA . TRP B 1 148 ? -18.109 4.902 -4.723 1 98.5 148 TRP B CA 1
ATOM 2723 C C . TRP B 1 148 ? -16.859 4.797 -5.602 1 98.5 148 TRP B C 1
ATOM 2725 O O . TRP B 1 148 ? -16.922 5.098 -6.797 1 98.5 148 TRP B O 1
ATOM 2735 N N . LEU B 1 149 ? -15.781 4.375 -5.074 1 98.44 149 LEU B N 1
ATOM 2736 C CA . LEU B 1 149 ? -14.484 4.398 -5.75 1 98.44 149 LEU B CA 1
ATOM 2737 C C . LEU B 1 149 ? -14.406 3.295 -6.801 1 98.44 149 LEU B C 1
ATOM 2739 O O . LEU B 1 149 ? -13.859 3.508 -7.891 1 98.44 149 LEU B O 1
ATOM 2743 N N . ALA B 1 150 ? -14.844 2.049 -6.484 1 96.88 150 ALA B N 1
ATOM 2744 C CA . ALA B 1 150 ? -14.5 0.913 -7.336 1 96.88 150 ALA B CA 1
ATOM 2745 C C . ALA B 1 150 ? -15.75 0.301 -7.965 1 96.88 150 ALA B C 1
ATOM 2747 O O . ALA B 1 150 ? -15.664 -0.71 -8.664 1 96.88 150 ALA B O 1
ATOM 2748 N N . GLY B 1 151 ? -16.938 0.705 -7.785 1 91.38 151 GLY B N 1
ATOM 2749 C CA . GLY B 1 151 ? -18.156 0.123 -8.352 1 91.38 151 GLY B CA 1
ATOM 2750 C C . GLY B 1 151 ? -19.422 0.752 -7.816 1 91.38 151 GLY B C 1
ATOM 2751 O O . GLY B 1 151 ? -19.438 1.933 -7.457 1 91.38 151 GLY B O 1
ATOM 2752 N N . ASP B 1 152 ? -20.391 -0.112 -7.824 1 92.88 152 ASP B N 1
ATOM 2753 C CA . ASP B 1 152 ? -21.734 0.394 -7.527 1 92.88 152 ASP B CA 1
ATOM 2754 C C . ASP B 1 152 ? -22.031 0.305 -6.031 1 92.88 152 ASP B C 1
ATOM 2756 O O . ASP B 1 152 ? -23.047 0.832 -5.566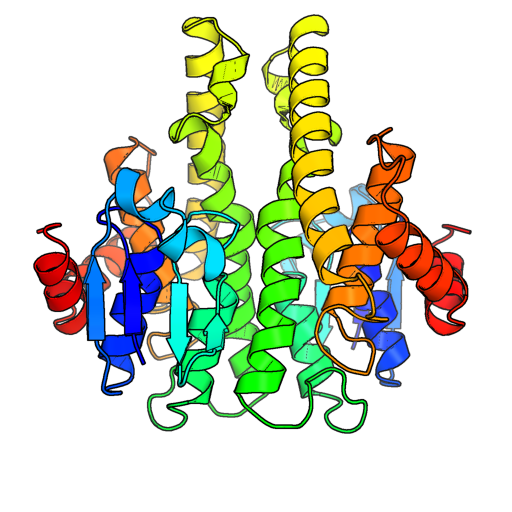 1 92.88 152 ASP B O 1
ATOM 2760 N N . THR B 1 153 ? -21.156 -0.306 -5.375 1 95.25 153 THR B N 1
ATOM 2761 C CA . THR B 1 153 ? -21.328 -0.439 -3.936 1 95.25 153 THR B CA 1
ATOM 2762 C C . THR B 1 153 ? -20.047 -0.085 -3.191 1 95.25 153 THR B C 1
ATOM 2764 O O . THR B 1 153 ? -18.984 -0.005 -3.797 1 95.25 153 THR B O 1
ATOM 2767 N N . HIS B 1 154 ? -20.219 0.144 -1.893 1 97.38 154 HIS B N 1
ATOM 2768 C CA . HIS B 1 154 ? -19.062 0.458 -1.066 1 97.38 154 HIS B CA 1
ATOM 2769 C C . HIS B 1 154 ? -18.172 -0.77 -0.867 1 97.38 154 HIS B C 1
ATOM 2771 O O . HIS B 1 154 ? -18.656 -1.9 -0.878 1 97.38 154 HIS B O 1
ATOM 2777 N N . THR B 1 155 ? -16.938 -0.576 -0.741 1 98.44 155 THR B N 1
ATOM 2778 C CA . THR B 1 155 ? -15.922 -1.596 -0.482 1 98.44 155 THR B CA 1
ATOM 2779 C C . THR B 1 155 ? -14.906 -1.102 0.545 1 98.44 155 THR B C 1
ATOM 2781 O O . THR B 1 155 ? -15.07 -0.02 1.115 1 98.44 155 THR B O 1
ATOM 2784 N N . GLY B 1 156 ? -13.891 -1.905 0.805 1 98.69 156 GLY B N 1
ATOM 2785 C CA . GLY B 1 156 ? -12.828 -1.511 1.713 1 98.69 156 GLY B CA 1
ATOM 2786 C C . GLY B 1 156 ? -12.109 -0.247 1.278 1 98.69 156 GLY B C 1
ATOM 2787 O O . GLY B 1 156 ? -11.602 0.503 2.115 1 98.69 156 GLY B O 1
ATOM 2788 N N . ALA B 1 157 ? -12.07 0.009 -0.052 1 98.81 157 ALA B N 1
ATOM 2789 C CA . ALA B 1 157 ? -11.445 1.219 -0.577 1 98.81 157 ALA B CA 1
ATOM 2790 C C . ALA B 1 157 ? -12.148 2.471 -0.056 1 98.81 157 ALA B C 1
ATOM 2792 O O . ALA B 1 157 ? -11.492 3.455 0.297 1 98.81 157 ALA B O 1
ATOM 2793 N N . ASP B 1 158 ? -13.43 2.422 0.053 1 98.94 158 ASP B N 1
ATOM 2794 C CA . ASP B 1 158 ? -14.211 3.572 0.49 1 98.94 158 ASP B CA 1
ATOM 2795 C C . ASP B 1 158 ? -14.023 3.834 1.982 1 98.94 158 ASP B C 1
ATOM 2797 O O . ASP B 1 158 ? -13.883 4.984 2.404 1 98.94 158 ASP B O 1
ATOM 2801 N N . ALA B 1 159 ? -14.047 2.748 2.744 1 98.94 159 ALA B N 1
ATOM 2802 C CA . ALA B 1 159 ? -13.805 2.893 4.18 1 98.94 159 ALA B CA 1
ATOM 2803 C C . ALA B 1 159 ? -12.445 3.523 4.445 1 98.94 159 ALA B C 1
ATOM 2805 O O . ALA B 1 159 ? -12.32 4.418 5.285 1 98.94 159 ALA B O 1
ATOM 2806 N N . TYR B 1 160 ? -11.477 3.074 3.736 1 98.94 160 TYR B N 1
ATOM 2807 C CA . TYR B 1 160 ? -10.109 3.555 3.92 1 98.94 160 TYR B CA 1
ATOM 2808 C C . TYR B 1 160 ? -9.984 5.016 3.51 1 98.94 160 TYR B C 1
ATOM 2810 O O . TYR B 1 160 ? -9.367 5.816 4.219 1 98.94 160 TYR B O 1
ATOM 2818 N N . LEU B 1 161 ? -10.562 5.371 2.365 1 98.94 161 LEU B N 1
ATOM 2819 C CA . LEU B 1 161 ? -10.57 6.77 1.941 1 98.94 161 LEU B CA 1
ATOM 2820 C C . LEU B 1 161 ? -11.234 7.652 2.99 1 98.94 161 LEU B C 1
ATOM 2822 O O . LEU B 1 161 ? -10.727 8.734 3.307 1 98.94 161 LEU B O 1
ATOM 2826 N N . PHE B 1 162 ? -12.352 7.207 3.537 1 98.94 162 PHE B N 1
ATOM 2827 C CA . PHE B 1 162 ? -13.078 7.949 4.559 1 98.94 162 PHE B CA 1
ATOM 2828 C C . PHE B 1 162 ? -12.164 8.266 5.742 1 98.94 162 PHE B C 1
ATOM 2830 O O . PHE B 1 162 ? -12.133 9.406 6.215 1 98.94 162 PHE B O 1
ATOM 2837 N N . VAL B 1 163 ? -11.398 7.316 6.188 1 98.88 163 VAL B N 1
ATOM 2838 C CA . VAL B 1 163 ? -10.508 7.484 7.328 1 98.88 163 VAL B CA 1
ATOM 2839 C C . VAL B 1 163 ? -9.461 8.555 7.008 1 98.88 163 VAL B C 1
ATOM 2841 O O . VAL B 1 163 ? -9.195 9.438 7.828 1 98.88 163 VAL B O 1
ATOM 2844 N N . THR B 1 164 ? -8.906 8.516 5.809 1 98.88 164 THR B N 1
ATOM 2845 C CA . THR B 1 164 ? -7.883 9.492 5.465 1 98.88 164 THR B CA 1
ATOM 2846 C C . THR B 1 164 ? -8.492 10.891 5.336 1 98.88 164 THR B C 1
ATOM 2848 O O . THR B 1 164 ? -7.832 11.891 5.617 1 98.88 164 THR B O 1
ATOM 2851 N N . LEU B 1 165 ? -9.75 10.961 4.926 1 98.88 165 LEU B N 1
ATOM 2852 C CA . LEU B 1 165 ? -10.422 12.258 4.848 1 98.88 165 LEU B CA 1
ATOM 2853 C C . LEU B 1 165 ? -10.648 12.836 6.238 1 98.88 165 LEU B C 1
ATOM 2855 O O . LEU B 1 165 ? -10.555 14.055 6.434 1 98.88 165 LEU B O 1
ATOM 2859 N N . ARG B 1 166 ? -10.961 12 7.184 1 98.75 166 ARG B N 1
ATOM 2860 C CA . ARG B 1 166 ? -11.039 12.477 8.562 1 98.75 166 ARG B CA 1
ATOM 2861 C C . ARG B 1 166 ? -9.711 13.086 9 1 98.75 166 ARG B C 1
ATOM 2863 O O . ARG B 1 166 ? -9.68 14.141 9.641 1 98.75 166 ARG B O 1
ATOM 2870 N N . TRP B 1 167 ? -8.594 12.43 8.664 1 98.81 167 TRP B N 1
ATOM 2871 C CA . TRP B 1 167 ? -7.273 12.969 8.969 1 98.81 167 TRP B CA 1
ATOM 2872 C C . TRP B 1 167 ? -7.055 14.305 8.273 1 98.81 167 TRP B C 1
ATOM 2874 O O . TRP B 1 167 ? -6.484 15.234 8.859 1 98.81 167 TRP B O 1
ATOM 2884 N N . ALA B 1 168 ? -7.449 14.367 7.02 1 98.81 168 ALA B N 1
ATOM 2885 C CA . ALA B 1 168 ? -7.238 15.57 6.227 1 98.81 168 ALA B CA 1
ATOM 2886 C C . ALA B 1 168 ? -7.93 16.781 6.863 1 98.81 168 ALA B C 1
ATOM 2888 O O . ALA B 1 168 ? -7.352 17.859 6.949 1 98.81 168 ALA B O 1
ATOM 2889 N N . HIS B 1 169 ? -9.133 16.594 7.32 1 98.25 169 HIS B N 1
ATOM 2890 C CA . HIS B 1 169 ? -9.875 17.656 7.992 1 98.25 169 HIS B CA 1
ATOM 2891 C C . HIS B 1 169 ? -9.156 18.094 9.266 1 98.25 169 HIS B C 1
ATOM 2893 O O . HIS B 1 169 ? -9.008 19.297 9.5 1 98.25 169 HIS B O 1
ATOM 2899 N N . LYS B 1 170 ? -8.68 17.188 10 1 97.75 170 LYS B N 1
ATOM 2900 C CA . LYS B 1 170 ? -7.996 17.5 11.258 1 97.75 170 LYS B CA 1
ATOM 2901 C C . LYS B 1 170 ? -6.652 18.172 11 1 97.75 170 LYS B C 1
ATOM 2903 O O . LYS B 1 170 ? -6.242 19.062 11.758 1 97.75 170 LYS B O 1
ATOM 2908 N N . ALA B 1 171 ? -6 17.797 9.906 1 98 171 ALA B N 1
ATOM 2909 C CA . ALA B 1 171 ? -4.637 18.234 9.633 1 98 171 ALA B CA 1
ATOM 2910 C C . ALA B 1 171 ? -4.637 19.547 8.852 1 98 171 ALA B C 1
ATOM 2912 O O . ALA B 1 171 ? -3.572 20.078 8.516 1 98 171 ALA B O 1
ATOM 2913 N N . GLY B 1 172 ? -5.777 20.016 8.461 1 97.88 172 GLY B N 1
ATOM 2914 C CA . GLY B 1 172 ? -5.871 21.281 7.773 1 97.88 172 GLY B CA 1
ATOM 2915 C C . GLY B 1 172 ? -5.52 21.203 6.301 1 97.88 172 GLY B C 1
ATOM 2916 O O . GLY B 1 172 ? -4.941 22.125 5.738 1 97.88 172 GLY B O 1
ATOM 2917 N N . VAL B 1 173 ? -5.707 20.078 5.684 1 98.69 173 VAL B N 1
ATOM 2918 C CA . VAL B 1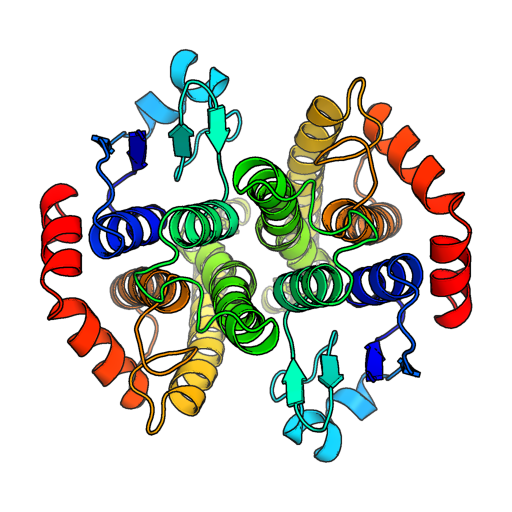 173 ? -5.543 19.969 4.238 1 98.69 173 VAL B CA 1
ATOM 2919 C C . VAL B 1 173 ? -6.625 20.781 3.527 1 98.69 173 VAL B C 1
ATOM 2921 O O . VAL B 1 173 ? -7.801 20.719 3.9 1 98.69 173 VAL B O 1
ATOM 2924 N N . ASP B 1 174 ? -6.277 21.578 2.533 1 98.56 174 ASP B N 1
ATOM 2925 C CA . ASP B 1 174 ? -7.25 22.359 1.773 1 98.56 174 ASP B CA 1
ATOM 2926 C C . ASP B 1 174 ? -8.062 21.453 0.836 1 98.56 174 ASP B C 1
ATOM 2928 O O . ASP B 1 174 ? -7.551 21.016 -0.194 1 98.56 174 ASP B O 1
ATOM 2932 N N . LEU B 1 175 ? -9.266 21.234 1.16 1 98.69 175 LEU B N 1
ATOM 2933 C C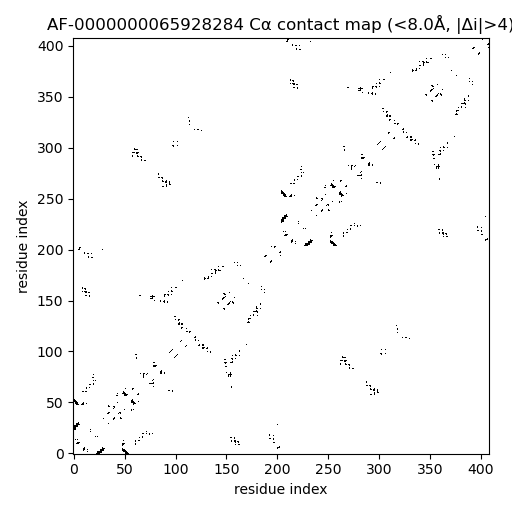A . LEU B 1 175 ? -10.141 20.406 0.346 1 98.69 175 LEU B CA 1
ATOM 2934 C C . LEU B 1 175 ? -11.211 21.234 -0.339 1 98.69 175 LEU B C 1
ATOM 2936 O O . LEU B 1 175 ? -12.203 20.703 -0.829 1 98.69 175 LEU B O 1
ATOM 2940 N N . SER B 1 176 ? -11 22.547 -0.356 1 98.5 176 SER B N 1
ATOM 2941 C CA . SER B 1 176 ? -11.977 23.453 -0.953 1 98.5 176 SER B CA 1
ATOM 2942 C C . SER B 1 176 ? -12.172 23.156 -2.436 1 98.5 176 SER B C 1
ATOM 2944 O O . SER B 1 176 ? -11.203 22.859 -3.146 1 98.5 176 SER B O 1
ATOM 2946 N N . GLY B 1 177 ? -13.398 23.141 -2.887 1 98.44 177 GLY B N 1
ATOM 2947 C CA . GLY B 1 177 ? -13.719 22.984 -4.297 1 98.44 177 GLY B CA 1
ATOM 2948 C C . GLY B 1 177 ? -13.805 21.531 -4.73 1 98.44 177 GLY B C 1
ATOM 2949 O O . GLY B 1 177 ? -14.164 21.234 -5.875 1 98.44 177 GLY B O 1
ATOM 2950 N N . LEU B 1 178 ? -13.5 20.625 -3.889 1 98.75 178 LEU B N 1
ATOM 2951 C CA . LEU B 1 178 ? -13.578 19.203 -4.215 1 98.75 178 LEU B CA 1
ATOM 2952 C C . LEU B 1 178 ? -14.938 18.625 -3.846 1 98.75 178 LEU B C 1
ATOM 2954 O O . LEU B 1 178 ? -15.055 17.844 -2.896 1 98.75 178 LEU B O 1
ATOM 2958 N N . SER B 1 179 ? -15.938 18.906 -4.633 1 98.62 179 SER B N 1
ATOM 2959 C CA . SER B 1 179 ? -17.344 18.719 -4.273 1 98.62 179 SER B CA 1
ATOM 2960 C C . SER B 1 179 ? -17.719 17.25 -4.285 1 98.62 179 SER B C 1
ATOM 2962 O O . SER B 1 179 ? -18.516 16.797 -3.465 1 98.62 179 SER B O 1
ATOM 2964 N N . ALA B 1 180 ? -17.172 16.484 -5.25 1 98.81 180 ALA B N 1
ATOM 2965 C CA . ALA B 1 180 ? -17.484 15.062 -5.281 1 98.81 180 ALA B CA 1
ATOM 2966 C C . ALA B 1 180 ? -16.922 14.344 -4.055 1 98.81 180 ALA B C 1
ATOM 2968 O O . ALA B 1 180 ? -17.562 13.445 -3.506 1 98.81 180 ALA B O 1
ATOM 2969 N N . LEU B 1 181 ? -15.773 14.773 -3.682 1 98.81 181 LEU B N 1
ATOM 2970 C CA . LEU B 1 181 ? -15.148 14.219 -2.484 1 98.81 181 LEU B CA 1
ATOM 2971 C C . LEU B 1 181 ? -15.969 14.539 -1.242 1 98.81 181 LEU B C 1
ATOM 2973 O O . LEU B 1 181 ? -16.141 13.688 -0.37 1 98.81 181 LEU B O 1
ATOM 2977 N N . ASP B 1 182 ? -16.422 15.766 -1.176 1 98.75 182 ASP B N 1
ATOM 2978 C CA . ASP B 1 182 ? -17.25 16.156 -0.045 1 98.75 182 ASP B CA 1
ATOM 2979 C C . ASP B 1 182 ? -18.547 15.359 -0.006 1 98.75 182 ASP B C 1
ATOM 2981 O O . ASP B 1 182 ? -18.984 14.914 1.062 1 98.75 182 ASP B O 1
ATOM 2985 N N . ALA B 1 183 ? -19.188 15.156 -1.114 1 98.81 183 ALA B N 1
ATOM 2986 C CA . ALA B 1 183 ? -20.406 14.352 -1.188 1 98.81 183 ALA B CA 1
ATOM 2987 C C . ALA B 1 183 ? -20.141 12.922 -0.719 1 98.81 183 ALA B C 1
ATOM 2989 O O . ALA B 1 183 ? -20.953 12.344 0.01 1 98.81 183 ALA B O 1
ATOM 2990 N N . PHE B 1 184 ? -19.047 12.383 -1.122 1 98.88 184 PHE B N 1
ATOM 2991 C CA . PHE B 1 184 ? -18.625 11.055 -0.676 1 98.88 184 PHE B CA 1
ATOM 2992 C C . PHE B 1 184 ? -18.5 11.016 0.841 1 98.88 184 PHE B C 1
ATOM 2994 O O . PHE B 1 184 ? -19 10.094 1.489 1 98.88 184 PHE B O 1
ATOM 3001 N N . PHE B 1 185 ? -17.797 12 1.377 1 98.88 185 PHE B N 1
ATOM 3002 C CA . PHE B 1 185 ? -17.547 12.055 2.812 1 98.88 185 PHE B CA 1
ATOM 3003 C C . PHE B 1 185 ? -18.859 12.102 3.586 1 98.88 185 PHE B C 1
ATOM 3005 O O . PHE B 1 185 ? -19.031 11.383 4.574 1 98.88 185 PHE B O 1
ATOM 3012 N N . GLN B 1 186 ? -19.766 12.891 3.113 1 98.75 186 GLN B N 1
ATOM 3013 C CA . GLN B 1 186 ? -21.078 13.008 3.764 1 98.75 186 GLN B CA 1
ATOM 3014 C C . GLN B 1 186 ? -21.859 11.695 3.668 1 98.75 186 GLN B C 1
ATOM 3016 O O . GLN B 1 186 ? -22.547 11.312 4.609 1 98.75 186 GLN B O 1
ATOM 3021 N N . ARG B 1 187 ? -21.766 11.031 2.566 1 98.62 187 ARG B N 1
ATOM 3022 C CA . ARG B 1 187 ? -22.422 9.734 2.391 1 98.62 187 ARG B CA 1
ATOM 3023 C C . ARG B 1 187 ? -21.875 8.711 3.393 1 98.62 187 ARG B C 1
ATOM 3025 O O . ARG B 1 187 ? -22.656 7.949 3.98 1 98.62 187 ARG B O 1
ATOM 3032 N N . MET B 1 188 ? -20.609 8.703 3.582 1 98.75 188 MET B N 1
ATOM 3033 C CA . MET B 1 188 ? -19.984 7.812 4.555 1 98.75 188 MET B CA 1
ATOM 3034 C C . MET B 1 188 ? -20.438 8.148 5.969 1 98.75 188 MET B C 1
ATOM 3036 O O . MET B 1 188 ? -20.781 7.258 6.746 1 98.75 188 MET B O 1
ATOM 3040 N N . LEU B 1 189 ? -20.469 9.43 6.312 1 98.5 189 LEU B N 1
ATOM 3041 C CA . LEU B 1 189 ? -20.875 9.852 7.648 1 98.5 189 LEU B CA 1
ATOM 3042 C C . LEU B 1 189 ? -22.312 9.453 7.949 1 98.5 189 LEU B C 1
ATOM 3044 O O . LEU B 1 189 ? -22.656 9.211 9.102 1 98.5 189 LEU B O 1
ATOM 3048 N N . ALA B 1 190 ? -23.078 9.336 6.914 1 98.31 190 ALA B N 1
ATOM 3049 C CA . ALA B 1 190 ? -24.5 9.031 7.086 1 98.31 190 ALA B CA 1
ATOM 3050 C C . ALA B 1 190 ? -24.734 7.527 7.234 1 98.31 190 ALA B C 1
ATOM 3052 O O . ALA B 1 190 ? -25.812 7.094 7.625 1 98.31 190 ALA B O 1
ATOM 3053 N N . ASP B 1 191 ? -23.781 6.727 6.879 1 98.31 191 ASP B N 1
ATOM 3054 C CA . ASP B 1 191 ? -23.891 5.27 6.953 1 98.31 191 ASP B CA 1
ATOM 3055 C C . ASP B 1 191 ? -23.984 4.797 8.398 1 98.31 191 ASP B C 1
ATOM 3057 O O . ASP B 1 191 ? -23.141 5.16 9.234 1 98.31 191 ASP B O 1
ATOM 3061 N N . ALA B 1 192 ? -24.953 3.949 8.711 1 98.5 192 ALA B N 1
ATOM 3062 C CA . ALA B 1 192 ? -25.219 3.533 10.086 1 98.5 192 ALA B CA 1
ATOM 3063 C C . ALA B 1 192 ? -24.062 2.729 10.656 1 98.5 192 ALA B C 1
ATOM 3065 O O . ALA B 1 192 ? -23.75 2.846 11.844 1 98.5 192 ALA B O 1
ATOM 3066 N N . ASP B 1 193 ? -23.453 1.917 9.867 1 98.62 193 ASP B N 1
ATOM 3067 C CA . ASP B 1 193 ? -22.328 1.103 10.344 1 98.62 193 ASP B CA 1
ATOM 3068 C C . ASP B 1 193 ? -21.094 1.96 10.586 1 98.62 193 ASP B C 1
ATOM 3070 O O . ASP B 1 193 ? -20.312 1.693 11.508 1 98.62 193 ASP B O 1
ATOM 3074 N N . VAL B 1 194 ? -20.875 2.988 9.758 1 98.81 194 VAL B N 1
ATOM 3075 C CA . VAL B 1 194 ? -19.797 3.936 9.977 1 98.81 194 VAL B CA 1
ATOM 3076 C C . VAL B 1 194 ? -20 4.684 11.289 1 98.81 194 VAL B C 1
ATOM 3078 O O . VAL B 1 194 ? -19.094 4.793 12.102 1 98.81 194 VAL B O 1
ATOM 3081 N N . GLN B 1 195 ? -21.188 5.102 11.531 1 98.81 195 GLN B N 1
ATOM 3082 C CA . GLN B 1 195 ? -21.5 5.793 12.781 1 98.81 195 GLN B CA 1
ATOM 3083 C C . GLN B 1 195 ? -21.266 4.887 13.984 1 98.81 195 GLN B C 1
ATOM 3085 O O . GLN B 1 195 ? -20.734 5.324 15.008 1 98.81 195 GLN B O 1
ATOM 3090 N N . ALA B 1 196 ? -21.703 3.658 13.836 1 98.62 196 ALA B N 1
ATOM 3091 C CA . ALA B 1 196 ? -21.516 2.705 14.922 1 98.62 196 ALA B CA 1
ATOM 3092 C C . ALA B 1 196 ? -20.031 2.492 15.219 1 98.62 196 ALA B C 1
ATOM 3094 O O . ALA B 1 196 ? -19.641 2.406 16.391 1 98.62 196 ALA B O 1
ATOM 3095 N N . ALA B 1 197 ? -19.188 2.398 14.188 1 98.81 197 ALA B N 1
ATOM 3096 C CA . ALA B 1 197 ? -17.75 2.232 14.359 1 98.81 197 ALA B CA 1
ATOM 3097 C C . ALA B 1 197 ? -17.141 3.449 15.047 1 98.81 197 ALA B C 1
ATOM 3099 O O . ALA B 1 197 ? -16.328 3.311 15.969 1 98.81 197 ALA B O 1
ATOM 3100 N N . LEU B 1 198 ? -17.547 4.66 14.586 1 98.69 198 LEU B N 1
ATOM 3101 C CA . LEU B 1 198 ? -17.047 5.898 15.188 1 98.69 198 LEU B CA 1
ATOM 3102 C C . LEU B 1 198 ? -17.422 5.969 16.656 1 98.69 198 LEU B C 1
ATOM 3104 O O . LEU B 1 198 ? -16.578 6.297 17.5 1 98.69 198 LEU B O 1
ATOM 3108 N N . GLN B 1 199 ? -18.609 5.594 16.953 1 98.31 199 GLN B N 1
ATOM 3109 C CA . GLN B 1 199 ? -19.078 5.621 18.328 1 98.31 199 GLN B CA 1
ATOM 3110 C C . GLN B 1 199 ? -18.297 4.637 19.188 1 98.31 199 GLN B C 1
ATOM 3112 O O . GLN B 1 199 ? -17.859 4.98 20.297 1 98.31 199 GLN B O 1
ATOM 3117 N N . ALA B 1 200 ? -18.141 3.455 18.688 1 98.25 200 ALA B N 1
ATOM 3118 C CA . ALA B 1 200 ? -17.438 2.408 19.438 1 98.25 200 ALA B CA 1
ATOM 3119 C C . ALA B 1 200 ? -16.016 2.824 19.766 1 98.25 200 ALA B C 1
ATOM 3121 O O . ALA B 1 200 ? -15.445 2.381 20.766 1 98.25 200 ALA B O 1
ATOM 3122 N N . GLU B 1 201 ? -15.414 3.746 18.938 1 97.81 201 GLU B N 1
ATOM 3123 C CA . GLU B 1 201 ? -14.023 4.152 19.156 1 97.81 201 GLU B CA 1
ATOM 3124 C C . GLU B 1 201 ? -13.945 5.535 19.797 1 97.81 201 GLU B C 1
ATOM 3126 O O . GLU B 1 201 ? -12.859 6.105 19.922 1 97.81 201 GLU B O 1
ATOM 3131 N N . GLY B 1 202 ? -15.031 6.09 20.125 1 97.19 202 GLY B N 1
ATOM 3132 C CA . GLY B 1 202 ? -15.086 7.383 20.797 1 97.19 202 GLY B CA 1
ATOM 3133 C C . GLY B 1 202 ? -14.75 8.539 19.875 1 97.19 202 GLY B C 1
ATOM 3134 O O . GLY B 1 202 ? -14.102 9.508 20.281 1 97.19 202 GLY B O 1
ATOM 3135 N N . LEU B 1 203 ? -15.125 8.461 18.609 1 95.38 203 LEU B N 1
ATOM 3136 C CA . LEU B 1 203 ? -14.734 9.453 17.609 1 95.38 203 LEU B CA 1
ATOM 3137 C C . LEU B 1 203 ? -15.938 10.273 17.156 1 95.38 203 LEU B C 1
ATOM 3139 O O . LEU B 1 203 ? -15.836 11.094 16.25 1 95.38 203 LEU B O 1
ATOM 3143 N N . ASN B 1 204 ? -17.047 10.25 17.797 1 85.56 204 ASN B N 1
ATOM 3144 C CA . ASN B 1 204 ? -18.234 10.992 17.391 1 85.56 204 ASN B CA 1
ATOM 3145 C C . ASN B 1 204 ? -18.062 12.492 17.609 1 85.56 204 ASN B C 1
ATOM 3147 O O . ASN B 1 204 ? -17.297 12.914 18.484 1 85.56 204 ASN B O 1
#

Nearest PDB structures (foldseek):
  2x64-assembly2_A  TM=9.905E-01  e=1.041E-22  Xylella fastidiosa 9a5c
  4iw9-assembly1_B  TM=9.455E-01  e=1.501E-15  Mannheimia haemolytica PHL213
  4gf0-assembly1_A  TM=8.860E-01  e=2.356E-12  Sulfitobacter sp. NAS-14.1
  4gf0-assembly1_B  TM=8.927E-01  e=1.316E-10  Sulfitobacter sp. NAS-14.1
  4hz2-assembly1_A  TM=8.271E-01  e=1.197E-09  Xanthobacter autotrophicus Py2

Secondary structure (DSSP, 8-state):
-EEEE-TTSTHHHHHHHHHHHT---EEEE--HHHHTSHHHHHH-TT--S-EEEETTEEEE-HHHHHHHHHHH-TTSSTT-SSSHHHHHHHHHHHHIIIIIIHHHTGGGGTTTGGG--HHHHHHHHHHHHHHHHHHHHHHHHHHTT-SSSSSSS--HHHHHHHHHHHHHHHHT---TT-HHHHHHHHHHHH-HHHHHHHHHTT--/-EEEE-TTSTHHHHHHHHHHHT---EEEE--HHHHTSHHHHHH-TT--S-EEEETTEEEE-HHHHHHHHHHH-TTSSTT-SSSHHHHHHHHHHHHIIIIIIHHHTGGGGTTTGGG--HHHHHHHHHHHHHHHHHHHHHHHHHHTT-SSSSSSS--HHHHHHHHHHHHHHHHT---TT-HHHHHHHHHHHH-HHHHHHHHHTT--

InterPro domains:
  IPR004045 Glutathione S-transferase, N-terminal [PF13409] (15-71)
  IPR004045 Glutathione S-transferase, N-terminal [PS50404] (1-77)
  IPR004046 Glutathione S-transferase, C-terminal [PF00043] (124-190)
  IPR010987 Glutathione S-transferase, C-terminal-like [PS50405] (83-204)
  IPR036249 Thioredoxin-like superfamily [SSF52833] (1-77)
  IPR036282 Glutathione S-transferase, C-terminal domain superfamily [SSF47616] (81-202)
  IPR040079 Glutathione transferase family [SFLDS00019] (1-203)

Organism: Xanthomonas campestris pv. campestris (strain ATCC 33913 / DSM 3586 / NCPPB 528 / LMG 568 / P 25) (NCBI:txid190485)

Solvent-accessible surface area (backbone atoms only — not comparable to full-atom values): 21628 Å² total; per-residue (Å²): 79,37,38,39,29,37,74,90,42,73,24,52,22,50,48,30,45,43,54,72,52,68,57,80,67,43,81,42,81,51,52,75,69,53,29,68,31,70,75,43,28,73,68,36,77,81,41,65,67,35,35,37,37,46,98,88,40,68,45,46,43,65,67,14,48,39,50,34,52,15,61,75,28,72,87,68,40,43,48,38,83,78,44,58,65,42,33,26,42,37,33,25,46,34,38,41,40,51,41,54,53,52,58,46,45,37,48,75,72,53,70,45,57,84,64,78,37,69,69,58,38,52,49,48,34,50,52,30,36,54,51,47,37,55,55,50,50,54,50,19,62,65,24,56,98,42,83,34,88,53,50,97,54,72,36,50,35,48,38,42,47,47,47,53,50,55,50,33,64,75,69,64,41,70,63,80,88,38,59,42,44,50,52,41,49,52,54,48,64,66,32,67,53,44,44,50,44,32,51,76,50,71,65,114,78,38,38,38,29,35,73,91,44,73,24,52,22,50,49,31,45,43,56,70,52,68,57,78,66,44,80,42,79,51,54,73,69,53,29,68,30,70,74,43,28,73,67,36,77,81,41,65,66,35,34,39,35,46,100,89,40,67,45,45,43,64,67,13,48,40,50,34,53,16,60,74,28,71,85,67,42,44,50,38,83,79,43,56,65,41,36,27,40,36,32,25,46,34,39,42,41,50,43,54,54,51,57,46,45,38,47,74,73,54,71,46,56,84,65,77,36,69,70,58,38,51,50,48,34,50,52,30,36,52,52,48,36,56,54,49,50,53,50,19,62,66,24,57,95,42,83,34,86,54,48,96,53,72,36,48,35,46,37,41,48,48,47,52,49,55,49,32,62,75,70,64,42,70,62,80,90,39,59,42,42,50,53,40,49,52,53,48,64,65,33,68,54,44,44,50,44,33,50,76,50,70,64,113

Foldseek 3Di:
DEWEAEPLDLSLLLQLLLVLLVDDYHYDYDDQVVLPDPVNCVLPVVSDDTWDDDPNHIDHDLLVSQCVSCVVRVPSCQCHDPDPQLNVQLSVLVCCLRPPQVVLCVLVVPVVCVVVDPVVSVVSLVVSLVSNLVSLLVQLVQLVVHLERRDPDHYSSLSSLLSSVVVCVVSVRDNPPSVSSVNNNVVLCPDPSSVVSCVVNVND/DEWEAEPLDLSLLLQLLLVLLVDDYHYDYDDQVVLPDPVNCVLPVVSDDTWDDDPNHIDHDLLVSQCVSCVVRVPSCQCHDPDPQLNVQLSVLVCCLRPPQVVLCVLVVPVVCVVVDPVVSVVSLVVSLVSNLVSLLVVLVQLVVHLERRDPDHYSSLSSLLSSVVVCVVSVRDNPPSVSSVNNNVVLCVDPSSVVSCVVNVND